Protein AF-A0A1W0WWN6-F1 (afdb_monomer)

Structure (mmCIF, N/CA/C/O backbone):
data_AF-A0A1W0WWN6-F1
#
_entry.id   AF-A0A1W0WWN6-F1
#
loop_
_atom_site.group_PDB
_atom_site.id
_atom_site.type_symbol
_atom_site.label_atom_id
_atom_site.label_alt_id
_atom_site.label_comp_id
_atom_site.label_asym_id
_atom_site.label_entity_id
_atom_site.label_seq_id
_atom_site.pdbx_PDB_ins_code
_atom_site.Cartn_x
_atom_site.Cartn_y
_atom_site.Cartn_z
_atom_site.occupancy
_atom_site.B_iso_or_equiv
_atom_site.auth_seq_id
_atom_site.auth_comp_id
_atom_site.auth_asym_id
_atom_site.auth_atom_id
_atom_site.pdbx_PDB_model_num
ATOM 1 N N . MET A 1 1 ? -5.395 74.209 -4.477 1.00 33.03 1 MET A N 1
ATOM 2 C CA . MET A 1 1 ? -5.252 75.683 -4.528 1.00 33.03 1 MET A CA 1
ATOM 3 C C . MET A 1 1 ? -3.796 76.036 -4.822 1.00 33.03 1 MET A C 1
ATOM 5 O O . MET A 1 1 ? -2.943 75.290 -4.375 1.00 33.03 1 MET A O 1
ATOM 9 N N . TRP A 1 2 ? -3.562 77.126 -5.566 1.00 27.95 2 TRP A N 1
ATOM 10 C CA . TRP A 1 2 ? -2.458 78.105 -5.448 1.00 27.95 2 TRP A CA 1
ATOM 11 C C . TRP A 1 2 ? -0.987 77.640 -5.245 1.00 27.95 2 TRP A C 1
ATOM 13 O O . TRP A 1 2 ? -0.639 77.022 -4.247 1.00 27.95 2 TRP A O 1
ATOM 23 N N . ARG A 1 3 ? -0.097 78.093 -6.151 1.00 32.62 3 ARG A N 1
ATOM 24 C CA . ARG A 1 3 ? 1.349 78.356 -5.904 1.00 32.62 3 ARG A CA 1
ATOM 25 C C . ARG A 1 3 ? 1.511 79.793 -5.349 1.00 32.62 3 ARG A C 1
ATOM 27 O O . ARG A 1 3 ? 0.614 80.593 -5.621 1.00 32.62 3 ARG A O 1
ATOM 34 N N . PRO A 1 4 ? 2.574 80.142 -4.588 1.00 40.75 4 PRO A N 1
ATOM 35 C CA . PRO A 1 4 ? 3.928 80.517 -5.094 1.00 40.75 4 PRO A CA 1
ATOM 36 C C . PRO A 1 4 ? 5.065 79.735 -4.357 1.00 40.75 4 PRO A C 1
ATOM 38 O O . PRO A 1 4 ? 4.745 78.977 -3.452 1.00 40.75 4 PRO A O 1
ATOM 41 N N . ALA A 1 5 ? 6.371 79.683 -4.697 1.00 28.41 5 ALA A N 1
ATOM 42 C CA . ALA A 1 5 ? 7.368 80.562 -5.362 1.00 28.41 5 ALA A CA 1
ATOM 43 C C . ALA A 1 5 ? 7.997 81.650 -4.440 1.00 28.41 5 ALA A C 1
ATOM 45 O O . ALA A 1 5 ? 7.288 82.208 -3.614 1.00 28.41 5 ALA A O 1
ATOM 46 N N . LEU A 1 6 ? 9.288 82.039 -4.518 1.00 29.14 6 LEU A N 1
ATOM 47 C CA . LEU A 1 6 ? 10.398 81.671 -5.435 1.00 29.14 6 LEU A CA 1
ATOM 48 C C . LEU A 1 6 ? 11.487 80.800 -4.706 1.00 29.14 6 LEU A C 1
ATOM 50 O O . LEU A 1 6 ? 11.064 79.769 -4.200 1.00 29.14 6 LEU A O 1
ATOM 54 N N . LEU A 1 7 ? 12.827 81.009 -4.593 1.00 27.02 7 LEU A N 1
ATOM 55 C CA . LEU A 1 7 ? 13.813 82.049 -5.005 1.00 27.02 7 LEU A CA 1
ATOM 56 C C . LEU A 1 7 ? 15.265 81.477 -5.178 1.00 27.02 7 LEU A C 1
ATOM 58 O O . LEU A 1 7 ? 15.853 80.969 -4.234 1.00 27.02 7 LEU A O 1
ATOM 62 N N . VAL A 1 8 ? 15.824 81.606 -6.393 1.00 27.20 8 VAL A N 1
ATOM 63 C CA . VAL A 1 8 ? 17.241 81.844 -6.820 1.00 27.20 8 VAL A CA 1
ATOM 64 C C . VAL A 1 8 ? 18.466 81.202 -6.107 1.00 27.20 8 VAL A C 1
ATOM 66 O O . VAL A 1 8 ? 18.888 81.653 -5.046 1.00 27.20 8 VAL A O 1
ATOM 69 N N . SER A 1 9 ? 19.191 80.339 -6.847 1.00 26.69 9 SER A N 1
ATOM 70 C CA . SER A 1 9 ? 20.654 80.398 -7.172 1.00 26.69 9 SER A CA 1
ATOM 71 C C . SER A 1 9 ? 20.975 79.314 -8.241 1.00 26.69 9 SER A C 1
ATOM 73 O O . SER A 1 9 ? 20.485 78.201 -8.101 1.00 26.69 9 SER A O 1
ATOM 75 N N . VAL A 1 10 ? 21.538 79.577 -9.439 1.00 28.62 10 VAL A N 1
ATOM 76 C CA . VAL A 1 10 ? 22.922 80.009 -9.801 1.00 28.62 10 VAL A CA 1
ATOM 77 C C . VAL A 1 10 ? 23.944 78.867 -9.571 1.00 28.62 10 VAL A C 1
ATOM 79 O O . VAL A 1 10 ? 24.122 78.480 -8.426 1.00 28.62 10 VAL A O 1
ATOM 82 N N . THR A 1 11 ? 24.640 78.261 -10.561 1.00 27.31 11 THR A N 1
ATOM 83 C CA . THR A 1 11 ? 24.726 78.450 -12.043 1.00 27.31 11 THR A CA 1
ATOM 84 C C . THR A 1 11 ? 25.415 77.250 -12.752 1.00 27.31 11 THR A C 1
ATOM 86 O O . THR A 1 11 ? 26.150 76.529 -12.091 1.00 27.31 11 THR A O 1
ATOM 89 N N . LEU A 1 12 ? 25.326 77.188 -14.102 1.00 26.98 12 LEU A N 1
ATOM 90 C CA . LEU A 1 12 ? 26.252 76.509 -15.059 1.00 26.98 12 LEU A CA 1
ATOM 91 C C . LEU A 1 12 ? 26.293 74.948 -15.063 1.00 26.98 12 LEU A C 1
ATOM 93 O O . LEU A 1 12 ? 26.110 74.322 -14.031 1.00 26.98 12 LEU A O 1
ATOM 97 N N . LEU A 1 13 ? 26.537 74.233 -16.182 1.00 27.55 13 LEU A N 1
ATOM 98 C CA . LEU A 1 13 ? 26.700 74.605 -17.607 1.00 27.55 13 LEU A CA 1
ATOM 99 C C . LEU A 1 13 ? 26.378 73.400 -18.545 1.00 27.55 13 LEU A C 1
ATOM 101 O O . LEU A 1 13 ? 27.086 72.409 -18.460 1.00 27.55 13 LEU A O 1
ATOM 105 N N . GLN A 1 14 ? 25.414 73.556 -19.477 1.00 25.55 14 GLN A N 1
ATOM 106 C CA . GLN A 1 14 ? 25.273 72.912 -20.823 1.00 25.55 14 GLN A CA 1
ATOM 107 C C . GLN A 1 14 ? 25.341 71.353 -20.955 1.00 25.55 14 GLN A C 1
ATOM 109 O O . GLN A 1 14 ? 25.772 70.646 -20.060 1.00 25.55 14 GLN A O 1
ATOM 114 N N . LEU A 1 15 ? 24.874 70.699 -22.033 1.00 27.75 15 LEU A N 1
ATOM 115 C CA . LEU A 1 15 ? 24.448 71.136 -23.378 1.00 27.75 15 LEU A CA 1
ATOM 116 C C . LEU A 1 15 ? 23.298 70.233 -23.899 1.00 27.75 15 LEU A C 1
ATOM 118 O O . LEU A 1 15 ? 23.170 69.090 -23.466 1.00 27.75 15 LEU A O 1
ATOM 122 N N . THR A 1 16 ? 22.467 70.716 -24.829 1.00 23.70 16 THR A N 1
ATOM 123 C CA . THR A 1 16 ? 21.264 70.013 -25.334 1.00 23.70 16 THR A CA 1
ATOM 124 C C . THR A 1 16 ? 21.184 69.939 -26.862 1.00 23.70 16 THR A C 1
ATOM 126 O O . THR A 1 16 ? 21.362 70.965 -27.516 1.00 23.70 16 THR A O 1
ATOM 129 N N . THR A 1 17 ? 20.710 68.796 -27.394 1.00 28.78 17 THR A N 1
ATOM 130 C CA . THR A 1 17 ? 20.178 68.594 -28.777 1.00 28.78 17 THR A CA 1
ATOM 131 C C . THR A 1 17 ? 21.211 68.781 -29.920 1.00 28.78 17 THR A C 1
ATOM 133 O O . THR A 1 17 ? 22.298 69.285 -29.676 1.00 28.78 17 THR A O 1
ATOM 136 N N . VAL A 1 18 ? 21.038 68.309 -31.168 1.00 25.72 18 VAL A N 1
ATOM 137 C CA . VAL A 1 18 ? 19.842 68.140 -32.035 1.00 25.72 18 VAL A CA 1
ATOM 138 C C . VAL A 1 18 ? 19.879 66.825 -32.854 1.00 25.72 18 VAL A C 1
ATOM 140 O O . VAL A 1 18 ? 20.916 66.184 -32.981 1.00 25.72 18 VAL A O 1
ATOM 143 N N . PHE A 1 19 ? 18.714 66.427 -33.382 1.00 29.66 19 PHE A N 1
ATOM 144 C CA . PHE A 1 19 ? 18.472 65.324 -34.327 1.00 29.66 19 PHE A CA 1
ATOM 145 C C . PHE A 1 19 ? 19.328 65.370 -35.610 1.00 29.66 19 PHE A C 1
ATOM 147 O O . PHE A 1 19 ? 19.577 66.448 -36.143 1.00 29.66 19 PHE A O 1
ATOM 154 N N . SER A 1 20 ? 19.573 64.197 -36.213 1.00 24.22 20 SER A N 1
ATOM 155 C CA . SER A 1 20 ? 19.245 63.960 -37.633 1.00 24.22 20 SER A CA 1
ATOM 156 C C . SER A 1 20 ? 19.070 62.456 -37.928 1.00 24.22 20 SER A C 1
ATOM 158 O O . SER A 1 20 ? 19.279 61.625 -37.042 1.00 24.22 20 SER A O 1
ATOM 160 N N . SER A 1 21 ? 18.624 62.116 -39.138 1.00 26.88 21 SER A N 1
ATOM 161 C CA . SER A 1 21 ? 18.136 60.794 -39.559 1.00 26.88 21 SER A CA 1
ATOM 162 C C . SER A 1 21 ? 19.134 59.947 -40.366 1.00 26.8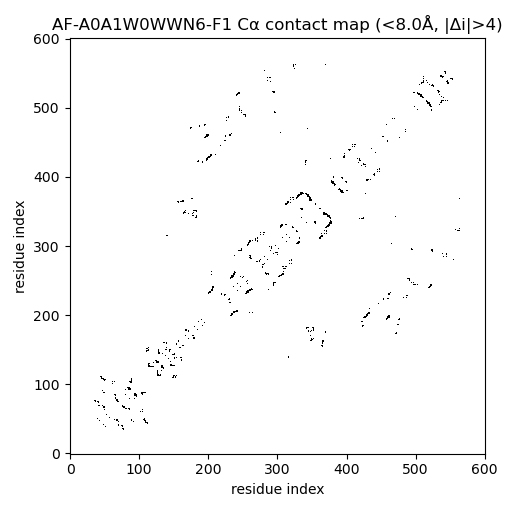8 21 SER A C 1
ATOM 164 O O . SER A 1 21 ? 19.989 60.484 -41.056 1.00 26.88 21 SER A O 1
ATOM 166 N N . GLU A 1 22 ? 18.924 58.626 -40.304 1.00 37.50 22 GLU A N 1
ATOM 167 C CA . GLU A 1 22 ? 19.244 57.580 -41.300 1.00 37.50 22 GLU A CA 1
ATOM 168 C C . GLU A 1 22 ? 20.592 57.588 -42.053 1.00 37.50 22 GLU A C 1
ATOM 170 O O . GLU A 1 22 ? 20.792 58.329 -43.007 1.00 37.50 22 GLU A O 1
ATOM 175 N N . GLU A 1 23 ? 21.410 56.557 -41.793 1.00 26.72 23 GLU A N 1
ATOM 176 C CA . GLU A 1 23 ? 22.130 55.855 -42.868 1.00 26.72 23 GLU A CA 1
ATOM 177 C C . GLU A 1 23 ? 22.310 54.358 -42.527 1.00 26.72 23 GLU A C 1
ATOM 179 O O . GLU A 1 23 ? 22.319 53.964 -41.356 1.00 26.72 23 GLU A O 1
ATOM 184 N N . ALA A 1 24 ? 22.387 53.487 -43.540 1.00 34.59 24 ALA A N 1
ATOM 185 C CA . ALA A 1 24 ? 22.234 52.037 -43.365 1.00 34.59 24 ALA A CA 1
ATOM 186 C C . ALA A 1 24 ? 23.564 51.283 -43.155 1.00 34.59 24 ALA A C 1
ATOM 188 O O . ALA A 1 24 ? 24.445 51.289 -44.015 1.00 34.59 24 ALA A O 1
ATOM 189 N N . VAL A 1 25 ? 23.675 50.518 -42.059 1.00 29.75 25 VAL A N 1
ATOM 190 C CA . VAL A 1 25 ? 24.862 49.697 -41.743 1.00 29.75 25 VAL A CA 1
ATOM 191 C C . VAL A 1 25 ? 24.538 48.199 -41.785 1.00 29.75 25 VAL A C 1
ATOM 193 O O . VAL A 1 25 ? 23.635 47.714 -41.105 1.00 29.75 25 VAL A O 1
ATOM 196 N N . LYS A 1 26 ? 25.308 47.439 -42.577 1.00 27.67 26 LYS A N 1
ATOM 197 C CA . LYS A 1 26 ? 25.130 45.986 -42.773 1.00 27.67 26 LYS A CA 1
ATOM 198 C C . LYS A 1 26 ? 25.335 45.191 -41.466 1.00 27.67 26 LYS A C 1
ATOM 200 O O . LYS A 1 26 ? 26.301 45.455 -40.746 1.00 27.67 26 LYS A O 1
ATOM 205 N N . PRO A 1 27 ? 24.528 44.147 -41.189 1.00 29.08 27 PRO A N 1
ATOM 206 C CA . PRO A 1 27 ? 24.729 43.296 -40.020 1.00 29.08 27 PRO A CA 1
ATOM 207 C C . PRO A 1 27 ? 26.018 42.468 -40.149 1.00 29.08 27 PRO A C 1
ATOM 209 O O . PRO A 1 27 ? 26.170 41.654 -41.061 1.00 29.08 27 PRO A O 1
ATOM 212 N N . ARG A 1 28 ? 26.947 42.628 -39.197 1.00 28.06 28 ARG A N 1
ATOM 213 C CA . ARG A 1 28 ? 28.117 41.744 -39.061 1.00 28.06 28 ARG A CA 1
ATOM 214 C C . ARG A 1 28 ? 27.658 40.325 -38.713 1.00 28.06 28 ARG A C 1
ATOM 216 O O . ARG A 1 28 ? 27.180 40.089 -37.604 1.00 28.06 28 ARG A O 1
ATOM 223 N N . GLN A 1 29 ? 27.880 39.364 -39.611 1.00 32.88 29 GLN A N 1
ATOM 224 C CA . GLN A 1 29 ? 27.745 37.944 -39.282 1.00 32.88 29 GLN A CA 1
ATOM 225 C C . GLN A 1 29 ? 28.733 37.565 -38.168 1.00 32.88 29 GLN A C 1
ATOM 227 O O . GLN A 1 29 ? 29.943 37.489 -38.380 1.00 32.88 29 GLN A O 1
ATOM 232 N N . ARG A 1 30 ? 28.217 37.288 -36.967 1.00 33.75 30 ARG A N 1
ATOM 233 C CA . ARG A 1 30 ? 28.967 36.563 -35.936 1.00 33.75 30 ARG A CA 1
ATOM 234 C C . ARG A 1 30 ? 28.968 35.084 -36.313 1.00 33.75 30 ARG A C 1
ATOM 236 O O . ARG A 1 30 ? 27.927 34.435 -36.237 1.00 33.75 30 ARG A O 1
ATOM 243 N N . SER A 1 31 ? 30.129 34.563 -36.706 1.00 34.22 31 SER A N 1
ATOM 244 C CA . SER A 1 31 ? 30.305 33.128 -36.943 1.00 34.22 31 SER A CA 1
ATOM 245 C C . SER A 1 31 ? 29.908 32.333 -35.692 1.00 34.22 31 SER A C 1
ATOM 247 O O . SER A 1 31 ? 30.420 32.592 -34.598 1.00 34.22 31 SER A O 1
ATOM 249 N N . LYS A 1 32 ? 28.979 31.379 -35.839 1.00 44.41 32 LYS A N 1
ATOM 250 C CA . LYS A 1 32 ? 28.711 30.381 -34.797 1.00 44.41 32 LYS A CA 1
ATOM 251 C C . LYS A 1 32 ? 29.903 29.428 -34.750 1.00 44.41 32 LYS A C 1
ATOM 253 O O . LYS A 1 32 ? 30.309 28.905 -35.783 1.00 44.41 32 LYS A O 1
ATOM 258 N N . ARG A 1 33 ? 30.440 29.177 -33.554 1.00 49.69 33 ARG A N 1
ATOM 259 C CA . ARG A 1 33 ? 31.502 28.184 -33.339 1.00 49.69 33 ARG A CA 1
ATOM 260 C C . ARG A 1 33 ? 30.958 26.808 -33.744 1.00 49.69 33 ARG A C 1
ATOM 262 O O . ARG A 1 33 ? 30.088 26.276 -33.064 1.00 49.69 33 ARG A O 1
ATOM 269 N N . GLN A 1 34 ? 31.406 26.283 -34.881 1.00 58.03 34 GLN A N 1
ATOM 270 C CA . GLN A 1 34 ? 30.874 25.044 -35.442 1.00 58.03 34 GLN A CA 1
ATOM 271 C C . GLN A 1 34 ? 31.448 23.842 -34.682 1.00 58.03 34 GLN A C 1
ATOM 273 O O . GLN A 1 34 ? 32.662 23.640 -34.669 1.00 58.03 34 GLN A O 1
ATOM 278 N N . ILE A 1 35 ? 30.577 23.065 -34.033 1.00 69.56 35 ILE A N 1
ATOM 279 C CA . ILE A 1 35 ? 30.971 21.850 -33.311 1.00 69.56 35 ILE A CA 1
ATOM 280 C C . ILE A 1 35 ? 31.462 20.802 -34.313 1.00 69.56 35 ILE A C 1
ATOM 282 O O . ILE A 1 35 ? 30.841 20.569 -35.351 1.00 69.56 35 ILE A O 1
ATOM 286 N N . SER A 1 36 ? 32.588 20.164 -33.993 1.00 73.44 36 SER A N 1
ATOM 287 C CA . SER A 1 36 ? 33.186 19.136 -34.840 1.00 73.44 36 SER A CA 1
ATOM 288 C C . SER A 1 36 ? 32.451 17.803 -34.689 1.00 73.44 36 SER A C 1
ATOM 290 O O . SER A 1 36 ? 32.549 17.139 -33.654 1.00 73.44 36 SER A O 1
ATOM 292 N N . THR A 1 37 ? 31.771 17.378 -35.754 1.00 77.19 37 THR A N 1
ATOM 293 C CA . THR A 1 37 ? 31.206 16.024 -35.903 1.00 77.19 37 THR A CA 1
ATOM 294 C C . THR A 1 37 ? 32.267 14.975 -36.259 1.00 77.19 37 THR A C 1
ATOM 296 O O . THR A 1 37 ? 31.991 13.777 -36.220 1.00 77.19 37 THR A O 1
ATOM 299 N N . ARG A 1 38 ? 33.505 15.388 -36.577 1.00 76.06 38 ARG A N 1
ATOM 300 C CA . ARG A 1 38 ? 34.608 14.473 -36.906 1.00 76.06 38 ARG A CA 1
ATOM 301 C C . ARG A 1 38 ? 34.888 13.550 -35.715 1.00 76.06 38 ARG A C 1
ATOM 303 O O . ARG A 1 38 ? 35.126 14.021 -34.607 1.00 76.06 38 ARG A O 1
ATOM 310 N N . GLY A 1 39 ? 34.862 12.240 -35.961 1.00 70.06 39 GLY A N 1
ATOM 311 C CA . GLY A 1 39 ? 35.092 11.210 -34.941 1.00 70.06 39 GLY A CA 1
ATOM 312 C C . GLY A 1 39 ? 33.871 10.840 -34.087 1.00 70.06 39 GLY A C 1
ATOM 313 O O . GLY A 1 39 ? 33.967 9.893 -33.305 1.00 70.06 39 GLY A O 1
ATOM 314 N N . VAL A 1 40 ? 32.724 11.510 -34.244 1.00 76.94 40 VAL A N 1
ATOM 315 C CA . VAL A 1 40 ? 31.478 11.134 -33.556 1.00 76.94 40 VAL A CA 1
ATOM 316 C C . VAL A 1 40 ? 30.801 9.992 -34.335 1.00 76.94 40 VAL A C 1
ATOM 318 O O . VAL A 1 40 ? 30.544 10.163 -35.528 1.00 76.94 40 VAL A O 1
ATOM 321 N N . PRO A 1 41 ? 30.520 8.824 -33.726 1.00 77.62 41 PRO A N 1
ATOM 322 C CA . PRO A 1 41 ? 29.782 7.752 -34.392 1.00 77.62 41 PRO A CA 1
ATOM 323 C C . PRO A 1 41 ? 28.295 8.111 -34.529 1.00 77.62 41 PRO A C 1
ATOM 325 O O . PRO A 1 41 ? 27.761 8.908 -33.757 1.00 77.62 41 PRO A O 1
ATOM 328 N N . CYS A 1 42 ? 27.615 7.512 -35.508 1.00 79.25 42 CYS A N 1
ATOM 329 C CA . CYS A 1 42 ? 26.198 7.760 -35.787 1.00 79.25 42 CYS A CA 1
ATOM 330 C C . CYS A 1 42 ? 25.317 6.773 -35.003 1.00 79.25 42 CYS A C 1
ATOM 332 O O . CYS A 1 42 ? 25.003 5.693 -35.505 1.00 79.25 42 CYS A O 1
ATOM 334 N N . LEU A 1 43 ? 24.957 7.124 -33.763 1.00 74.25 43 LEU A N 1
ATOM 335 C CA . LEU A 1 43 ? 24.094 6.293 -32.917 1.00 74.25 43 LEU A CA 1
ATOM 336 C C . LEU A 1 43 ? 22.638 6.430 -33.381 1.00 74.25 43 LEU A C 1
ATOM 338 O O . LEU A 1 43 ? 22.069 7.520 -33.342 1.00 74.25 43 LEU A O 1
ATOM 342 N N . ARG A 1 44 ? 22.053 5.331 -33.864 1.00 70.56 44 ARG A N 1
ATOM 343 C CA . ARG A 1 44 ? 20.668 5.278 -34.360 1.00 70.56 44 ARG A CA 1
ATOM 344 C C . ARG A 1 44 ? 19.698 4.970 -33.225 1.00 70.56 44 ARG A C 1
ATOM 346 O O . ARG A 1 44 ? 20.094 4.379 -32.229 1.00 70.56 44 ARG A O 1
ATOM 353 N N . ASP A 1 45 ? 18.447 5.392 -33.387 1.00 65.56 45 ASP A N 1
ATOM 354 C CA . ASP A 1 45 ? 17.285 5.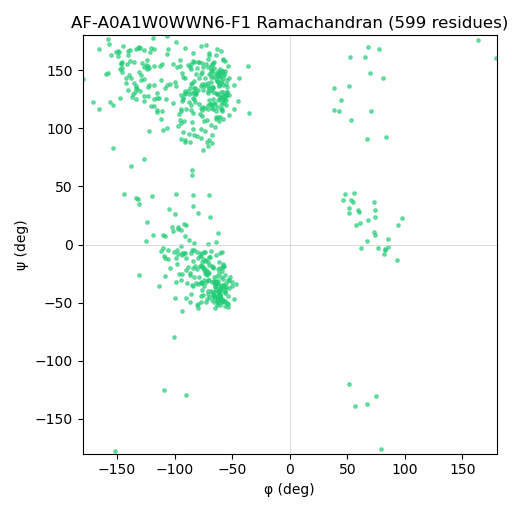030 -32.553 1.00 65.56 45 ASP A CA 1
ATOM 355 C C . ASP A 1 45 ? 17.342 5.426 -31.055 1.00 65.56 45 ASP A C 1
ATOM 357 O O . ASP A 1 45 ? 16.340 5.329 -30.350 1.00 65.56 45 ASP A O 1
ATOM 361 N N . VAL A 1 46 ? 18.459 6.007 -30.600 1.00 70.12 46 VAL A N 1
ATOM 362 C CA . VAL A 1 46 ? 18.662 6.607 -29.264 1.00 70.12 46 VAL A CA 1
ATOM 363 C C . VAL A 1 46 ? 18.187 8.066 -29.146 1.00 70.12 46 VAL A C 1
ATOM 365 O O . VAL A 1 46 ? 18.249 8.659 -28.069 1.00 70.12 46 VAL A O 1
ATOM 368 N N . GLY A 1 47 ? 17.736 8.675 -30.248 1.00 82.19 47 GLY A N 1
ATOM 369 C CA . GLY A 1 47 ? 17.398 10.101 -30.316 1.00 82.19 47 GLY A CA 1
ATOM 370 C C . GLY A 1 47 ? 18.640 10.999 -30.352 1.00 82.19 47 GLY A C 1
ATOM 371 O O . GLY A 1 47 ? 19.539 10.797 -31.170 1.00 82.19 47 GLY A O 1
ATOM 372 N N . PHE A 1 48 ? 18.674 12.010 -29.486 1.00 88.06 48 PHE A N 1
ATOM 373 C CA . PHE A 1 48 ? 19.834 12.865 -29.241 1.00 88.06 48 PHE A CA 1
ATOM 374 C C . PHE A 1 48 ? 20.786 12.237 -28.207 1.00 88.06 48 PHE A C 1
ATOM 376 O O . PHE A 1 48 ? 20.346 11.701 -27.188 1.00 88.06 48 PHE A O 1
ATOM 383 N N . TYR A 1 49 ? 22.093 12.343 -28.446 1.00 85.44 49 TYR A N 1
ATOM 384 C CA . TYR A 1 49 ? 23.157 11.737 -27.635 1.00 85.44 49 TYR A CA 1
ATOM 385 C C . TYR A 1 49 ? 24.374 12.664 -27.490 1.00 85.44 49 TYR A C 1
ATOM 387 O O . TYR A 1 49 ? 24.605 13.527 -28.328 1.00 85.44 49 TYR A O 1
ATOM 395 N N . ARG A 1 50 ? 25.178 12.504 -26.437 1.00 85.44 50 ARG A N 1
ATOM 396 C CA . ARG A 1 50 ? 26.476 13.179 -26.264 1.00 85.44 50 ARG A CA 1
ATOM 397 C C . ARG A 1 50 ? 27.591 12.424 -26.993 1.00 85.44 50 ARG A C 1
ATOM 399 O O . ARG A 1 50 ? 27.433 11.268 -27.374 1.00 85.44 50 ARG A O 1
ATOM 406 N N . ARG A 1 51 ? 28.742 13.074 -27.186 1.00 80.81 51 ARG A N 1
ATOM 407 C CA . ARG A 1 51 ? 29.942 12.450 -27.771 1.00 80.81 51 ARG A CA 1
ATOM 408 C C . ARG A 1 51 ? 30.370 11.242 -26.912 1.00 80.81 51 ARG A C 1
ATOM 410 O O . ARG A 1 51 ? 30.663 11.448 -25.737 1.00 80.81 51 ARG A O 1
ATOM 417 N N . PRO A 1 52 ? 30.474 10.020 -27.469 1.00 70.00 52 PRO A N 1
ATOM 418 C CA . PRO A 1 52 ? 31.127 8.912 -26.778 1.00 70.00 52 PRO A CA 1
ATOM 419 C C . PRO A 1 52 ? 32.596 9.259 -26.529 1.00 70.00 52 PRO A C 1
ATOM 421 O O . PRO A 1 52 ? 33.312 9.613 -27.470 1.00 70.00 52 PRO A O 1
ATOM 424 N N . ILE A 1 53 ? 33.025 9.195 -25.270 1.00 60.53 53 ILE A N 1
ATOM 425 C CA . ILE A 1 53 ? 34.395 9.527 -24.869 1.00 60.53 53 ILE A CA 1
ATOM 426 C C . ILE A 1 53 ? 35.353 8.461 -25.423 1.00 60.53 53 ILE A C 1
ATOM 428 O O . ILE A 1 53 ? 35.042 7.271 -25.429 1.00 60.53 53 ILE A O 1
ATOM 432 N N . ARG A 1 54 ? 36.521 8.903 -25.895 1.00 55.69 54 ARG A N 1
ATOM 433 C CA . ARG A 1 54 ? 37.663 8.063 -26.283 1.00 55.69 54 ARG A CA 1
ATOM 434 C C . ARG A 1 54 ? 38.843 8.416 -25.380 1.00 55.69 54 ARG A C 1
ATOM 436 O O . ARG A 1 54 ? 38.950 9.571 -24.971 1.00 55.69 54 ARG A O 1
ATOM 443 N N . ASP A 1 55 ? 39.768 7.485 -25.160 1.00 45.94 55 ASP A N 1
ATOM 444 C CA . ASP A 1 55 ? 40.899 7.645 -24.221 1.00 45.94 55 ASP A CA 1
ATOM 445 C C . ASP A 1 55 ? 41.812 8.860 -24.496 1.00 45.94 55 ASP A C 1
ATOM 447 O O . ASP A 1 55 ? 42.544 9.308 -23.618 1.00 45.94 55 ASP A O 1
ATOM 451 N N . PHE A 1 56 ? 41.752 9.422 -25.708 1.00 51.12 56 PHE A N 1
ATOM 452 C CA . PHE A 1 56 ? 42.546 10.575 -26.143 1.00 51.12 56 PHE A CA 1
ATOM 453 C C . PHE A 1 56 ? 41.788 11.921 -26.123 1.00 51.12 56 PHE A C 1
ATOM 455 O O . PHE A 1 56 ? 42.408 12.959 -26.337 1.00 51.12 56 PHE A O 1
ATOM 462 N N . ASP A 1 57 ? 40.476 11.934 -25.852 1.00 55.78 57 ASP A N 1
ATOM 463 C CA . ASP A 1 57 ? 39.607 13.131 -25.900 1.00 55.78 57 ASP A CA 1
ATOM 464 C C . ASP A 1 57 ? 39.3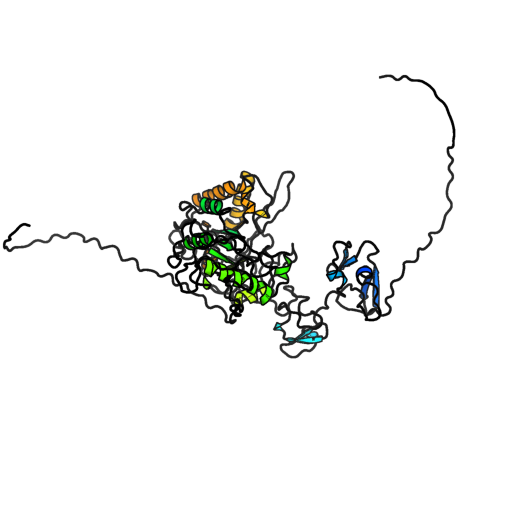40 13.746 -24.499 1.00 55.78 57 ASP A C 1
ATOM 466 O O . ASP A 1 57 ? 38.311 14.391 -24.273 1.00 55.78 57 ASP A O 1
ATOM 470 N N . ILE A 1 58 ? 40.249 13.555 -23.529 1.00 50.53 58 ILE A N 1
ATOM 471 C CA . ILE A 1 58 ? 40.055 13.962 -22.120 1.00 50.53 58 ILE A CA 1
ATOM 472 C C . ILE A 1 58 ? 40.207 15.485 -21.928 1.00 50.53 58 ILE A C 1
ATOM 474 O O . ILE A 1 58 ? 41.217 16.002 -21.450 1.00 50.53 58 ILE A O 1
ATOM 478 N N . VAL A 1 59 ? 39.133 16.206 -22.242 1.00 53.66 59 VAL A N 1
ATOM 479 C CA . VAL A 1 59 ? 38.770 17.489 -21.621 1.00 53.66 59 VAL A CA 1
ATOM 480 C C . VAL A 1 59 ? 37.624 17.205 -20.648 1.00 53.66 59 VAL A C 1
ATOM 482 O O . VAL A 1 59 ? 36.730 16.443 -21.006 1.00 53.66 59 VAL A O 1
ATOM 485 N N . ASP A 1 60 ? 37.638 17.806 -19.450 1.00 56.62 60 ASP A N 1
ATOM 486 C CA . ASP A 1 60 ? 36.660 17.575 -18.364 1.00 56.62 60 ASP A CA 1
ATOM 487 C C . ASP A 1 60 ? 35.221 17.326 -18.883 1.00 56.62 60 ASP A C 1
ATOM 489 O O . ASP A 1 60 ? 34.603 18.261 -19.412 1.00 56.62 60 ASP A O 1
ATOM 493 N N . PRO A 1 61 ? 34.654 16.110 -18.716 1.00 56.09 61 PRO A N 1
ATOM 494 C CA . PRO A 1 61 ? 33.310 15.769 -19.195 1.00 56.09 61 PRO A CA 1
ATOM 495 C C . PRO A 1 61 ? 32.211 16.731 -18.715 1.00 56.09 61 PRO A C 1
ATOM 497 O O . PRO A 1 61 ? 31.265 17.028 -19.452 1.00 56.09 61 PRO A O 1
ATOM 500 N N . VAL A 1 62 ? 32.366 17.322 -17.523 1.00 55.66 62 VAL A N 1
ATOM 501 C CA . VAL A 1 62 ? 31.414 18.290 -16.945 1.00 55.66 62 VAL A CA 1
ATOM 502 C C . VAL A 1 62 ? 31.366 19.604 -17.755 1.00 55.66 62 VAL A C 1
ATOM 504 O O . VAL A 1 62 ? 30.368 20.348 -17.718 1.00 55.66 62 VAL A O 1
ATOM 507 N N . THR A 1 63 ? 32.407 19.884 -18.548 1.00 59.59 63 THR A N 1
ATOM 508 C CA . THR A 1 63 ? 32.454 21.009 -19.497 1.00 59.59 63 THR A CA 1
ATOM 509 C C . THR A 1 63 ? 31.805 20.687 -20.846 1.00 59.59 63 THR A C 1
ATOM 511 O O . THR A 1 63 ? 31.130 21.566 -21.379 1.00 59.59 63 THR A O 1
ATOM 514 N N . GLN A 1 64 ? 31.912 19.451 -21.360 1.00 68.25 64 GLN A N 1
ATOM 515 C CA . GLN A 1 64 ? 31.304 19.047 -22.645 1.00 68.25 64 GLN A CA 1
ATOM 516 C C . GLN A 1 64 ? 29.801 18.737 -22.567 1.00 68.25 64 GLN A C 1
ATOM 518 O O . GLN A 1 64 ? 29.142 18.691 -23.601 1.00 68.25 64 GLN A O 1
ATOM 523 N N . CYS A 1 65 ? 29.215 18.612 -21.373 1.00 80.31 65 CYS A N 1
ATOM 524 C CA . CYS A 1 65 ? 27.784 18.328 -21.165 1.00 80.31 65 CYS A CA 1
ATOM 525 C C . CYS A 1 65 ? 26.795 19.413 -21.706 1.00 80.31 65 CYS A C 1
ATOM 527 O O . CYS A 1 65 ? 25.595 19.374 -21.421 1.00 80.31 65 CYS A O 1
ATOM 529 N N . THR A 1 66 ? 27.252 20.402 -22.489 1.00 86.06 66 THR A N 1
ATOM 530 C CA . THR A 1 66 ? 26.382 21.269 -23.314 1.00 86.06 66 THR A CA 1
ATOM 531 C C . THR A 1 66 ? 26.208 20.767 -24.751 1.00 86.06 66 THR A C 1
ATOM 533 O O . THR A 1 66 ? 25.183 21.084 -25.355 1.00 86.06 66 THR A O 1
ATOM 536 N N . GLU A 1 67 ? 27.162 19.996 -25.291 1.00 88.00 67 GLU A N 1
ATOM 537 C CA . GLU A 1 67 ? 27.133 19.479 -26.664 1.00 88.00 67 GLU A CA 1
ATOM 538 C C . GLU A 1 67 ? 26.292 18.200 -26.771 1.00 88.00 67 GLU A C 1
ATOM 540 O O . GLU A 1 67 ? 26.354 17.312 -25.916 1.00 88.00 67 GLU A O 1
ATOM 545 N N . PHE A 1 68 ? 25.535 18.087 -27.861 1.00 90.19 68 PHE A N 1
ATOM 546 C CA . PHE A 1 68 ? 24.757 16.900 -28.203 1.00 90.19 68 PHE A CA 1
ATOM 547 C C . PHE A 1 68 ? 24.632 16.727 -29.722 1.00 90.19 68 PHE A C 1
ATOM 549 O O . PHE A 1 68 ? 24.882 17.644 -30.504 1.00 90.19 68 PHE A O 1
ATOM 556 N N . PHE A 1 69 ? 24.280 15.519 -30.141 1.00 90.75 69 PHE A N 1
ATOM 557 C CA . PHE A 1 69 ? 24.377 15.018 -31.506 1.00 90.75 69 PHE A CA 1
ATOM 558 C C . PHE A 1 69 ? 23.131 14.208 -31.866 1.00 90.75 69 PHE A C 1
ATOM 560 O O . PHE A 1 69 ? 22.435 13.712 -30.983 1.00 90.75 69 PHE A O 1
ATOM 567 N N . GLN A 1 70 ? 22.849 14.062 -33.160 1.00 90.56 70 GLN A N 1
ATOM 568 C CA . GLN A 1 70 ? 21.754 13.228 -33.666 1.00 90.56 70 GLN A CA 1
ATOM 569 C C . GLN A 1 70 ? 22.183 12.514 -34.947 1.00 90.56 70 GLN A C 1
ATOM 571 O O . GLN A 1 70 ? 22.816 13.125 -35.807 1.00 90.56 70 GLN A O 1
ATOM 576 N N . CYS A 1 71 ? 21.808 11.245 -35.100 1.00 84.94 71 CYS A N 1
ATOM 577 C CA . CYS A 1 71 ? 22.024 10.486 -36.327 1.00 84.94 71 CYS A CA 1
ATOM 578 C C . CYS A 1 71 ? 20.750 10.530 -37.183 1.00 84.94 71 CYS A C 1
ATOM 580 O O . CYS A 1 71 ? 19.737 9.947 -36.805 1.00 84.94 71 CYS A O 1
ATOM 582 N N . ILE A 1 72 ? 20.792 11.197 -38.339 1.00 81.44 72 ILE A N 1
ATOM 583 C CA . ILE A 1 72 ? 19.687 11.218 -39.312 1.00 81.44 72 ILE A CA 1
ATOM 584 C C . ILE A 1 72 ? 20.204 10.660 -40.636 1.00 81.44 72 ILE A C 1
ATOM 586 O O . ILE A 1 72 ? 21.142 11.200 -41.215 1.00 81.44 72 ILE A O 1
ATOM 590 N N . ASN A 1 73 ? 19.611 9.565 -41.120 1.00 81.94 73 ASN A N 1
ATOM 591 C CA . ASN A 1 73 ? 19.981 8.902 -42.382 1.00 81.94 73 ASN A CA 1
ATOM 592 C C . ASN A 1 73 ? 21.489 8.583 -42.521 1.00 81.94 73 ASN A C 1
ATOM 594 O O . ASN A 1 73 ? 22.035 8.579 -43.620 1.00 81.94 73 ASN A O 1
ATOM 598 N N . GLY A 1 74 ? 22.176 8.314 -41.403 1.00 76.69 74 GLY A N 1
ATOM 599 C CA . GLY A 1 74 ? 23.624 8.062 -41.366 1.00 76.69 74 GLY A CA 1
ATOM 600 C C . GLY A 1 74 ? 24.507 9.316 -41.285 1.00 76.69 74 GLY A C 1
ATOM 601 O O . GLY A 1 74 ? 25.723 9.186 -41.170 1.00 76.69 74 GLY A O 1
ATOM 602 N N . ILE A 1 75 ? 23.919 10.515 -41.293 1.00 84.75 75 ILE A N 1
ATOM 603 C CA . ILE A 1 75 ? 24.610 11.793 -41.096 1.00 84.75 75 ILE A CA 1
ATOM 604 C C . ILE A 1 75 ? 24.521 12.181 -39.616 1.00 84.75 75 ILE A C 1
ATOM 606 O O . ILE A 1 75 ? 23.431 12.222 -39.044 1.00 84.75 75 ILE A O 1
ATOM 610 N N . VAL A 1 76 ? 25.664 12.498 -39.002 1.00 86.94 76 VAL A N 1
ATOM 611 C CA . VAL A 1 76 ? 25.715 13.053 -37.641 1.00 86.94 76 VAL A CA 1
ATOM 612 C C . VAL A 1 76 ? 25.539 14.568 -37.698 1.00 86.94 76 VAL A C 1
ATOM 614 O O . VAL A 1 76 ? 26.358 15.275 -38.286 1.00 86.94 76 VAL A O 1
ATOM 617 N N . LEU A 1 77 ? 24.492 15.063 -37.047 1.00 88.88 77 LEU A N 1
ATOM 618 C CA . LEU A 1 77 ? 24.276 16.478 -36.751 1.00 88.88 77 LEU A CA 1
ATOM 619 C C . LEU A 1 77 ? 24.785 16.792 -35.337 1.00 88.88 77 LEU A C 1
ATOM 621 O O . LEU A 1 77 ? 24.813 15.906 -34.487 1.00 88.88 77 LEU A O 1
ATOM 625 N N . ALA A 1 78 ? 25.171 18.044 -35.081 1.00 89.19 78 ALA A N 1
ATOM 626 C CA . ALA A 1 78 ? 25.647 18.523 -33.778 1.00 89.19 78 ALA A CA 1
ATOM 627 C C . ALA A 1 78 ? 24.866 19.764 -33.317 1.00 89.19 78 ALA A C 1
ATOM 629 O O . ALA A 1 78 ? 24.354 20.528 -34.138 1.00 89.19 78 ALA A O 1
ATOM 630 N N . SER A 1 79 ? 24.773 19.974 -32.007 1.00 90.56 79 SER A N 1
ATOM 631 C CA . SER A 1 79 ? 24.057 21.079 -31.363 1.00 90.56 79 SER A CA 1
ATOM 632 C C . SER A 1 79 ? 24.622 21.385 -29.970 1.00 90.56 79 SER A C 1
ATOM 634 O O . SER A 1 79 ? 25.370 20.593 -29.401 1.00 90.56 79 SER A O 1
ATOM 636 N N . ASP A 1 80 ? 24.293 22.566 -29.443 1.00 87.62 80 ASP A N 1
ATOM 637 C CA . ASP A 1 80 ? 24.799 23.092 -28.169 1.00 87.62 80 ASP A CA 1
ATOM 638 C C . ASP A 1 80 ? 23.650 23.716 -27.370 1.00 87.62 80 ASP A C 1
ATOM 640 O O . ASP A 1 80 ? 22.927 24.574 -27.883 1.00 87.62 80 ASP A O 1
ATOM 644 N N . CYS A 1 81 ? 23.506 23.336 -26.102 1.00 86.94 81 CYS A N 1
ATOM 645 C CA . CYS A 1 81 ? 22.595 23.999 -25.166 1.00 86.94 81 CYS A CA 1
ATOM 646 C C . CYS A 1 81 ? 23.093 25.383 -24.709 1.00 86.94 81 CYS A C 1
ATOM 648 O O . CYS A 1 81 ? 22.335 26.160 -24.121 1.00 86.94 81 CYS A O 1
ATOM 650 N N . GLY A 1 82 ? 24.360 25.707 -24.973 1.00 83.56 82 GLY A N 1
ATOM 651 C CA . GLY A 1 82 ? 24.994 26.965 -24.612 1.00 83.56 82 GLY A CA 1
ATOM 652 C C . GLY A 1 82 ? 25.398 27.048 -23.136 1.00 83.56 82 GLY A C 1
ATOM 653 O O . GLY A 1 82 ? 25.004 26.251 -22.286 1.00 83.56 82 GLY A O 1
ATOM 654 N N . LYS A 1 83 ? 26.198 28.074 -22.815 1.00 76.69 83 LYS A N 1
ATOM 655 C CA . LYS A 1 83 ? 26.984 28.167 -21.566 1.00 76.69 83 LYS A CA 1
ATOM 656 C C . LYS A 1 83 ? 26.208 27.976 -20.251 1.00 76.69 83 LYS A C 1
ATOM 658 O O . LYS A 1 83 ? 26.804 27.516 -19.282 1.00 76.69 83 LYS A O 1
ATOM 663 N N . GLN A 1 84 ? 24.928 28.357 -20.205 1.00 79.75 84 GLN A N 1
ATOM 664 C CA . GLN A 1 84 ? 24.100 28.381 -18.984 1.00 79.75 84 GLN A CA 1
ATOM 665 C C . GLN A 1 84 ? 23.206 27.143 -18.791 1.00 79.75 84 GLN A C 1
ATOM 667 O O . GLN A 1 84 ? 22.575 26.991 -17.744 1.00 79.75 84 GLN A O 1
ATOM 672 N N . ARG A 1 85 ? 23.128 26.264 -19.792 1.00 87.38 85 ARG A N 1
ATOM 673 C CA . ARG A 1 85 ? 22.303 25.051 -19.762 1.00 87.38 85 ARG A CA 1
ATOM 674 C C . ARG A 1 85 ? 23.185 23.811 -19.905 1.00 87.38 85 ARG A C 1
ATOM 676 O O . ARG A 1 85 ? 24.412 23.907 -20.001 1.00 87.38 85 ARG A O 1
ATOM 683 N N . ARG A 1 86 ? 22.567 22.642 -19.840 1.00 87.69 86 ARG A N 1
ATOM 684 C CA . ARG A 1 86 ? 23.166 21.330 -20.086 1.00 87.69 86 ARG A CA 1
ATOM 685 C C . ARG A 1 86 ? 22.181 20.510 -20.903 1.00 87.69 86 ARG A C 1
ATOM 687 O O . ARG A 1 86 ? 20.975 20.654 -20.714 1.00 87.69 86 ARG A O 1
ATOM 694 N N . PHE A 1 87 ? 22.691 19.700 -21.825 1.00 89.19 87 PHE A N 1
ATOM 695 C CA . PHE A 1 87 ? 21.844 18.715 -22.484 1.00 89.19 87 PHE A CA 1
ATOM 696 C C . PHE A 1 87 ? 21.501 17.630 -21.469 1.00 89.19 87 PHE A C 1
ATOM 698 O O . PHE A 1 87 ? 22.370 17.225 -20.697 1.00 89.19 87 PHE A O 1
ATOM 705 N N . ASP A 1 88 ? 20.259 17.174 -21.471 1.00 84.19 88 ASP A N 1
ATOM 706 C CA . ASP A 1 88 ? 19.753 16.086 -20.648 1.00 84.19 88 ASP A CA 1
ATOM 707 C C . ASP A 1 88 ? 19.347 14.934 -21.570 1.00 84.19 88 ASP A C 1
ATOM 709 O O . ASP A 1 88 ? 18.432 15.059 -22.386 1.00 84.19 88 ASP A O 1
ATOM 713 N N . VAL A 1 89 ? 20.046 13.806 -21.444 1.00 82.69 89 VAL A N 1
ATOM 714 C CA . VAL A 1 89 ? 19.832 12.626 -22.290 1.00 82.69 89 VAL A CA 1
ATOM 715 C C . VAL A 1 89 ? 18.455 11.996 -22.056 1.00 82.69 89 VAL A C 1
ATOM 717 O O . VAL A 1 89 ? 17.852 11.476 -23.001 1.00 82.69 89 VAL A O 1
ATOM 720 N N . TRP A 1 90 ? 17.913 12.073 -20.840 1.00 74.75 90 TRP A N 1
ATOM 721 C CA . TRP A 1 90 ? 16.634 11.450 -20.515 1.00 74.75 90 TRP A CA 1
ATOM 722 C C . TRP A 1 90 ? 15.460 12.309 -20.973 1.00 74.75 90 TRP A C 1
ATOM 724 O O . TRP A 1 90 ? 14.645 11.820 -21.755 1.00 74.75 90 TRP A O 1
ATOM 734 N N . SER A 1 91 ? 15.406 13.597 -20.614 1.00 77.00 91 SER A N 1
ATOM 735 C CA . SER A 1 91 ? 14.336 14.491 -21.106 1.00 77.00 91 SER A CA 1
ATOM 736 C C . SER A 1 91 ? 14.503 14.935 -22.568 1.00 77.00 91 SER A C 1
ATOM 738 O O . SER A 1 91 ? 13.551 15.448 -23.155 1.00 77.00 91 SER A O 1
ATOM 740 N N . GLN A 1 92 ? 15.679 14.700 -23.171 1.00 86.62 92 GLN A N 1
ATOM 741 C CA . GLN A 1 92 ? 16.058 15.102 -24.536 1.00 86.62 92 GLN A CA 1
ATOM 742 C C . GLN A 1 92 ? 16.026 16.629 -24.753 1.00 86.62 92 GLN A C 1
ATOM 744 O O . GLN A 1 92 ? 15.799 17.107 -25.866 1.00 86.62 92 GLN A O 1
ATOM 749 N N . GLN A 1 93 ? 16.247 17.411 -23.691 1.00 86.38 93 GLN A N 1
ATOM 750 C CA . GLN A 1 93 ? 16.116 18.872 -23.691 1.00 86.38 93 GLN A CA 1
ATOM 751 C C . GLN A 1 93 ? 17.324 19.581 -23.058 1.00 86.38 93 GLN A C 1
ATOM 753 O O . GLN A 1 93 ? 18.200 18.974 -22.446 1.00 86.38 93 GLN A O 1
ATOM 758 N N . CYS A 1 94 ? 17.379 20.904 -23.230 1.00 89.38 94 CYS A N 1
ATOM 759 C CA . CYS A 1 94 ? 18.414 21.764 -22.658 1.00 89.38 94 CYS A CA 1
ATOM 760 C C . CYS A 1 94 ? 17.955 22.365 -21.320 1.00 89.38 94 CYS A C 1
ATOM 762 O O . CYS A 1 94 ? 17.378 23.459 -21.292 1.00 89.38 94 CYS A O 1
ATOM 764 N N . ASN A 1 95 ? 18.248 21.669 -20.223 1.00 85.62 95 ASN A N 1
ATOM 765 C CA . ASN A 1 95 ? 17.860 22.028 -18.854 1.00 85.62 95 ASN A CA 1
ATOM 766 C C . ASN A 1 95 ? 18.931 22.890 -18.151 1.00 85.62 95 ASN A C 1
ATOM 768 O O . ASN A 1 95 ? 20.034 23.086 -18.668 1.00 85.62 95 ASN A O 1
ATOM 772 N N . TYR A 1 96 ? 18.619 23.476 -16.991 1.00 83.38 96 TYR A N 1
ATOM 773 C CA . TYR A 1 96 ? 19.592 24.286 -16.241 1.00 83.38 96 TYR A CA 1
ATOM 774 C C . TYR A 1 96 ? 20.626 23.397 -15.535 1.00 83.38 96 TYR A C 1
ATOM 776 O O . TYR A 1 96 ? 20.333 22.269 -15.153 1.00 83.38 96 TYR A O 1
ATOM 784 N N . LYS A 1 97 ? 21.840 23.920 -15.298 1.00 80.88 97 LYS A N 1
ATOM 785 C CA . LYS A 1 97 ? 22.951 23.153 -14.691 1.00 80.88 97 LYS A CA 1
ATOM 786 C C . LYS A 1 97 ? 22.612 22.521 -13.324 1.00 80.88 97 LYS A C 1
ATOM 788 O O . LYS A 1 97 ? 23.218 21.519 -12.970 1.00 80.88 97 LYS A O 1
ATOM 793 N N . LYS A 1 98 ? 21.667 23.087 -12.563 1.00 77.69 98 LYS A N 1
ATOM 794 C CA . LYS A 1 98 ? 21.200 22.522 -11.281 1.00 77.69 98 LYS A CA 1
ATOM 795 C C . LYS A 1 98 ? 20.315 21.274 -11.435 1.00 77.69 98 LYS A C 1
ATOM 797 O O . LYS A 1 98 ? 20.261 20.469 -10.517 1.00 77.69 98 LYS A O 1
ATOM 802 N N . ASP A 1 99 ? 19.655 21.125 -12.583 1.00 75.94 99 ASP A N 1
ATOM 803 C CA . ASP A 1 99 ? 18.658 20.079 -12.852 1.00 75.94 99 ASP A CA 1
ATOM 804 C C . ASP A 1 99 ? 19.259 18.896 -13.635 1.00 75.94 99 ASP A C 1
ATOM 806 O O . ASP A 1 99 ? 18.657 17.832 -13.726 1.00 75.94 99 ASP A O 1
ATOM 810 N N . VAL A 1 100 ? 20.475 19.059 -14.172 1.00 78.25 100 VAL A N 1
ATOM 811 C CA . VAL A 1 100 ? 21.249 18.003 -14.843 1.00 78.25 100 VAL A CA 1
ATOM 812 C C . VAL A 1 100 ? 22.440 17.636 -13.960 1.00 78.25 100 VAL A C 1
ATOM 814 O O . VAL A 1 100 ? 23.454 18.335 -13.939 1.00 78.25 100 VAL A O 1
ATOM 817 N N . ASN A 1 101 ? 22.300 16.552 -13.195 1.00 76.62 101 ASN A N 1
ATOM 818 C CA . ASN A 1 101 ? 23.340 16.080 -12.278 1.00 76.62 101 ASN A CA 1
ATOM 819 C C . ASN A 1 101 ? 24.537 15.440 -13.019 1.00 76.62 101 ASN A C 1
ATOM 821 O O . ASN A 1 101 ? 24.498 15.217 -14.233 1.00 76.62 101 ASN A O 1
ATOM 825 N N . LYS A 1 102 ? 25.621 15.138 -12.285 1.00 71.69 102 LYS A N 1
ATOM 826 C CA . LYS A 1 102 ? 26.840 14.560 -12.876 1.00 71.69 102 LYS A CA 1
ATOM 827 C C . LYS A 1 102 ? 26.559 13.221 -13.573 1.00 71.69 102 LYS A C 1
ATOM 829 O O . LYS A 1 102 ? 26.944 13.059 -14.722 1.00 71.69 102 LYS A O 1
ATOM 834 N N . THR A 1 103 ? 25.820 12.319 -12.925 1.00 70.06 103 THR A N 1
ATOM 835 C CA . THR A 1 103 ? 25.449 11.012 -13.486 1.00 70.06 103 THR A CA 1
ATOM 836 C C . THR A 1 103 ? 24.716 11.152 -14.819 1.00 70.06 103 THR A C 1
ATOM 838 O O . THR A 1 103 ? 25.017 10.427 -15.758 1.00 70.06 103 THR A O 1
ATOM 841 N N . ASN A 1 104 ? 23.807 12.126 -14.947 1.00 80.31 104 ASN A N 1
ATOM 842 C CA . ASN A 1 104 ? 23.168 12.436 -16.221 1.00 80.31 104 ASN A CA 1
ATOM 843 C C . ASN A 1 104 ? 24.202 12.905 -17.248 1.00 80.31 104 ASN A C 1
ATOM 845 O O . ASN A 1 104 ? 24.185 12.389 -18.357 1.00 80.31 104 ASN A O 1
ATOM 849 N N . CYS A 1 105 ? 25.109 13.826 -16.895 1.00 76.56 105 CYS A N 1
ATOM 850 C CA . CYS A 1 105 ? 26.180 14.298 -17.785 1.00 76.56 105 CYS A CA 1
ATOM 851 C C . CYS A 1 105 ? 27.126 13.196 -18.287 1.00 76.56 105 CYS A C 1
ATOM 853 O O . CYS A 1 105 ? 27.560 13.273 -19.436 1.00 76.56 105 CYS A O 1
ATOM 855 N N . ASP A 1 106 ? 27.413 12.192 -17.459 1.00 73.19 106 ASP A N 1
ATOM 856 C CA . ASP A 1 106 ? 28.329 11.092 -17.779 1.00 73.19 106 ASP A CA 1
ATOM 857 C C . ASP A 1 106 ? 27.694 10.044 -18.735 1.00 73.19 106 ASP A C 1
ATOM 859 O O . ASP A 1 106 ? 28.407 9.254 -19.351 1.00 73.19 106 ASP A O 1
ATOM 863 N N . ILE A 1 107 ? 26.363 10.050 -18.921 1.00 75.00 107 ILE A N 1
ATOM 864 C CA . ILE A 1 107 ? 25.657 9.157 -19.862 1.00 75.00 107 ILE A CA 1
ATOM 865 C C . ILE A 1 107 ? 25.872 9.601 -21.321 1.00 75.00 107 ILE A C 1
ATOM 867 O O . ILE A 1 107 ? 25.750 10.776 -21.669 1.00 75.00 107 ILE A O 1
ATOM 871 N N . ILE A 1 108 ? 26.140 8.646 -22.213 1.00 75.56 108 ILE A N 1
ATOM 872 C CA . ILE A 1 108 ? 26.389 8.918 -23.637 1.00 75.56 108 ILE A CA 1
ATOM 873 C C . ILE A 1 108 ? 25.079 9.133 -24.404 1.00 75.56 108 ILE A C 1
ATOM 875 O O . ILE A 1 108 ? 24.900 10.162 -25.047 1.00 75.56 108 ILE A O 1
ATOM 879 N N . SER A 1 109 ? 24.139 8.197 -24.336 1.00 73.44 109 SER A N 1
ATOM 880 C CA . SER A 1 109 ? 22.865 8.254 -25.060 1.00 73.44 109 SER A CA 1
ATOM 881 C C . SER A 1 109 ? 21.750 7.647 -24.219 1.00 73.44 109 SER A C 1
ATOM 883 O O . SER A 1 109 ? 22.020 7.010 -23.202 1.00 73.44 109 SER A O 1
ATOM 885 N N . ARG A 1 110 ? 20.491 7.784 -24.659 1.00 70.88 110 ARG A N 1
ATOM 886 C CA . ARG A 1 110 ? 19.489 6.791 -24.255 1.00 70.88 110 ARG A CA 1
ATOM 887 C C . ARG A 1 110 ? 20.012 5.427 -24.701 1.00 70.88 110 ARG A C 1
ATOM 889 O O . ARG A 1 110 ? 20.692 5.348 -25.728 1.00 70.88 110 ARG A O 1
ATOM 896 N N . VAL A 1 111 ? 19.746 4.376 -23.943 1.00 67.50 111 VAL A N 1
ATOM 897 C CA . VAL A 1 111 ? 20.113 3.032 -24.393 1.00 67.50 111 VAL A CA 1
ATOM 898 C C . VAL A 1 111 ? 19.328 2.716 -25.672 1.00 67.50 111 VAL A C 1
ATOM 900 O O . VAL A 1 111 ? 18.210 3.202 -25.849 1.00 67.50 111 VAL A O 1
ATOM 903 N N . GLY A 1 112 ? 19.927 1.982 -26.610 1.00 67.44 112 GLY A N 1
ATOM 904 C CA . GLY A 1 112 ? 19.252 1.625 -27.856 1.00 67.44 112 GLY A CA 1
ATOM 905 C C . GLY A 1 112 ? 18.105 0.643 -27.620 1.00 67.44 112 GLY A C 1
ATOM 906 O O . GLY A 1 112 ? 18.147 -0.161 -26.690 1.00 67.44 112 GLY A O 1
ATOM 907 N N . ARG A 1 113 ? 17.067 0.701 -28.463 1.00 73.62 113 ARG A N 1
ATOM 908 C CA . ARG A 1 113 ? 15.962 -0.267 -28.405 1.00 73.62 113 ARG A CA 1
ATOM 909 C C . ARG A 1 113 ? 16.492 -1.678 -28.682 1.00 73.62 113 ARG A C 1
ATOM 911 O O . ARG A 1 113 ? 17.170 -1.842 -29.699 1.00 73.62 113 ARG A O 1
ATOM 918 N N . PRO A 1 114 ? 16.180 -2.682 -27.845 1.00 82.31 114 PRO A N 1
ATOM 919 C CA . PRO A 1 114 ? 16.677 -4.035 -28.047 1.00 82.31 114 PRO A CA 1
ATOM 920 C C . PRO A 1 114 ? 16.203 -4.602 -29.389 1.00 82.31 114 PRO A C 1
ATOM 922 O O . PRO A 1 114 ? 15.119 -4.273 -29.883 1.00 82.31 114 PRO A O 1
ATOM 925 N N . ALA A 1 115 ? 17.034 -5.447 -29.997 1.00 82.94 115 ALA A N 1
ATOM 926 C CA . ALA A 1 115 ? 16.739 -6.060 -31.286 1.00 82.94 115 ALA A CA 1
ATOM 927 C C . ALA A 1 115 ? 15.647 -7.141 -31.190 1.00 82.94 115 ALA A C 1
ATOM 929 O O . ALA A 1 115 ? 14.952 -7.378 -32.179 1.00 82.94 115 ALA A O 1
ATOM 930 N N . LEU A 1 116 ? 15.480 -7.753 -30.010 1.00 87.12 116 LEU A N 1
ATOM 931 C CA . LEU A 1 116 ? 14.497 -8.795 -29.707 1.00 87.12 116 LEU A CA 1
ATOM 932 C C . LEU A 1 116 ? 14.568 -9.946 -30.731 1.00 87.12 116 LEU A C 1
ATOM 934 O O . LEU A 1 116 ? 15.618 -10.570 -30.887 1.00 87.12 116 LEU A O 1
ATOM 938 N N . ASP A 1 117 ? 13.475 -10.206 -31.444 1.00 84.06 117 ASP A N 1
ATOM 939 C CA . ASP A 1 117 ? 13.339 -11.210 -32.501 1.00 84.06 117 ASP A CA 1
ATOM 940 C C . ASP A 1 117 ? 14.255 -10.943 -33.714 1.00 84.06 117 ASP A C 1
ATOM 942 O O . ASP A 1 117 ? 14.787 -11.868 -34.331 1.00 84.06 117 ASP A O 1
ATOM 946 N N . LYS A 1 118 ? 14.510 -9.668 -34.033 1.00 81.00 118 LYS A N 1
ATOM 947 C CA . LYS A 1 118 ? 15.229 -9.237 -35.250 1.00 81.00 118 LYS A CA 1
ATOM 948 C C . LYS A 1 118 ? 16.736 -9.486 -35.208 1.00 81.00 118 LYS A C 1
ATOM 950 O O . LYS A 1 118 ? 17.409 -9.267 -36.215 1.00 81.00 118 LYS A O 1
ATOM 955 N N . ALA A 1 119 ? 17.277 -9.928 -34.073 1.00 81.94 119 ALA A N 1
ATOM 956 C CA . ALA A 1 119 ? 18.666 -10.370 -33.979 1.00 81.94 119 ALA A CA 1
ATOM 957 C C . ALA A 1 119 ? 18.901 -11.756 -34.609 1.00 81.94 119 ALA A C 1
ATOM 959 O O . ALA A 1 119 ? 20.038 -12.067 -34.955 1.00 81.94 119 ALA A O 1
ATOM 960 N N . GLY A 1 120 ? 17.853 -12.574 -34.784 1.00 87.06 120 GLY A N 1
ATOM 961 C CA . GLY A 1 120 ? 17.996 -13.960 -35.246 1.00 87.06 120 GLY A CA 1
ATOM 962 C C . GLY A 1 120 ? 18.546 -14.907 -34.172 1.00 87.06 120 GLY A C 1
ATOM 963 O O . GLY A 1 120 ? 19.237 -15.870 -34.501 1.00 87.06 120 GLY A O 1
ATOM 964 N N . CYS A 1 121 ? 18.271 -14.617 -32.897 1.00 91.44 121 CYS A N 1
ATOM 965 C CA . CYS A 1 121 ? 18.699 -15.440 -31.768 1.00 91.44 121 CYS A CA 1
ATOM 966 C C . CYS A 1 121 ? 18.030 -16.835 -31.758 1.00 91.44 121 CYS A C 1
ATOM 968 O O . CYS A 1 121 ? 16.948 -17.008 -32.328 1.00 91.44 121 CYS A O 1
ATOM 970 N N . PRO A 1 122 ? 18.641 -17.837 -31.094 1.00 91.38 122 PRO A N 1
ATOM 971 C CA . PRO A 1 122 ? 18.027 -19.143 -30.851 1.00 91.38 122 PRO A CA 1
ATOM 972 C C . PRO A 1 122 ? 16.676 -19.067 -30.121 1.00 91.38 122 PRO A C 1
ATOM 974 O O . PRO A 1 122 ? 16.398 -18.124 -29.384 1.00 91.38 122 PRO A O 1
ATOM 977 N N . THR A 1 123 ? 15.852 -20.109 -30.259 1.00 89.62 123 THR A N 1
ATOM 978 C CA . THR A 1 123 ? 14.580 -20.241 -29.528 1.00 89.62 123 THR A CA 1
ATOM 979 C C . THR A 1 123 ? 14.789 -20.115 -28.014 1.00 89.62 123 THR A C 1
ATOM 981 O O . THR A 1 123 ? 15.625 -20.816 -27.447 1.00 89.62 123 THR A O 1
ATOM 984 N N . GLY A 1 124 ? 14.015 -19.243 -27.358 1.00 88.62 124 GLY A N 1
ATOM 985 C CA . GLY A 1 124 ? 14.175 -18.916 -25.933 1.00 88.62 124 GLY A CA 1
ATOM 986 C C . GLY A 1 124 ? 15.206 -17.816 -25.644 1.00 88.62 124 GLY A C 1
ATOM 987 O O . GLY A 1 124 ? 15.474 -17.522 -24.482 1.00 88.62 124 GLY A O 1
ATOM 988 N N . GLN A 1 125 ? 15.785 -17.195 -26.675 1.00 93.38 125 GLN A N 1
ATOM 989 C CA . GLN A 1 125 ? 16.674 -16.042 -26.549 1.00 93.38 125 GLN A CA 1
ATOM 990 C C . GLN A 1 125 ? 16.156 -14.841 -27.347 1.00 93.38 125 GLN A C 1
ATOM 992 O O . GLN A 1 125 ? 15.474 -14.985 -28.360 1.00 93.38 125 GLN A O 1
ATOM 997 N N . LEU A 1 126 ? 16.505 -13.645 -26.881 1.00 91.81 126 LEU A N 1
ATOM 998 C CA . LEU A 1 126 ? 16.166 -12.360 -27.487 1.00 91.81 126 LEU A CA 1
ATOM 999 C C . LEU A 1 126 ? 17.432 -11.497 -27.587 1.00 91.81 126 LEU A C 1
ATOM 1001 O O . LEU A 1 126 ? 18.354 -11.622 -26.779 1.00 91.81 126 LEU A O 1
ATOM 1005 N N . GLY A 1 127 ? 17.494 -10.646 -28.612 1.00 89.44 127 GLY A N 1
ATOM 1006 C CA . GLY A 1 127 ? 18.677 -9.840 -28.903 1.00 89.44 127 GLY A CA 1
ATOM 1007 C C . GLY A 1 127 ? 18.718 -8.498 -28.176 1.00 89.44 127 GLY A C 1
ATOM 1008 O O . GLY A 1 127 ? 17.791 -7.692 -28.292 1.00 89.44 127 GLY A O 1
ATOM 1009 N N . CYS A 1 128 ? 19.843 -8.214 -27.527 1.00 87.19 128 CYS A N 1
ATOM 1010 C CA . CYS A 1 128 ? 20.245 -6.876 -27.098 1.00 87.19 128 CYS A CA 1
ATOM 1011 C C . CYS A 1 128 ? 20.376 -5.922 -28.307 1.00 87.19 128 CYS A C 1
ATOM 1013 O O . CYS A 1 128 ? 20.432 -6.353 -29.463 1.00 87.19 128 CYS A O 1
ATOM 1015 N N . PHE A 1 129 ? 20.465 -4.612 -28.079 1.00 83.00 129 PHE A N 1
ATOM 1016 C CA . PHE A 1 129 ? 20.758 -3.626 -29.130 1.00 83.00 129 PHE A CA 1
ATOM 1017 C C . PHE A 1 129 ? 22.177 -3.806 -29.711 1.00 83.00 129 PHE A C 1
ATOM 1019 O O . PHE A 1 129 ? 22.371 -3.665 -30.922 1.00 83.00 129 PHE A O 1
ATOM 1026 N N . SER A 1 130 ? 23.135 -4.248 -28.889 1.00 79.38 130 SER A N 1
ATOM 1027 C CA . SER A 1 130 ? 24.455 -4.766 -29.287 1.00 79.38 130 SER A CA 1
ATOM 1028 C C . SER A 1 130 ? 24.403 -5.977 -30.233 1.00 79.38 130 SER A C 1
ATOM 1030 O O . SER A 1 130 ? 25.380 -6.239 -30.937 1.00 79.38 130 SER A O 1
ATOM 1032 N N . LYS A 1 131 ? 23.250 -6.662 -30.300 1.00 80.69 131 LYS A N 1
ATOM 1033 C CA . LYS A 1 131 ? 22.982 -7.964 -30.945 1.00 80.69 131 LYS A CA 1
ATOM 1034 C C . LYS A 1 131 ? 23.537 -9.193 -30.223 1.00 80.69 131 LYS A C 1
ATOM 1036 O O . LYS A 1 131 ? 23.476 -10.285 -30.785 1.00 80.69 131 LYS A O 1
ATOM 1041 N N . ASP A 1 132 ? 24.015 -9.046 -28.992 1.00 87.50 132 ASP A N 1
ATOM 1042 C CA . ASP A 1 132 ? 24.235 -10.202 -28.120 1.00 87.50 132 ASP A CA 1
ATOM 1043 C C . ASP A 1 132 ? 22.887 -10.883 -27.818 1.00 87.50 132 ASP A C 1
ATOM 1045 O O . ASP A 1 132 ? 21.865 -10.207 -27.676 1.00 87.50 132 ASP A O 1
ATOM 1049 N N . CYS A 1 133 ? 22.864 -12.214 -27.742 1.00 92.56 133 CYS A N 1
ATOM 1050 C CA . CYS A 1 133 ? 21.656 -12.987 -27.439 1.00 92.56 133 CYS A CA 1
ATOM 1051 C C . CYS A 1 133 ? 21.668 -13.434 -25.974 1.00 92.56 133 CYS A C 1
ATOM 1053 O O . CYS A 1 133 ? 22.573 -14.157 -25.557 1.00 92.56 133 CYS A O 1
ATOM 1055 N N . ILE A 1 134 ? 20.641 -13.050 -25.213 1.00 93.50 134 ILE A N 1
ATOM 1056 C CA . ILE A 1 134 ? 20.422 -13.491 -23.825 1.00 93.50 134 ILE A CA 1
ATOM 1057 C C . ILE A 1 134 ? 19.061 -14.191 -23.701 1.00 93.50 134 ILE A C 1
ATOM 1059 O O . ILE A 1 134 ? 18.236 -14.110 -24.612 1.00 93.50 134 ILE A O 1
ATOM 1063 N N . SER A 1 135 ? 18.816 -14.912 -22.601 1.00 93.25 135 SER A N 1
ATOM 1064 C CA . SER A 1 135 ? 17.522 -15.582 -22.373 1.00 93.25 135 SER A CA 1
ATOM 1065 C C . SER A 1 135 ? 16.366 -14.574 -22.361 1.00 93.25 135 SER A C 1
ATOM 1067 O O . SER A 1 135 ? 16.500 -13.490 -21.788 1.00 93.25 135 SER A O 1
ATOM 1069 N N . SER A 1 136 ? 15.221 -14.940 -22.950 1.00 89.88 136 SER A N 1
ATOM 1070 C CA . SER A 1 136 ? 14.021 -14.091 -22.985 1.00 89.88 136 SER A CA 1
ATOM 1071 C C . SER A 1 136 ? 13.606 -13.601 -21.599 1.00 89.88 136 SER A C 1
ATOM 1073 O O . SER A 1 136 ? 13.227 -12.442 -21.442 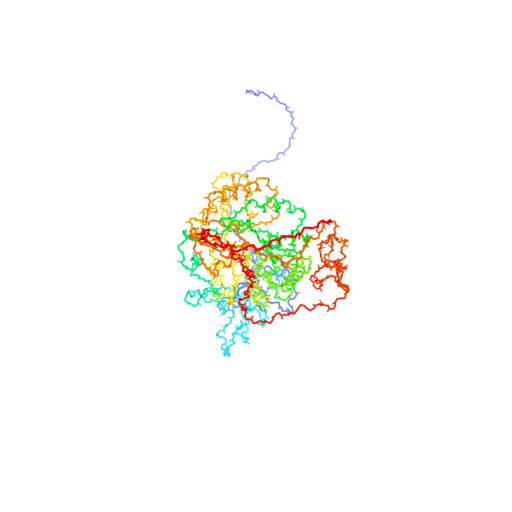1.00 89.88 136 SER A O 1
ATOM 1075 N N . ASP A 1 137 ? 13.761 -14.453 -20.585 1.00 89.62 137 ASP A N 1
ATOM 1076 C CA . ASP A 1 137 ? 13.312 -14.206 -19.212 1.00 89.62 137 ASP A CA 1
ATOM 1077 C C . ASP A 1 137 ? 14.106 -13.108 -18.485 1.00 89.62 137 ASP A C 1
ATOM 1079 O O . ASP A 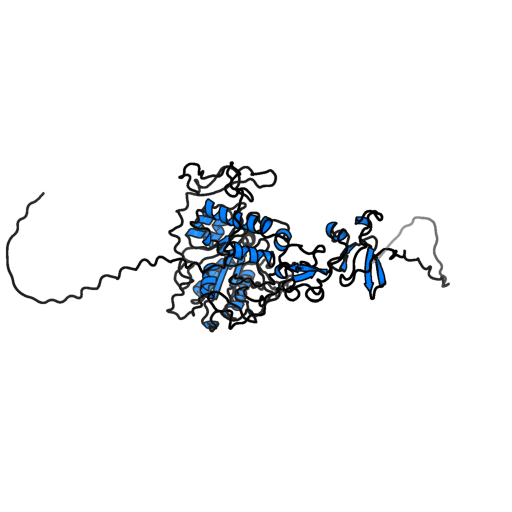1 137 ? 13.681 -12.668 -17.413 1.00 89.62 137 ASP A O 1
ATOM 1083 N N . LYS A 1 138 ? 15.237 -12.648 -19.043 1.00 89.94 138 LYS A N 1
ATOM 1084 C CA . LYS A 1 138 ? 16.064 -11.571 -18.467 1.00 89.94 138 LYS A CA 1
ATOM 1085 C C . LYS A 1 138 ? 15.607 -10.173 -18.897 1.00 89.94 138 LYS A C 1
ATOM 1087 O O . LYS A 1 138 ? 15.759 -9.240 -18.127 1.00 89.94 138 LYS A O 1
ATOM 1092 N N . PHE A 1 139 ? 14.958 -10.028 -20.057 1.00 89.44 139 PHE A N 1
ATOM 1093 C CA . PHE A 1 139 ? 14.446 -8.736 -20.540 1.00 89.44 139 PHE A CA 1
ATOM 1094 C C . PHE A 1 139 ? 13.363 -8.177 -19.613 1.00 89.44 139 PHE A C 1
ATOM 1096 O O . PHE A 1 139 ? 12.247 -8.707 -19.608 1.00 89.44 139 PHE A O 1
ATOM 1103 N N . CYS A 1 140 ? 13.664 -7.118 -18.858 1.00 85.06 140 CYS A N 1
ATOM 1104 C CA . CYS A 1 140 ? 12.798 -6.523 -17.835 1.00 85.06 140 CYS A CA 1
ATOM 1105 C C . CYS A 1 140 ? 12.671 -7.346 -16.541 1.00 85.06 140 CYS A C 1
ATOM 1107 O O . CYS A 1 140 ? 11.586 -7.413 -15.949 1.00 85.06 140 CYS A O 1
ATOM 1109 N N . ASP A 1 141 ? 13.755 -7.999 -16.107 1.00 84.12 141 ASP A N 1
ATOM 1110 C CA . ASP A 1 141 ? 13.854 -8.654 -14.792 1.00 84.12 141 ASP A CA 1
ATOM 1111 C C . ASP A 1 141 ? 14.475 -7.758 -13.700 1.00 84.12 141 ASP A C 1
ATOM 1113 O O . ASP A 1 141 ? 14.370 -8.056 -12.506 1.00 84.12 141 ASP A O 1
ATOM 1117 N N . GLY A 1 142 ? 15.019 -6.602 -14.090 1.00 77.31 142 GLY A N 1
ATOM 1118 C CA . GLY A 1 142 ? 15.592 -5.605 -13.193 1.00 77.31 142 GLY A CA 1
ATOM 1119 C C . GLY A 1 142 ? 17.102 -5.727 -12.985 1.00 77.31 142 GLY A C 1
ATOM 1120 O O . GLY A 1 142 ? 17.605 -5.153 -12.012 1.00 77.31 142 GLY A O 1
ATOM 1121 N N . ASN A 1 143 ? 17.814 -6.452 -13.851 1.00 82.69 143 ASN A N 1
ATOM 1122 C CA . ASN A 1 143 ? 19.274 -6.548 -13.893 1.00 82.69 143 ASN A CA 1
ATOM 1123 C C . ASN A 1 143 ? 19.769 -6.283 -15.325 1.00 82.69 143 ASN A C 1
ATOM 1125 O O . ASN A 1 143 ? 19.118 -6.679 -16.281 1.00 82.69 143 ASN A O 1
ATOM 1129 N N . ASN A 1 144 ? 20.935 -5.651 -15.480 1.00 84.38 144 ASN A N 1
ATOM 1130 C CA . ASN A 1 144 ? 21.556 -5.484 -16.796 1.00 84.38 144 ASN A CA 1
ATOM 1131 C C . ASN A 1 144 ? 22.354 -6.755 -17.149 1.00 84.38 144 ASN A C 1
ATOM 1133 O O . ASN A 1 144 ? 23.489 -6.908 -16.686 1.00 84.38 144 ASN A O 1
ATOM 1137 N N . ASP A 1 145 ? 21.791 -7.642 -17.966 1.00 88.12 145 ASP A N 1
ATOM 1138 C CA . ASP A 1 145 ? 22.475 -8.808 -18.541 1.00 88.12 145 ASP A CA 1
ATOM 1139 C C . ASP A 1 145 ? 23.039 -8.502 -19.941 1.00 88.12 145 ASP A C 1
ATOM 1141 O O . ASP A 1 145 ? 24.084 -9.030 -20.326 1.00 88.12 145 ASP A O 1
ATOM 1145 N N . CYS A 1 146 ? 22.391 -7.612 -20.698 1.00 85.00 146 CYS A N 1
ATOM 1146 C CA . CYS A 1 146 ? 22.934 -7.038 -21.923 1.00 85.00 146 CYS A CA 1
ATOM 1147 C C . CYS A 1 146 ? 24.147 -6.147 -21.614 1.00 85.00 146 CYS A C 1
ATOM 1149 O O . CYS A 1 146 ? 24.089 -5.259 -20.761 1.00 85.00 146 CYS A O 1
ATOM 1151 N N . ALA A 1 147 ? 25.220 -6.287 -22.400 1.00 82.56 147 ALA A N 1
ATOM 1152 C CA . ALA A 1 147 ? 26.440 -5.481 -22.264 1.00 82.56 147 ALA A CA 1
ATOM 1153 C C . ALA A 1 147 ? 26.227 -3.962 -22.471 1.00 82.56 147 ALA A C 1
ATOM 1155 O O . ALA A 1 147 ? 27.089 -3.161 -22.110 1.00 82.56 147 ALA A O 1
ATOM 1156 N N . ASP A 1 148 ? 25.086 -3.562 -23.039 1.00 76.44 148 ASP A N 1
ATOM 1157 C CA . ASP A 1 148 ? 24.645 -2.176 -23.218 1.00 76.44 148 ASP A CA 1
ATOM 1158 C C . ASP A 1 148 ? 23.444 -1.769 -22.333 1.00 76.44 148 ASP A C 1
ATOM 1160 O O . ASP A 1 148 ? 23.044 -0.605 -22.366 1.00 76.44 148 ASP A O 1
ATOM 1164 N N . GLY A 1 149 ? 22.877 -2.690 -21.539 1.00 79.44 149 GLY A N 1
ATOM 1165 C CA . GLY A 1 149 ? 21.680 -2.469 -20.713 1.00 79.44 149 GLY A CA 1
ATOM 1166 C C . GLY A 1 149 ? 20.369 -2.272 -21.492 1.00 79.44 149 GLY A C 1
ATOM 1167 O O . GLY A 1 149 ? 19.445 -1.634 -20.983 1.00 79.44 149 GLY A O 1
ATOM 1168 N N . SER A 1 150 ? 20.294 -2.714 -22.755 1.00 82.81 150 SER A N 1
ATOM 1169 C CA . SER A 1 150 ? 19.104 -2.536 -23.616 1.00 82.81 150 SER A CA 1
ATOM 1170 C C . SER A 1 150 ? 17.915 -3.432 -23.262 1.00 82.81 150 SER A C 1
ATOM 1172 O O . SER A 1 150 ? 16.795 -3.160 -23.694 1.00 82.81 150 SER A O 1
ATOM 1174 N N . ASP A 1 151 ? 18.151 -4.451 -22.446 1.00 85.56 151 ASP A N 1
ATOM 1175 C CA . ASP A 1 151 ? 17.165 -5.308 -21.795 1.00 85.56 151 ASP A CA 1
ATOM 1176 C C . ASP A 1 151 ? 16.267 -4.559 -20.807 1.00 85.56 151 ASP A C 1
ATOM 1178 O O . ASP A 1 151 ? 15.049 -4.710 -20.861 1.00 85.56 151 ASP A O 1
ATOM 1182 N N . GLU A 1 152 ? 16.849 -3.706 -19.963 1.00 83.19 152 GLU A N 1
ATOM 1183 C CA . GLU A 1 152 ? 16.122 -2.955 -18.926 1.00 83.19 152 GLU A CA 1
ATOM 1184 C C . GLU A 1 152 ? 15.618 -1.575 -19.390 1.00 83.19 152 GLU A C 1
ATOM 1186 O O . GLU A 1 152 ? 14.870 -0.886 -18.693 1.00 83.19 152 GLU A O 1
ATOM 1191 N N . ALA A 1 153 ? 16.005 -1.142 -20.591 1.00 74.38 153 ALA A N 1
ATOM 1192 C CA . ALA A 1 153 ? 15.771 0.221 -21.065 1.00 74.38 153 ALA A CA 1
ATOM 1193 C C . ALA A 1 153 ? 14.338 0.520 -21.551 1.00 74.38 153 ALA A C 1
ATOM 1195 O O . ALA A 1 153 ? 13.966 1.691 -21.665 1.00 74.38 153 ALA A O 1
ATOM 1196 N N . TYR A 1 154 ? 13.544 -0.507 -21.872 1.00 76.44 154 TYR A N 1
ATOM 1197 C CA . TYR A 1 154 ? 12.231 -0.366 -22.525 1.00 76.44 154 TYR A CA 1
ATOM 1198 C C . TYR A 1 154 ? 11.130 -1.183 -21.837 1.00 76.44 154 TYR A C 1
ATOM 1200 O O . TYR A 1 154 ? 10.237 -1.730 -22.475 1.00 76.44 154 TYR A O 1
ATOM 1208 N N . CYS A 1 155 ? 11.158 -1.222 -20.509 1.00 77.56 155 CYS A N 1
ATOM 1209 C CA . CYS A 1 155 ? 10.265 -2.037 -19.686 1.00 77.56 155 CYS A CA 1
ATOM 1210 C C . CYS A 1 155 ? 8.906 -1.390 -19.394 1.00 77.56 155 CYS A C 1
ATOM 1212 O O . CYS A 1 155 ? 8.400 -1.439 -18.275 1.00 77.56 155 CYS A O 1
ATOM 1214 N N . SER A 1 156 ? 8.295 -0.766 -20.405 1.00 77.44 156 SER A N 1
ATOM 1215 C CA . SER A 1 156 ? 6.908 -0.314 -20.299 1.00 77.44 156 SER A CA 1
ATOM 1216 C C . SER A 1 156 ? 5.941 -1.454 -20.625 1.00 77.44 156 SER A C 1
ATOM 1218 O O . SER A 1 156 ? 6.259 -2.393 -21.352 1.00 77.44 156 SER A O 1
ATOM 1220 N N . ILE A 1 157 ? 4.703 -1.345 -20.144 1.00 78.69 157 ILE A N 1
ATOM 1221 C CA . ILE A 1 157 ? 3.643 -2.357 -20.301 1.00 78.69 157 ILE A CA 1
ATOM 1222 C C . ILE A 1 157 ? 3.193 -2.605 -21.763 1.00 78.69 157 ILE A C 1
ATOM 1224 O O . ILE A 1 157 ? 2.249 -3.352 -22.007 1.00 78.69 157 ILE A O 1
ATOM 1228 N N . ASN A 1 158 ? 3.813 -1.946 -22.748 1.00 76.25 158 ASN A N 1
ATOM 1229 C CA . ASN A 1 158 ? 3.603 -2.173 -24.184 1.00 76.25 158 ASN A CA 1
ATOM 1230 C C . ASN A 1 158 ? 4.912 -2.494 -24.938 1.00 76.25 158 ASN A C 1
ATOM 1232 O O . ASN A 1 158 ? 4.889 -2.569 -26.164 1.00 76.25 158 ASN A O 1
ATOM 1236 N N . GLU A 1 159 ? 6.039 -2.599 -24.231 1.00 80.69 159 GLU A N 1
ATOM 1237 C CA . GLU A 1 159 ? 7.391 -2.721 -24.795 1.00 80.69 159 GLU A CA 1
ATOM 1238 C C . GLU A 1 159 ? 8.201 -3.868 -24.160 1.00 80.69 159 GLU A C 1
ATOM 1240 O O . GLU A 1 159 ? 9.043 -4.443 -24.845 1.00 80.69 159 GLU A O 1
ATOM 1245 N N . ASP A 1 160 ? 7.899 -4.253 -22.913 1.00 86.25 160 ASP A N 1
ATOM 1246 C CA . ASP A 1 160 ? 8.386 -5.491 -22.289 1.00 86.25 160 ASP A CA 1
ATOM 1247 C C . ASP A 1 160 ? 7.931 -6.720 -23.115 1.00 86.25 160 ASP A C 1
ATOM 1249 O O . ASP A 1 160 ? 6.721 -6.933 -23.268 1.00 86.25 160 ASP A O 1
ATOM 1253 N N . PRO A 1 161 ? 8.856 -7.547 -23.648 1.00 86.94 161 PRO A N 1
ATOM 1254 C CA . PRO A 1 161 ? 8.509 -8.723 -24.449 1.00 86.94 161 PRO A CA 1
ATOM 1255 C C . PRO A 1 161 ? 7.815 -9.827 -23.634 1.00 86.94 161 PRO A C 1
ATOM 1257 O O . PRO A 1 161 ? 7.151 -10.683 -24.213 1.00 86.94 161 PRO A O 1
ATOM 1260 N N . ASN A 1 162 ? 7.935 -9.790 -22.304 1.00 90.62 162 ASN A N 1
ATOM 1261 C CA . ASN A 1 162 ? 7.338 -10.725 -21.351 1.00 90.62 162 ASN A CA 1
ATOM 1262 C C . ASN A 1 162 ? 6.087 -10.138 -20.658 1.00 90.62 162 ASN A C 1
ATOM 1264 O O . ASN A 1 162 ? 5.641 -10.651 -19.623 1.00 90.62 162 ASN A O 1
ATOM 1268 N N . ALA A 1 163 ? 5.528 -9.047 -21.198 1.00 90.94 163 ALA A N 1
ATOM 1269 C CA . ALA A 1 163 ? 4.377 -8.361 -20.625 1.00 90.94 163 ALA A CA 1
ATOM 1270 C C . ALA A 1 163 ? 3.149 -9.278 -20.478 1.00 90.94 163 ALA A C 1
ATOM 1272 O O . ALA A 1 163 ? 2.830 -10.103 -21.335 1.00 90.94 163 ALA A O 1
ATOM 1273 N N . ALA A 1 164 ? 2.407 -9.078 -19.392 1.00 94.31 164 ALA A N 1
ATOM 1274 C CA . ALA A 1 164 ? 1.177 -9.794 -19.118 1.00 94.31 164 ALA A CA 1
ATOM 1275 C C . ALA A 1 164 ? 0.101 -9.526 -20.185 1.00 94.31 164 ALA A C 1
ATOM 1277 O O . ALA A 1 164 ? -0.114 -8.397 -20.644 1.00 94.31 164 ALA A O 1
ATOM 1278 N N . GLU A 1 165 ? -0.631 -10.582 -20.529 1.00 94.81 165 GLU A N 1
ATOM 1279 C CA . GLU A 1 165 ? -1.801 -10.515 -21.401 1.00 94.81 165 GLU A CA 1
ATOM 1280 C C . GLU A 1 165 ? -2.937 -9.727 -20.732 1.00 94.81 165 GLU A C 1
ATOM 1282 O O . GLU A 1 165 ? -3.027 -9.644 -19.504 1.00 94.81 165 GLU A O 1
ATOM 1287 N N . LYS A 1 166 ? -3.849 -9.160 -21.530 1.00 95.44 166 LYS A N 1
ATOM 1288 C CA . LYS A 1 166 ? -5.082 -8.559 -20.994 1.00 95.44 166 LYS A CA 1
ATOM 1289 C C . LYS A 1 166 ? -5.923 -9.627 -20.288 1.00 95.44 166 LYS A C 1
ATOM 1291 O O . LYS A 1 166 ? -5.932 -10.773 -20.722 1.00 95.44 166 LYS A O 1
ATOM 1296 N N . CYS A 1 167 ? -6.645 -9.217 -19.246 1.00 97.25 167 CYS A N 1
ATOM 1297 C CA . CYS A 1 167 ? -7.531 -10.080 -18.466 1.00 97.25 167 CYS A CA 1
ATOM 1298 C C . CYS A 1 167 ? -8.420 -10.989 -19.334 1.00 97.25 167 CYS A C 1
ATOM 1300 O O . CYS A 1 167 ? -9.209 -10.490 -20.140 1.00 97.25 167 CYS A O 1
ATOM 1302 N N . ASP A 1 168 ? -8.329 -12.301 -19.107 1.00 96.56 168 ASP A N 1
ATOM 1303 C CA . ASP A 1 168 ? -9.302 -13.286 -19.578 1.00 96.56 168 ASP A CA 1
ATOM 1304 C C . ASP A 1 168 ? -10.140 -13.783 -18.393 1.00 96.56 168 ASP A C 1
ATOM 1306 O O . ASP A 1 168 ? -9.721 -14.647 -17.620 1.00 96.56 168 ASP A O 1
ATOM 1310 N N . GLU A 1 169 ? -11.350 -13.235 -18.269 1.00 94.31 169 GLU A N 1
ATOM 1311 C CA . GLU A 1 169 ? -12.308 -13.542 -17.197 1.00 94.31 169 GLU A CA 1
ATOM 1312 C C . GLU A 1 169 ? -12.796 -15.009 -17.204 1.00 94.31 169 GLU A C 1
ATOM 1314 O O . GLU A 1 169 ? -13.460 -15.427 -16.260 1.00 94.31 169 GLU A O 1
ATOM 1319 N N . LYS A 1 170 ? -12.480 -15.816 -18.233 1.00 94.62 170 LYS A N 1
ATOM 1320 C CA . LYS A 1 170 ? -12.795 -17.259 -18.255 1.00 94.62 170 LYS A CA 1
ATOM 1321 C C . LYS A 1 170 ? -11.743 -18.113 -17.556 1.00 94.62 170 LYS A C 1
ATOM 1323 O O . LYS A 1 170 ? -12.082 -19.137 -16.971 1.00 94.62 170 LYS A O 1
ATOM 1328 N N . ASN A 1 171 ? -10.477 -17.713 -17.657 1.00 96.00 171 ASN A N 1
ATOM 1329 C CA . ASN A 1 171 ? -9.343 -18.420 -17.063 1.00 96.00 171 ASN A CA 1
ATOM 1330 C C . ASN A 1 171 ? -8.947 -17.822 -15.700 1.00 96.00 171 ASN A C 1
ATOM 1332 O O . ASN A 1 171 ? -8.420 -18.529 -14.844 1.00 96.00 171 ASN A O 1
ATOM 1336 N N . CYS A 1 172 ? -9.248 -16.542 -15.460 1.00 96.94 172 CYS A N 1
ATOM 1337 C CA . CYS A 1 172 ? -9.029 -15.890 -14.176 1.00 96.94 172 CYS A CA 1
ATOM 1338 C C . CYS A 1 172 ? -10.214 -16.088 -13.217 1.00 96.94 172 CYS A C 1
ATOM 1340 O O . CYS A 1 172 ? -11.132 -15.269 -13.173 1.00 96.94 172 CYS A O 1
ATOM 1342 N N . VAL A 1 173 ? -10.191 -17.182 -12.448 1.00 96.31 173 VAL A N 1
ATOM 1343 C CA . VAL A 1 173 ? -11.282 -17.557 -11.532 1.00 96.31 173 VAL A CA 1
ATOM 1344 C C . VAL A 1 173 ? -10.919 -17.453 -10.044 1.00 96.31 173 VAL A C 1
ATOM 1346 O O . VAL A 1 173 ? -9.824 -17.815 -9.595 1.00 96.31 173 VAL A O 1
ATOM 1349 N N . LEU A 1 174 ? -11.898 -16.992 -9.261 1.00 96.88 174 LEU A N 1
ATOM 1350 C CA . LEU A 1 174 ? -11.862 -16.961 -7.798 1.00 96.88 174 LEU A CA 1
ATOM 1351 C C . LEU A 1 174 ? -11.766 -18.393 -7.224 1.00 96.88 174 LEU A C 1
ATOM 1353 O O . LEU A 1 174 ? -12.275 -19.327 -7.845 1.00 96.88 174 LEU A O 1
ATOM 1357 N N . PRO A 1 175 ? -11.127 -18.605 -6.055 1.00 96.44 175 PRO A N 1
ATOM 1358 C CA . PRO A 1 175 ? -10.598 -17.607 -5.117 1.00 96.44 175 PRO A CA 1
ATOM 1359 C C . PRO A 1 175 ? -9.133 -17.208 -5.371 1.00 96.44 175 PRO A C 1
ATOM 1361 O O . PRO A 1 175 ? -8.530 -16.551 -4.521 1.00 96.44 175 PRO A O 1
ATOM 1364 N N . ASN A 1 176 ? -8.515 -17.649 -6.472 1.00 94.81 176 ASN A N 1
ATOM 1365 C CA . ASN A 1 176 ? -7.060 -17.542 -6.665 1.00 94.81 176 ASN A CA 1
ATOM 1366 C C . ASN A 1 176 ? -6.639 -16.496 -7.703 1.00 94.81 176 ASN A C 1
ATOM 1368 O O . ASN A 1 176 ? -5.554 -15.942 -7.565 1.00 94.81 176 ASN A O 1
ATOM 1372 N N . CYS A 1 177 ? -7.496 -16.199 -8.680 1.00 97.75 177 CYS A N 1
ATOM 1373 C CA . CYS A 1 177 ? -7.314 -15.120 -9.644 1.00 97.75 177 CYS A CA 1
ATOM 1374 C C . CYS A 1 177 ? -8.558 -14.223 -9.639 1.00 97.75 177 CYS A C 1
ATOM 1376 O O . CYS A 1 177 ? -9.680 -14.720 -9.527 1.00 97.75 177 CYS A O 1
ATOM 1378 N N . PHE A 1 178 ? -8.380 -12.911 -9.780 1.00 98.19 178 PHE A N 1
ATOM 1379 C CA . PHE A 1 178 ? -9.487 -12.015 -10.110 1.00 98.19 178 PHE A CA 1
ATOM 1380 C C . PHE A 1 178 ? -9.008 -10.843 -10.954 1.00 98.19 178 PHE A C 1
ATOM 1382 O O . PHE A 1 178 ? -8.113 -10.101 -10.559 1.00 98.19 178 PHE A O 1
ATOM 1389 N N . CYS A 1 179 ? -9.641 -10.640 -12.102 1.00 97.31 179 CYS A N 1
ATOM 1390 C CA . CYS A 1 179 ? -9.443 -9.465 -12.930 1.00 97.31 179 CYS A CA 1
ATOM 1391 C C . CYS A 1 179 ? -10.743 -9.138 -13.670 1.00 97.31 179 CYS A C 1
ATOM 1393 O O . CYS A 1 179 ? -11.665 -9.949 -13.746 1.00 97.31 179 CYS A O 1
ATOM 1395 N N . SER A 1 180 ? -10.810 -7.942 -14.245 1.00 95.88 180 SER A N 1
ATOM 1396 C CA . SER A 1 180 ? -11.779 -7.621 -15.292 1.00 95.88 180 SER A CA 1
ATOM 1397 C C . SER A 1 180 ? -11.159 -6.653 -16.285 1.00 95.88 180 SER A C 1
ATOM 1399 O O . SER A 1 180 ? -10.220 -5.929 -15.948 1.00 95.88 180 SER A O 1
ATOM 1401 N N . SER A 1 181 ? -11.681 -6.615 -17.510 1.00 91.06 181 SER A N 1
ATOM 1402 C CA . SER A 1 181 ? -11.128 -5.769 -18.586 1.00 91.06 181 SER A CA 1
ATOM 1403 C C . SER A 1 181 ? -11.085 -4.262 -18.268 1.00 91.06 181 SER A C 1
ATOM 1405 O O . SER A 1 181 ? -10.278 -3.539 -18.852 1.00 91.06 181 SER A O 1
ATOM 1407 N N . SER A 1 182 ? -11.917 -3.798 -17.330 1.00 92.06 182 SER A N 1
ATOM 1408 C CA . SER A 1 182 ? -11.969 -2.420 -16.818 1.00 92.06 182 SER A CA 1
ATOM 1409 C C . SER A 1 182 ? -11.444 -2.259 -15.386 1.00 92.06 182 SER A C 1
ATOM 1411 O O . SER A 1 182 ? -11.307 -1.133 -14.917 1.00 92.06 182 SER A O 1
ATOM 1413 N N . GLY A 1 183 ? -11.214 -3.359 -14.658 1.00 95.12 183 GLY A N 1
ATOM 1414 C CA . GLY A 1 183 ? -10.937 -3.355 -13.215 1.00 95.12 183 GLY A CA 1
ATOM 1415 C C . GLY A 1 183 ? -12.114 -2.912 -12.336 1.00 95.12 183 GLY A C 1
ATOM 1416 O O . GLY A 1 183 ? -11.957 -2.810 -11.125 1.00 95.12 183 GLY A O 1
ATOM 1417 N N . ALA A 1 184 ? -13.282 -2.639 -12.923 1.00 95.44 184 ALA A N 1
ATOM 1418 C CA . ALA A 1 184 ? -14.446 -2.085 -12.233 1.00 95.44 184 ALA A CA 1
ATOM 1419 C C . ALA A 1 184 ? -15.573 -3.108 -11.987 1.00 95.44 184 ALA A C 1
ATOM 1421 O O . ALA A 1 184 ? -16.574 -2.768 -11.353 1.00 95.44 184 ALA A O 1
ATOM 1422 N N . LYS A 1 185 ? -15.440 -4.343 -12.487 1.00 96.69 185 LYS A N 1
ATOM 1423 C CA . LYS A 1 185 ? -16.412 -5.421 -12.254 1.00 96.69 185 LYS A CA 1
ATOM 1424 C C . LYS A 1 185 ? -16.387 -5.863 -10.787 1.00 96.69 185 LYS A C 1
ATOM 1426 O O . LYS A 1 185 ? -15.325 -5.897 -10.172 1.00 96.69 185 LYS A O 1
ATOM 1431 N N . VAL A 1 186 ? -17.551 -6.220 -10.251 1.00 97.62 186 VAL A N 1
ATOM 1432 C CA . VAL A 1 186 ? -17.708 -6.712 -8.876 1.00 97.62 186 VAL A CA 1
ATOM 1433 C C . VAL A 1 186 ? -17.244 -8.178 -8.773 1.00 97.62 186 VAL A C 1
ATOM 1435 O O . VAL A 1 186 ? -17.599 -8.983 -9.641 1.00 97.62 186 VAL A O 1
ATOM 1438 N N . PRO A 1 187 ? -16.491 -8.569 -7.725 1.00 97.31 187 PRO A N 1
ATOM 1439 C CA . PRO A 1 187 ? -16.167 -9.967 -7.450 1.00 97.31 187 PRO A CA 1
ATOM 1440 C C . PRO A 1 187 ? -17.418 -10.850 -7.365 1.00 97.31 187 PRO A C 1
ATOM 1442 O O . PRO A 1 187 ? -18.381 -10.523 -6.676 1.00 97.31 187 PRO A O 1
ATOM 1445 N N . GLY A 1 188 ? -17.405 -11.982 -8.073 1.00 95.38 188 GLY A N 1
ATOM 1446 C CA . GLY A 1 188 ? -18.542 -12.912 -8.120 1.00 95.38 188 GLY A CA 1
ATOM 1447 C C . GLY A 1 188 ? -19.735 -12.451 -8.967 1.00 95.38 188 GLY A C 1
ATOM 1448 O O . GLY A 1 188 ? -20.763 -13.117 -8.939 1.00 95.38 188 GLY A O 1
ATOM 1449 N N . ASP A 1 189 ? -19.606 -11.347 -9.716 1.00 94.81 189 ASP A N 1
ATOM 1450 C CA . ASP A 1 189 ? -20.654 -10.779 -10.587 1.00 94.81 189 ASP A CA 1
ATOM 1451 C C . ASP A 1 189 ? -21.958 -10.403 -9.841 1.00 94.81 189 ASP A C 1
ATOM 1453 O O . ASP A 1 189 ? -23.060 -10.451 -10.387 1.00 94.81 189 ASP A O 1
ATOM 1457 N N . LEU A 1 190 ? -21.828 -10.031 -8.560 1.00 96.31 190 LEU A N 1
ATOM 1458 C CA . LEU A 1 190 ? -22.939 -9.590 -7.710 1.00 96.31 190 LEU A CA 1
ATOM 1459 C C . LEU A 1 190 ? -23.469 -8.205 -8.134 1.00 96.31 190 LEU A C 1
ATOM 1461 O O . LEU A 1 190 ? -22.694 -7.325 -8.513 1.00 96.31 190 LEU A O 1
ATOM 1465 N N . ASP A 1 191 ? -24.780 -7.970 -7.975 1.00 96.38 191 ASP A N 1
ATOM 1466 C CA . ASP A 1 191 ? -25.364 -6.618 -8.055 1.00 96.38 191 ASP A CA 1
ATOM 1467 C C . ASP A 1 191 ? -24.671 -5.723 -7.008 1.00 96.38 191 ASP A C 1
ATOM 1469 O O . ASP A 1 191 ? -24.707 -6.083 -5.824 1.00 96.38 191 ASP A O 1
ATOM 1473 N N . PRO A 1 192 ? -24.083 -4.566 -7.384 1.00 96.62 192 PRO A N 1
ATOM 1474 C CA . PRO A 1 192 ? -23.485 -3.618 -6.446 1.00 96.62 192 PRO A CA 1
ATOM 1475 C C . PRO A 1 192 ? -24.353 -3.293 -5.225 1.00 96.62 192 PRO A C 1
ATOM 1477 O O . PRO A 1 192 ? -23.818 -3.136 -4.136 1.00 96.62 192 PRO A O 1
ATOM 1480 N N . LYS A 1 193 ? -25.686 -3.259 -5.349 1.00 95.38 193 LYS A N 1
ATOM 1481 C CA . LYS A 1 193 ? -26.604 -3.005 -4.219 1.00 95.38 193 LYS A CA 1
ATOM 1482 C C . LYS A 1 193 ? -26.611 -4.113 -3.163 1.00 95.38 193 LYS A C 1
ATOM 1484 O O . LYS A 1 193 ? -27.052 -3.881 -2.044 1.00 95.38 193 LYS A O 1
ATOM 1489 N N . SER A 1 194 ? -26.151 -5.307 -3.525 1.00 95.56 194 SER A N 1
ATOM 1490 C CA . SER A 1 194 ? -26.037 -6.478 -2.650 1.00 95.56 194 SER A CA 1
ATOM 1491 C C . SER A 1 194 ? -24.623 -6.678 -2.084 1.00 95.56 194 SER A C 1
ATOM 1493 O O . SER A 1 194 ? -24.405 -7.564 -1.262 1.00 95.56 194 SER A O 1
ATOM 1495 N N . VAL A 1 195 ? -23.652 -5.864 -2.505 1.00 97.50 195 VAL A N 1
ATOM 1496 C CA . VAL A 1 195 ? -22.259 -5.921 -2.039 1.00 97.50 195 VAL A CA 1
ATOM 1497 C C . VAL A 1 195 ? -22.126 -5.181 -0.704 1.00 97.50 195 VAL A C 1
ATOM 1499 O O . VAL A 1 195 ? -22.625 -4.059 -0.605 1.00 97.50 195 VAL A O 1
ATOM 1502 N N . PRO A 1 196 ? -21.429 -5.723 0.312 1.00 97.50 196 PRO A N 1
ATOM 1503 C CA . PRO A 1 196 ? -21.097 -4.949 1.503 1.00 97.50 196 PRO A CA 1
ATOM 1504 C C . PRO A 1 196 ? -20.113 -3.836 1.136 1.00 97.50 196 PRO A C 1
ATOM 1506 O O . PRO A 1 196 ? -19.040 -4.110 0.592 1.00 97.50 196 PRO A O 1
ATOM 1509 N N . GLN A 1 197 ? -20.431 -2.580 1.450 1.00 98.50 197 GLN A N 1
ATOM 1510 C CA . GLN A 1 197 ? -19.461 -1.505 1.257 1.00 98.50 197 GLN A CA 1
ATOM 1511 C C . GLN A 1 197 ? -18.362 -1.641 2.310 1.00 98.50 197 GLN A C 1
ATOM 1513 O O . GLN A 1 197 ? -18.555 -1.337 3.485 1.00 98.50 197 GLN A O 1
ATOM 1518 N N . MET A 1 198 ? -17.186 -2.076 1.876 1.00 98.75 198 MET A N 1
ATOM 1519 C CA . MET A 1 198 ? -16.003 -2.119 2.726 1.00 98.75 198 MET A CA 1
ATOM 1520 C C . MET A 1 198 ? -15.388 -0.722 2.829 1.00 98.75 198 MET A C 1
ATOM 1522 O O . MET A 1 198 ? -15.190 -0.050 1.813 1.00 98.75 198 MET A O 1
ATOM 1526 N N . ILE A 1 199 ? -15.065 -0.300 4.048 1.00 98.88 199 ILE A N 1
ATOM 1527 C CA . ILE A 1 199 ? -14.205 0.850 4.328 1.00 98.88 199 ILE A CA 1
ATOM 1528 C C . ILE A 1 199 ? -12.957 0.314 5.026 1.00 98.88 199 ILE A C 1
ATOM 1530 O O . ILE A 1 199 ? -13.055 -0.387 6.031 1.00 98.88 199 ILE A O 1
ATOM 1534 N N . MET A 1 200 ? -11.784 0.635 4.493 1.00 98.44 200 MET A N 1
ATOM 1535 C CA . MET A 1 200 ? -10.497 0.244 5.058 1.00 98.44 200 MET A CA 1
ATOM 1536 C C . MET A 1 200 ? -9.792 1.483 5.589 1.00 98.44 200 MET A C 1
ATOM 1538 O O . MET A 1 200 ? -9.401 2.358 4.815 1.00 98.44 200 MET A O 1
ATOM 1542 N N . ILE A 1 201 ? -9.602 1.534 6.903 1.00 98.38 201 ILE A N 1
ATOM 1543 C CA . ILE A 1 201 ? -8.760 2.543 7.547 1.00 98.38 201 ILE A CA 1
ATOM 1544 C C . ILE A 1 201 ? -7.350 1.957 7.679 1.00 98.38 201 ILE A C 1
ATOM 1546 O O . ILE A 1 201 ? -7.207 0.865 8.236 1.00 98.38 201 ILE A O 1
ATOM 1550 N N . SER A 1 202 ? -6.317 2.652 7.187 1.00 98.31 202 SER A N 1
ATOM 1551 C CA . SER A 1 202 ? -4.919 2.264 7.434 1.00 98.31 202 SER A CA 1
ATOM 1552 C C . SER A 1 202 ? -4.077 3.353 8.073 1.00 98.31 202 SER A C 1
ATOM 1554 O O . SER A 1 202 ? -4.295 4.543 7.843 1.00 98.31 202 SER A O 1
ATOM 1556 N N . PHE A 1 203 ? -3.083 2.895 8.827 1.00 98.31 203 PHE A N 1
ATOM 1557 C CA . PHE A 1 203 ? -2.041 3.712 9.426 1.00 98.31 203 PHE A CA 1
ATOM 1558 C C . PHE A 1 203 ? -0.679 3.216 8.985 1.00 98.31 203 PHE A C 1
ATOM 1560 O O . PHE A 1 203 ? -0.422 2.012 9.009 1.00 98.31 203 PHE A O 1
ATOM 1567 N N . ASP A 1 204 ? 0.175 4.157 8.618 1.00 98.06 204 ASP A N 1
ATOM 1568 C CA . ASP A 1 204 ? 1.506 3.900 8.089 1.00 98.06 204 ASP A CA 1
ATOM 1569 C C . ASP A 1 204 ? 2.564 4.516 9.040 1.00 98.06 204 ASP A C 1
ATOM 1571 O O . ASP A 1 204 ? 2.222 5.281 9.949 1.00 98.06 204 ASP A O 1
ATOM 1575 N N . ASP A 1 205 ? 3.841 4.174 8.846 1.00 97.25 205 ASP A N 1
ATOM 1576 C CA . ASP A 1 205 ? 4.977 4.440 9.752 1.00 97.25 205 ASP A CA 1
ATOM 1577 C C . ASP A 1 205 ? 4.926 3.681 11.104 1.00 97.25 205 ASP A C 1
ATOM 1579 O O . ASP A 1 205 ? 4.735 2.464 11.139 1.00 97.25 205 ASP A O 1
ATOM 1583 N N . ALA A 1 206 ? 5.246 4.351 12.217 1.00 96.38 206 ALA A N 1
ATOM 1584 C CA . ALA A 1 206 ? 5.636 3.740 13.485 1.00 96.38 206 ALA A CA 1
ATOM 1585 C C . ALA A 1 206 ? 4.547 3.867 14.558 1.00 96.38 206 ALA A C 1
ATOM 1587 O O . ALA A 1 206 ? 4.007 4.950 14.795 1.00 96.38 206 ALA A O 1
ATOM 1588 N N . VAL A 1 207 ? 4.274 2.771 15.270 1.00 97.56 207 VAL A N 1
ATOM 1589 C CA . VAL A 1 207 ? 3.295 2.743 16.368 1.00 97.56 207 VAL A CA 1
ATOM 1590 C C . VAL A 1 207 ? 4.010 2.979 17.694 1.00 97.56 207 VAL A C 1
ATOM 1592 O O . VAL A 1 207 ? 4.813 2.159 18.121 1.00 97.56 207 VAL A O 1
ATOM 1595 N N . ASN A 1 208 ? 3.710 4.089 18.368 1.00 95.31 208 ASN A N 1
ATOM 1596 C CA . ASN A 1 208 ? 4.275 4.444 19.673 1.00 95.31 208 ASN A CA 1
ATOM 1597 C C . ASN A 1 208 ? 3.316 5.322 20.498 1.00 95.31 208 ASN A C 1
ATOM 1599 O O . ASN A 1 208 ? 2.203 5.636 20.073 1.00 95.31 208 ASN A O 1
ATOM 1603 N N . SER A 1 209 ? 3.753 5.736 21.688 1.00 93.56 209 SER A N 1
ATOM 1604 C CA . SER A 1 209 ? 2.970 6.528 22.647 1.00 93.56 209 SER A CA 1
ATOM 1605 C C . SER A 1 209 ? 2.448 7.874 22.123 1.00 93.56 209 SER A C 1
ATOM 1607 O O . SER A 1 209 ? 1.484 8.385 22.684 1.00 93.56 209 SER A O 1
ATOM 1609 N N . ASN A 1 210 ? 3.016 8.439 21.049 1.00 92.75 210 ASN A N 1
ATOM 1610 C CA . ASN A 1 210 ? 2.502 9.676 20.444 1.00 92.75 210 ASN A CA 1
ATOM 1611 C C . ASN A 1 210 ? 1.206 9.443 19.649 1.00 92.75 210 ASN A C 1
ATOM 1613 O O . ASN A 1 210 ? 0.371 10.338 19.555 1.00 92.75 210 ASN A O 1
ATOM 1617 N N . VAL A 1 211 ? 1.044 8.248 19.069 1.00 94.88 211 VAL A N 1
ATOM 1618 C CA . VAL A 1 211 ? -0.112 7.879 18.233 1.00 94.88 211 VAL A CA 1
ATOM 1619 C C . VAL A 1 211 ? -1.114 6.977 18.952 1.00 94.88 211 VAL A C 1
ATOM 1621 O O . VAL A 1 211 ? -2.282 6.960 18.572 1.00 94.88 211 VAL A O 1
ATOM 1624 N N . GLN A 1 212 ? -0.700 6.293 20.026 1.00 94.88 212 GLN A N 1
ATOM 1625 C CA . GLN A 1 212 ? -1.577 5.435 20.831 1.00 94.88 212 GLN A CA 1
ATOM 1626 C C . GLN A 1 212 ? -2.912 6.114 21.220 1.00 94.88 212 GLN A C 1
ATOM 1628 O O . GLN A 1 212 ? -3.951 5.511 20.958 1.00 94.88 212 GLN A O 1
ATOM 1633 N N . PRO A 1 213 ? -2.955 7.372 21.721 1.00 95.56 213 PRO A N 1
ATOM 1634 C CA . PRO A 1 213 ? -4.220 8.004 22.112 1.00 95.56 213 PRO A CA 1
ATOM 1635 C C . PRO A 1 213 ? -5.195 8.214 20.944 1.00 95.56 213 PRO A C 1
ATOM 1637 O O . PRO A 1 213 ? -6.405 8.232 21.152 1.00 95.56 213 PRO A O 1
ATOM 1640 N N . ILE A 1 214 ? -4.683 8.353 19.715 1.00 95.31 214 ILE A N 1
ATOM 1641 C CA . ILE A 1 214 ? -5.497 8.484 18.497 1.00 95.31 214 ILE A CA 1
ATOM 1642 C C . ILE A 1 214 ? -6.157 7.138 18.180 1.00 95.31 214 ILE A C 1
ATOM 1644 O O . ILE A 1 214 ? -7.340 7.097 17.854 1.00 95.31 214 ILE A O 1
ATOM 1648 N N . TYR A 1 215 ? -5.412 6.035 18.303 1.00 96.50 215 TYR A N 1
ATOM 1649 C CA . TYR A 1 215 ? -5.926 4.686 18.053 1.00 96.50 215 TYR A CA 1
ATOM 1650 C C . TYR A 1 215 ? -6.924 4.254 19.132 1.00 96.50 215 TYR A C 1
ATOM 1652 O O . TYR A 1 215 ? -8.016 3.801 18.788 1.00 96.50 215 TYR A O 1
ATOM 1660 N N . ASP A 1 216 ? -6.604 4.490 20.407 1.00 95.81 216 ASP A N 1
ATOM 1661 C CA . ASP A 1 216 ? -7.476 4.200 21.551 1.00 95.81 216 ASP A CA 1
ATOM 1662 C C . ASP A 1 216 ? -8.809 4.974 21.445 1.00 95.81 216 ASP A C 1
ATOM 1664 O O . ASP A 1 216 ? -9.882 4.418 21.678 1.00 95.81 216 ASP A O 1
ATOM 1668 N N . ALA A 1 217 ? -8.770 6.242 21.006 1.00 96.25 217 ALA A N 1
ATOM 1669 C CA . ALA A 1 217 ? -9.958 7.070 20.772 1.00 96.25 217 ALA A CA 1
ATOM 1670 C C . ALA A 1 217 ? -10.671 6.808 19.426 1.00 96.25 217 ALA A C 1
ATOM 1672 O O . ALA A 1 217 ? -11.748 7.366 19.177 1.00 96.25 217 ALA A O 1
ATOM 1673 N N . LEU A 1 218 ? -10.106 5.982 18.538 1.00 96.50 218 LEU A N 1
ATOM 1674 C CA . LEU A 1 218 ? -10.715 5.602 17.260 1.00 96.50 218 LEU A CA 1
ATOM 1675 C C . LEU A 1 218 ? -11.386 4.223 17.333 1.00 96.50 218 LEU A C 1
ATOM 1677 O O . LEU A 1 218 ? -12.534 4.080 16.909 1.00 96.50 218 LEU A O 1
ATOM 1681 N N . PHE A 1 219 ? -10.706 3.231 17.906 1.00 97.12 219 PHE A N 1
ATOM 1682 C CA . PHE A 1 219 ? -11.100 1.819 17.900 1.00 97.12 219 PHE A CA 1
ATOM 1683 C C . PHE A 1 219 ? -11.804 1.374 19.191 1.00 97.12 219 PHE A C 1
ATOM 1685 O O . PHE A 1 219 ? -11.539 0.297 19.726 1.00 97.12 219 PHE A O 1
ATOM 1692 N N . THR A 1 220 ? -12.727 2.202 19.687 1.00 96.62 220 THR A N 1
ATOM 1693 C CA . THR A 1 220 ? -13.448 1.929 20.939 1.00 96.62 220 THR A CA 1
ATOM 1694 C C . THR A 1 220 ? -14.363 0.692 20.822 1.00 96.62 220 THR A C 1
ATOM 1696 O O . THR A 1 220 ? -14.848 0.386 19.724 1.00 96.62 220 THR A O 1
ATOM 1699 N N . PRO A 1 221 ? -14.649 -0.033 21.924 1.00 94.38 221 PRO A N 1
ATOM 1700 C CA . PRO A 1 221 ? -15.504 -1.226 21.898 1.00 94.38 221 PRO A CA 1
ATOM 1701 C C . PRO A 1 221 ? -16.944 -0.983 21.417 1.00 94.38 221 PRO A C 1
ATOM 1703 O O . PRO A 1 221 ? -17.622 -1.934 21.025 1.00 94.38 221 PRO A O 1
ATOM 1706 N N . GLU A 1 222 ? -17.423 0.261 21.463 1.00 96.12 222 GLU A N 1
ATOM 1707 C CA . GLU A 1 222 ? -18.789 0.674 21.126 1.00 96.12 222 GLU A CA 1
ATOM 1708 C C . GLU A 1 222 ? -18.990 0.842 19.616 1.00 96.12 222 GLU A C 1
ATOM 1710 O O . GLU A 1 222 ? -20.076 0.546 19.111 1.00 96.12 222 GLU A O 1
ATOM 1715 N N . ARG A 1 223 ? -17.954 1.273 18.880 1.00 97.38 223 ARG A N 1
ATOM 1716 C CA . ARG A 1 223 ? -18.014 1.430 17.420 1.00 97.38 223 ARG A CA 1
ATOM 1717 C C . ARG A 1 223 ? -17.989 0.048 16.763 1.00 97.38 223 ARG A C 1
ATOM 1719 O O . ARG A 1 223 ? -16.931 -0.557 16.594 1.00 97.38 223 ARG A O 1
ATOM 1726 N N . LYS A 1 224 ? -19.170 -0.469 16.411 1.00 97.62 224 LYS A N 1
ATOM 1727 C CA . LYS A 1 224 ? -19.379 -1.835 15.904 1.00 97.62 224 LYS A CA 1
ATOM 1728 C C . LYS A 1 224 ? -19.945 -1.872 14.494 1.00 97.62 224 LYS A C 1
ATOM 1730 O O . LYS A 1 224 ? -20.893 -1.163 14.184 1.00 97.62 224 LYS A O 1
ATOM 1735 N N . ASN A 1 225 ? -19.398 -2.776 13.687 1.00 97.38 225 ASN A N 1
ATOM 1736 C CA . ASN A 1 225 ? -19.950 -3.175 12.398 1.00 97.38 225 ASN A CA 1
ATOM 1737 C C . ASN A 1 225 ? -21.328 -3.856 12.565 1.00 97.38 225 ASN A C 1
ATOM 1739 O O . ASN A 1 225 ? -21.623 -4.375 13.647 1.00 97.38 225 ASN A O 1
ATOM 1743 N N . PRO A 1 226 ? -22.142 -3.973 11.496 1.00 95.25 226 PRO A N 1
ATOM 1744 C CA . PRO A 1 226 ? -23.479 -4.581 11.552 1.00 95.25 226 PRO A CA 1
ATOM 1745 C C . PRO A 1 226 ? -23.543 -6.036 12.059 1.00 95.25 226 PRO A C 1
ATOM 1747 O O . PRO A 1 226 ? -24.610 -6.501 12.448 1.00 95.25 226 PRO A O 1
ATOM 1750 N N . ASN A 1 227 ? -22.421 -6.767 12.091 1.00 94.06 227 ASN A N 1
ATOM 1751 C CA . ASN A 1 227 ? -22.327 -8.109 12.689 1.00 94.06 227 ASN A CA 1
ATOM 1752 C C . ASN A 1 227 ? -22.001 -8.111 14.201 1.00 94.06 227 ASN A C 1
ATOM 1754 O O . ASN A 1 227 ? -21.812 -9.178 14.782 1.00 94.06 227 ASN A O 1
ATOM 1758 N N . GLY A 1 228 ? -21.910 -6.943 14.841 1.00 95.06 228 GLY A N 1
ATOM 1759 C CA . GLY A 1 228 ? -21.600 -6.788 16.266 1.00 95.06 228 GLY A CA 1
ATOM 1760 C C . GLY A 1 228 ? -20.108 -6.831 16.621 1.00 95.06 228 GLY A C 1
ATOM 1761 O O . GLY A 1 228 ? -19.766 -6.607 17.785 1.00 95.06 228 GLY A O 1
ATOM 1762 N N . CYS A 1 229 ? -19.220 -7.072 15.652 1.00 96.25 229 CYS A N 1
ATOM 1763 C CA . CYS A 1 229 ? -17.774 -6.967 15.850 1.00 96.25 229 CYS A CA 1
ATOM 1764 C C . CYS A 1 229 ? -17.342 -5.491 15.882 1.00 96.25 229 CYS A C 1
ATOM 1766 O O . CYS A 1 229 ? -17.835 -4.714 15.059 1.00 96.25 229 CYS A O 1
ATOM 1768 N N . PRO A 1 230 ? -16.435 -5.068 16.785 1.00 97.31 230 PRO A N 1
ATOM 1769 C CA . PRO A 1 230 ? -15.949 -3.693 16.786 1.00 97.31 230 PRO A CA 1
ATOM 1770 C C . PRO A 1 230 ? -15.104 -3.417 15.532 1.00 97.31 230 PRO A C 1
ATOM 1772 O O . PRO A 1 230 ? -14.493 -4.333 14.978 1.00 97.31 230 PRO A O 1
ATOM 1775 N N . ILE A 1 231 ? -15.096 -2.169 15.062 1.00 98.06 231 ILE A N 1
ATOM 1776 C CA . ILE A 1 231 ? -14.450 -1.775 13.799 1.00 98.06 231 ILE A CA 1
ATOM 1777 C C . ILE A 1 231 ? -12.934 -2.034 13.808 1.00 98.06 231 ILE A C 1
ATOM 1779 O O . ILE A 1 231 ? -12.287 -1.931 14.853 1.00 98.06 231 ILE A O 1
ATOM 1783 N N . ARG A 1 232 ? -12.339 -2.363 12.652 1.00 97.38 232 ARG A N 1
ATOM 1784 C CA . ARG A 1 232 ? -10.900 -2.673 12.549 1.00 97.38 232 ARG A CA 1
ATOM 1785 C C . ARG A 1 232 ? -10.223 -1.963 11.377 1.00 97.38 232 ARG A C 1
ATOM 1787 O O . ARG A 1 232 ? -10.736 -1.955 10.266 1.00 97.38 232 ARG A O 1
ATOM 1794 N N . GLY A 1 233 ? -9.049 -1.391 11.649 1.00 97.50 233 GLY A N 1
ATOM 1795 C CA . GLY A 1 233 ? -8.096 -0.885 10.654 1.00 97.50 233 GLY A CA 1
ATOM 1796 C C . GLY A 1 233 ? -6.848 -1.766 10.504 1.00 97.50 233 GLY A C 1
ATOM 1797 O O . GLY A 1 233 ? -6.715 -2.785 11.182 1.00 97.50 233 GLY A O 1
ATOM 1798 N N . SER A 1 234 ? -5.945 -1.364 9.608 1.00 98.38 234 SER A N 1
ATOM 1799 C CA . SER A 1 234 ? -4.707 -2.072 9.226 1.00 98.38 234 SER A CA 1
ATOM 1800 C C . SER A 1 234 ? -3.458 -1.208 9.443 1.00 98.38 234 SER A C 1
ATOM 1802 O O . SER A 1 234 ? -3.473 -0.035 9.077 1.00 98.38 234 SER A O 1
ATOM 1804 N N . PHE A 1 235 ? -2.375 -1.769 9.985 1.00 98.50 235 PHE A N 1
ATOM 1805 C CA . PHE A 1 235 ? -1.160 -1.018 10.337 1.00 98.50 235 PHE A CA 1
ATOM 1806 C C . PHE A 1 235 ? 0.049 -1.464 9.504 1.00 98.50 235 PHE A C 1
ATOM 1808 O O . PHE A 1 235 ? 0.511 -2.593 9.647 1.00 98.50 235 PHE A O 1
ATOM 1815 N N . TYR A 1 236 ? 0.580 -0.584 8.654 1.00 98.50 236 TYR A N 1
ATOM 1816 C CA . TYR A 1 236 ? 1.775 -0.807 7.836 1.00 98.50 236 TYR A CA 1
ATOM 1817 C C . TYR A 1 236 ? 3.008 -0.301 8.597 1.00 98.50 236 TYR A C 1
ATOM 1819 O O . TYR A 1 236 ? 3.313 0.888 8.575 1.00 98.50 236 TYR A O 1
ATOM 1827 N N . LEU A 1 237 ? 3.715 -1.208 9.281 1.00 97.56 237 LEU A N 1
ATOM 1828 C CA . LEU A 1 237 ? 4.736 -0.845 10.267 1.00 97.56 237 LEU A CA 1
ATOM 1829 C C . LEU A 1 237 ? 6.136 -0.627 9.694 1.00 97.56 237 LEU A C 1
ATOM 1831 O O . LEU A 1 237 ? 6.762 -1.559 9.176 1.00 97.56 237 LEU A O 1
ATOM 1835 N N . ALA A 1 238 ? 6.671 0.569 9.929 1.00 97.00 238 ALA A N 1
ATOM 1836 C CA . ALA A 1 238 ? 8.108 0.821 9.935 1.00 97.00 238 ALA A CA 1
ATOM 1837 C C . ALA A 1 238 ? 8.723 0.388 11.285 1.00 97.00 238 ALA A C 1
ATOM 1839 O O . ALA A 1 238 ? 8.057 0.388 12.323 1.00 97.00 238 ALA A O 1
ATOM 1840 N N . HIS A 1 239 ? 10.007 0.010 11.295 1.00 96.56 239 HIS A N 1
ATOM 1841 C CA . HIS A 1 239 ? 10.697 -0.389 12.537 1.00 96.56 239 HIS A CA 1
ATOM 1842 C C . HIS A 1 239 ? 11.099 0.815 13.407 1.00 96.56 239 HIS A C 1
ATOM 1844 O O . HIS A 1 239 ? 10.792 0.834 14.600 1.00 96.56 239 HIS A O 1
ATOM 1850 N N . GLN A 1 240 ? 11.748 1.839 12.835 1.00 93.75 240 GLN A N 1
ATOM 1851 C CA . GLN A 1 240 ? 12.261 2.963 13.634 1.00 93.75 240 GLN A CA 1
ATOM 1852 C C . GLN A 1 240 ? 11.168 3.612 14.499 1.00 93.75 240 GLN A C 1
ATOM 1854 O O . GLN A 1 240 ? 10.093 3.946 14.015 1.00 93.75 240 GLN A O 1
ATOM 1859 N N . TRP A 1 241 ? 11.476 3.802 15.785 1.00 93.38 241 TRP A N 1
ATOM 1860 C CA . TRP A 1 241 ? 10.586 4.376 16.808 1.00 93.38 241 TRP A CA 1
ATOM 1861 C C . TRP A 1 241 ? 9.275 3.613 17.090 1.00 93.38 241 TRP A C 1
ATOM 1863 O O . TRP A 1 241 ? 8.370 4.197 17.689 1.00 93.38 241 TRP A O 1
ATOM 1873 N N . THR A 1 242 ? 9.153 2.336 16.715 1.00 97.00 242 THR A N 1
ATOM 1874 C CA . THR A 1 242 ? 7.994 1.496 17.075 1.00 97.00 242 THR A CA 1
ATOM 1875 C C . THR A 1 242 ? 8.127 0.890 18.484 1.00 97.00 242 THR A C 1
ATOM 1877 O O . THR A 1 242 ? 9.169 0.349 18.855 1.00 97.00 242 THR A O 1
ATOM 1880 N N . ASP A 1 243 ? 7.046 0.951 19.269 1.00 96.81 243 ASP A N 1
ATOM 1881 C CA . ASP A 1 243 ? 6.853 0.202 20.514 1.00 96.81 243 ASP A CA 1
ATOM 1882 C C . ASP A 1 243 ? 6.146 -1.128 20.214 1.00 96.81 243 ASP A C 1
ATOM 1884 O O . ASP A 1 243 ? 4.937 -1.180 19.959 1.00 96.81 243 ASP A O 1
ATOM 1888 N N . TYR A 1 244 ? 6.890 -2.233 20.275 1.00 97.19 244 TYR A N 1
ATOM 1889 C CA . TYR A 1 244 ? 6.358 -3.546 19.921 1.00 97.19 244 TYR A CA 1
ATOM 1890 C C . TYR A 1 244 ? 5.343 -4.110 20.932 1.00 97.19 244 TYR A C 1
ATOM 1892 O O . TYR A 1 244 ? 4.557 -4.985 20.566 1.00 97.19 244 TYR A O 1
ATOM 1900 N N . ARG A 1 245 ? 5.257 -3.558 22.154 1.00 95.81 245 ARG A N 1
ATOM 1901 C CA . ARG A 1 245 ? 4.154 -3.824 23.104 1.00 95.81 245 ARG A CA 1
ATOM 1902 C C . ARG A 1 245 ? 2.810 -3.380 22.517 1.00 95.81 245 ARG A C 1
ATOM 1904 O O . ARG A 1 245 ? 1.814 -4.090 22.640 1.00 95.81 245 ARG A O 1
ATOM 1911 N N . LEU A 1 246 ? 2.778 -2.217 21.862 1.00 97.00 246 LEU A N 1
ATOM 1912 C CA . LEU A 1 246 ? 1.567 -1.682 21.231 1.00 97.00 246 LEU A CA 1
ATOM 1913 C C . LEU A 1 246 ? 1.213 -2.425 19.948 1.00 97.00 246 LEU A C 1
ATOM 1915 O O . LEU A 1 246 ? 0.040 -2.680 19.696 1.00 97.00 246 LEU A O 1
ATOM 1919 N N . VAL A 1 247 ? 2.214 -2.848 19.178 1.00 97.69 247 VAL A N 1
ATOM 1920 C CA . VAL A 1 247 ? 2.003 -3.707 18.005 1.00 97.69 247 VAL A CA 1
ATOM 1921 C C . VAL A 1 247 ? 1.371 -5.048 18.400 1.00 97.69 247 VAL A C 1
ATOM 1923 O O . VAL A 1 247 ? 0.403 -5.476 17.771 1.00 97.69 247 VAL A O 1
ATOM 1926 N N . GLN A 1 248 ? 1.864 -5.682 19.470 1.00 96.38 248 GLN A N 1
ATOM 1927 C CA . GLN A 1 248 ? 1.280 -6.907 20.028 1.00 96.38 248 GLN A CA 1
ATOM 1928 C C . GLN A 1 248 ? -0.167 -6.675 20.499 1.00 96.38 248 GLN A C 1
ATOM 1930 O O . GLN A 1 248 ? -1.029 -7.525 20.277 1.00 96.38 248 GLN A O 1
ATOM 1935 N N . GLN A 1 249 ? -0.451 -5.521 21.116 1.00 95.69 249 GLN A N 1
ATOM 1936 C CA . GLN A 1 249 ? -1.796 -5.155 21.572 1.00 95.69 249 GLN A CA 1
ATOM 1937 C C . GLN A 1 249 ? -2.773 -4.994 20.397 1.00 95.69 249 GLN A C 1
ATOM 1939 O O . GLN A 1 249 ? -3.766 -5.716 20.349 1.00 95.69 249 GLN A O 1
ATOM 1944 N N . LEU A 1 250 ? -2.447 -4.149 19.410 1.00 96.50 250 LEU A N 1
ATOM 1945 C CA . LEU A 1 250 ? -3.257 -3.946 18.200 1.00 96.50 250 LEU A CA 1
ATOM 1946 C C . LEU A 1 250 ? -3.559 -5.275 17.493 1.00 96.50 250 LEU A C 1
ATOM 1948 O O . LEU A 1 250 ? -4.697 -5.539 17.097 1.00 96.50 250 LEU A O 1
ATOM 1952 N N . TYR A 1 251 ? -2.552 -6.142 17.364 1.00 95.88 251 TYR A N 1
ATOM 1953 C CA . TYR A 1 251 ? -2.736 -7.451 16.750 1.00 95.88 251 TYR A CA 1
ATOM 1954 C C . TYR A 1 251 ? -3.657 -8.364 17.571 1.00 95.88 251 TYR A C 1
ATOM 1956 O O . TYR A 1 251 ? -4.563 -8.970 16.996 1.00 95.88 251 TYR A O 1
ATOM 1964 N N . ARG A 1 252 ? -3.499 -8.425 18.905 1.00 94.88 252 ARG A N 1
ATOM 1965 C CA . ARG A 1 252 ? -4.370 -9.225 19.789 1.00 94.88 252 ARG A CA 1
ATOM 1966 C C . ARG A 1 252 ? -5.820 -8.731 19.781 1.00 94.88 252 ARG A C 1
ATOM 1968 O O . ARG A 1 252 ? -6.733 -9.551 19.822 1.00 94.88 252 ARG A O 1
ATOM 1975 N N . ASP A 1 253 ? -6.039 -7.424 19.641 1.00 94.81 253 ASP A N 1
ATOM 1976 C CA . ASP A 1 253 ? -7.378 -6.841 19.487 1.00 94.81 253 ASP A CA 1
ATOM 1977 C C . ASP A 1 253 ? -8.023 -7.171 18.125 1.00 94.81 253 ASP A C 1
ATOM 1979 O O . ASP A 1 253 ? -9.226 -6.972 17.936 1.00 94.81 253 ASP A O 1
ATOM 1983 N N . GLY A 1 254 ? -7.264 -7.728 17.177 1.00 95.25 254 GLY A N 1
ATOM 1984 C CA . GLY A 1 254 ? -7.762 -8.205 15.886 1.00 95.25 254 GLY A CA 1
ATOM 1985 C C . GLY A 1 254 ? -7.584 -7.214 14.737 1.00 95.25 254 GLY A C 1
ATOM 1986 O O . GLY A 1 254 ? -8.318 -7.299 13.753 1.00 95.25 254 GLY A O 1
ATOM 1987 N N . HIS A 1 255 ? -6.645 -6.275 14.846 1.00 97.44 255 HIS A N 1
ATOM 1988 C CA . HIS A 1 255 ? -6.181 -5.494 13.700 1.00 97.44 255 HIS A CA 1
ATOM 1989 C C . HIS A 1 255 ? -5.248 -6.316 12.804 1.00 97.44 255 HIS A C 1
ATOM 1991 O O . HIS A 1 255 ? -4.588 -7.252 13.264 1.00 97.44 255 HIS A O 1
ATOM 1997 N N . ASP A 1 256 ? -5.152 -5.9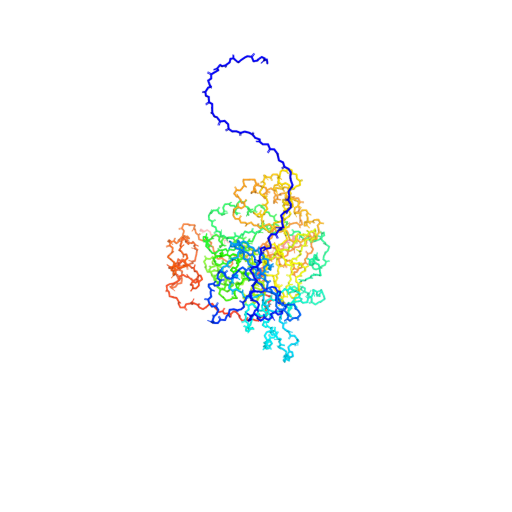42 11.526 1.00 96.75 256 ASP A N 1
ATOM 1998 C CA . ASP A 1 256 ? -4.057 -6.434 10.690 1.00 96.75 256 ASP A CA 1
ATOM 1999 C C . ASP A 1 256 ? -2.784 -5.640 10.990 1.00 96.75 256 ASP A C 1
ATOM 2001 O O . ASP A 1 256 ? -2.822 -4.416 11.155 1.00 96.75 256 ASP A O 1
ATOM 2005 N N . VAL A 1 257 ? -1.650 -6.335 10.957 1.00 97.50 257 VAL A N 1
ATOM 2006 C CA . VAL A 1 257 ? -0.315 -5.739 10.978 1.00 97.50 257 VAL A CA 1
ATOM 2007 C C . VAL A 1 257 ? 0.444 -6.210 9.738 1.00 97.50 257 VAL A C 1
ATOM 2009 O O . VAL A 1 257 ? 0.518 -7.404 9.447 1.00 97.50 257 VAL A O 1
ATOM 2012 N N . MET A 1 258 ? 0.988 -5.252 8.996 1.00 97.00 258 MET A N 1
ATOM 2013 C CA . MET A 1 258 ? 1.632 -5.409 7.696 1.00 97.00 258 MET A CA 1
ATOM 2014 C C . MET A 1 258 ? 3.030 -4.801 7.689 1.00 97.00 258 MET A C 1
ATOM 2016 O O . MET A 1 258 ? 3.416 -4.038 8.574 1.00 97.00 258 MET A O 1
ATOM 2020 N N . LEU A 1 259 ? 3.777 -5.125 6.639 1.00 98.19 259 LEU A N 1
ATOM 2021 C CA . LEU A 1 259 ? 5.162 -4.708 6.475 1.00 98.19 259 LEU A CA 1
ATOM 2022 C C . LEU A 1 259 ? 5.265 -3.346 5.767 1.00 98.19 259 LEU A C 1
ATOM 2024 O O . LEU A 1 259 ? 4.667 -3.162 4.700 1.00 98.19 259 LEU A O 1
ATOM 2028 N N . HIS A 1 260 ? 6.076 -2.430 6.308 1.00 98.25 260 HIS A N 1
ATOM 2029 C CA . HIS A 1 260 ? 6.383 -1.119 5.708 1.00 98.25 260 HIS A CA 1
ATOM 2030 C C . HIS A 1 260 ? 7.884 -0.790 5.736 1.00 98.25 260 HIS A C 1
ATOM 2032 O O . HIS A 1 260 ? 8.298 0.349 5.949 1.00 98.25 260 HIS A O 1
ATOM 2038 N N . SER A 1 261 ? 8.708 -1.808 5.461 1.00 97.94 261 SER A N 1
ATOM 2039 C CA . SER A 1 261 ? 10.181 -1.788 5.493 1.00 97.94 261 SER A CA 1
ATOM 2040 C C . SER A 1 261 ? 10.816 -1.640 6.883 1.00 97.94 261 SER A C 1
ATOM 2042 O O . SER A 1 261 ? 10.154 -1.383 7.886 1.00 97.94 261 SER A O 1
ATOM 2044 N N . THR A 1 262 ? 12.135 -1.824 6.957 1.00 97.19 262 THR A N 1
ATOM 2045 C CA . THR A 1 262 ? 12.895 -1.618 8.195 1.00 97.19 262 THR A CA 1
ATOM 2046 C C . THR A 1 262 ? 13.287 -0.151 8.340 1.00 97.19 262 THR A C 1
ATOM 2048 O O . THR A 1 262 ? 13.181 0.406 9.431 1.00 97.19 262 THR A O 1
ATOM 2051 N N . SER A 1 263 ? 13.725 0.488 7.250 1.00 94.94 263 SER A N 1
ATOM 2052 C CA . SER A 1 263 ? 14.369 1.803 7.319 1.00 94.94 263 SER A CA 1
ATOM 2053 C C . SER A 1 263 ? 13.573 2.991 6.785 1.00 94.94 263 SER A C 1
ATOM 2055 O O . SER A 1 263 ? 14.018 4.122 6.974 1.00 94.94 263 SER A O 1
ATOM 2057 N N . HIS A 1 264 ? 12.435 2.765 6.116 1.00 95.31 264 HIS A N 1
ATOM 2058 C CA . HIS A 1 264 ? 11.613 3.808 5.481 1.00 95.31 264 HIS A CA 1
ATOM 2059 C C . HIS A 1 264 ? 12.452 4.813 4.646 1.00 95.31 264 HIS A C 1
ATOM 2061 O O . HIS A 1 264 ? 12.262 6.032 4.644 1.00 95.31 264 HIS A O 1
ATOM 2067 N N . LYS A 1 265 ? 13.471 4.277 3.965 1.00 92.88 265 LYS A N 1
ATOM 2068 C CA . LYS A 1 265 ? 14.603 5.007 3.386 1.00 92.88 265 LYS A CA 1
ATOM 2069 C C . LYS A 1 265 ? 14.232 6.103 2.390 1.00 92.88 265 LYS A C 1
ATOM 2071 O O . LYS A 1 265 ? 13.312 5.951 1.584 1.00 92.88 265 LYS A O 1
ATOM 2076 N N . LYS A 1 266 ? 15.063 7.152 2.371 1.00 86.50 266 LYS A N 1
ATOM 2077 C CA . LYS A 1 266 ? 15.171 8.150 1.293 1.00 86.50 266 LYS A CA 1
ATOM 2078 C C . LYS A 1 266 ? 16.518 8.021 0.552 1.00 86.50 266 LYS A C 1
ATOM 2080 O O . LYS A 1 266 ? 17.489 7.576 1.166 1.00 86.50 266 LYS A O 1
ATOM 2085 N N . PRO A 1 267 ? 16.624 8.449 -0.722 1.00 88.50 267 PRO A N 1
ATOM 2086 C CA . PRO A 1 267 ? 15.568 9.028 -1.560 1.00 88.50 267 PRO A CA 1
ATOM 2087 C C . PRO A 1 267 ? 14.505 8.001 -1.967 1.00 88.50 267 PRO A C 1
ATOM 2089 O O . PRO A 1 267 ? 14.729 6.798 -1.878 1.00 88.50 267 PRO A O 1
ATOM 2092 N N . GLU A 1 268 ? 13.365 8.492 -2.450 1.00 84.88 268 GLU A N 1
ATOM 2093 C CA . GLU A 1 268 ? 12.270 7.681 -3.007 1.00 84.88 268 GLU A CA 1
ATOM 2094 C C . GLU A 1 268 ? 12.752 6.669 -4.059 1.00 84.88 268 GLU A C 1
ATOM 2096 O O . GLU A 1 268 ? 12.284 5.534 -4.083 1.00 84.88 268 GLU A O 1
ATOM 2101 N N . SER A 1 269 ? 13.756 7.046 -4.858 1.00 81.00 269 SER A N 1
ATOM 2102 C CA . SER A 1 269 ? 14.316 6.197 -5.912 1.00 81.00 269 SER A CA 1
ATOM 2103 C C . SER A 1 269 ? 15.147 5.006 -5.417 1.00 81.00 269 SER A C 1
ATOM 2105 O O . SER A 1 269 ? 15.693 4.253 -6.218 1.00 81.00 269 SER A O 1
ATOM 2107 N N . TYR A 1 270 ? 15.288 4.821 -4.099 1.00 84.69 270 TYR A N 1
ATOM 2108 C CA . TYR A 1 270 ? 15.810 3.575 -3.530 1.00 84.69 270 TYR A CA 1
ATOM 2109 C C . TYR A 1 270 ? 14.862 2.392 -3.781 1.00 84.69 270 TYR A C 1
ATOM 2111 O O . TYR A 1 270 ? 15.317 1.257 -3.873 1.00 84.69 270 TYR A O 1
ATOM 2119 N N . TRP A 1 271 ? 13.559 2.658 -3.912 1.00 88.81 271 TRP A N 1
ATOM 2120 C CA . TRP A 1 271 ? 12.529 1.628 -4.043 1.00 88.81 271 TRP A CA 1
ATOM 2121 C C . TRP A 1 271 ? 12.261 1.255 -5.504 1.00 88.81 271 TRP A C 1
ATOM 2123 O O . TRP A 1 271 ? 12.275 0.074 -5.838 1.00 88.81 271 TRP A O 1
ATOM 2133 N N . ASP A 1 272 ? 12.112 2.241 -6.396 1.00 81.81 272 ASP A N 1
ATOM 2134 C CA . ASP A 1 272 ? 11.884 1.982 -7.827 1.00 81.81 272 ASP A CA 1
ATOM 2135 C C . ASP A 1 272 ? 13.099 1.321 -8.517 1.00 81.81 272 ASP A C 1
ATOM 2137 O O . ASP A 1 272 ? 12.942 0.326 -9.235 1.00 81.81 272 ASP A O 1
ATOM 2141 N N . THR A 1 273 ? 14.321 1.790 -8.234 1.00 77.62 273 THR A N 1
ATOM 2142 C CA . THR A 1 273 ? 15.570 1.168 -8.720 1.00 77.62 273 THR A CA 1
ATOM 2143 C C . THR A 1 273 ? 16.075 -0.012 -7.873 1.00 77.62 273 THR A C 1
ATOM 2145 O O . THR A 1 273 ? 17.044 -0.661 -8.271 1.00 77.62 273 THR A O 1
ATOM 2148 N N . GLY A 1 274 ? 15.428 -0.324 -6.745 1.00 78.81 274 GLY A N 1
ATOM 2149 C CA . GLY A 1 274 ? 15.913 -1.284 -5.750 1.00 78.81 274 GLY A CA 1
ATOM 2150 C C . GLY A 1 274 ? 15.893 -2.752 -6.191 1.00 78.81 274 GLY A C 1
ATOM 2151 O O . GLY A 1 274 ? 14.902 -3.249 -6.728 1.00 78.81 274 GLY A O 1
ATOM 2152 N N . ASP A 1 275 ? 16.982 -3.478 -5.919 1.00 85.75 275 ASP A N 1
ATOM 2153 C CA . ASP A 1 275 ? 17.094 -4.910 -6.215 1.00 85.75 275 ASP A CA 1
ATOM 2154 C C . ASP A 1 275 ? 16.391 -5.808 -5.178 1.00 85.75 275 ASP A C 1
ATOM 2156 O O . ASP A 1 275 ? 16.205 -5.448 -4.012 1.00 85.75 275 ASP A O 1
ATOM 2160 N N . ILE A 1 276 ? 16.032 -7.023 -5.604 1.00 88.25 276 ILE A N 1
ATOM 2161 C CA . ILE A 1 276 ? 15.275 -7.995 -4.798 1.00 88.25 276 ILE A CA 1
ATOM 2162 C C . ILE A 1 276 ? 15.979 -8.327 -3.475 1.00 88.25 276 ILE A C 1
ATOM 2164 O O . ILE A 1 276 ? 15.309 -8.528 -2.467 1.00 88.25 276 ILE A O 1
ATOM 2168 N N . THR A 1 277 ? 17.311 -8.375 -3.443 1.00 84.00 277 THR A N 1
ATOM 2169 C CA . THR A 1 277 ? 18.058 -8.877 -2.282 1.00 84.00 277 THR A CA 1
ATOM 2170 C C . THR A 1 277 ? 18.453 -7.751 -1.331 1.00 84.00 277 THR A C 1
ATOM 2172 O O . THR A 1 277 ? 18.092 -7.777 -0.155 1.00 84.00 277 THR A O 1
ATOM 2175 N N . ARG A 1 278 ? 19.184 -6.743 -1.821 1.00 84.38 278 ARG A N 1
ATOM 2176 C CA . ARG A 1 278 ? 19.774 -5.682 -0.986 1.00 84.38 278 ARG A CA 1
ATOM 2177 C C . ARG A 1 278 ? 18.787 -4.569 -0.644 1.00 84.38 278 ARG A C 1
ATOM 2179 O O . ARG A 1 278 ? 19.046 -3.823 0.303 1.00 84.38 278 ARG A O 1
ATOM 2186 N N . THR A 1 279 ? 17.693 -4.463 -1.400 1.00 91.06 279 THR A N 1
ATOM 2187 C CA . THR A 1 279 ? 16.545 -3.608 -1.077 1.00 91.06 279 THR A CA 1
ATOM 2188 C C . THR A 1 279 ? 15.435 -4.464 -0.485 1.00 91.06 279 THR A C 1
ATOM 2190 O O . THR A 1 279 ? 15.322 -4.521 0.734 1.00 91.06 279 THR A O 1
ATOM 2193 N N . TYR A 1 280 ? 14.653 -5.181 -1.295 1.00 94.94 280 TYR A N 1
ATOM 2194 C CA . TYR A 1 280 ? 13.390 -5.757 -0.819 1.00 94.94 280 TYR A CA 1
ATOM 2195 C C . TYR A 1 280 ? 13.543 -6.804 0.296 1.00 94.94 280 TYR A C 1
ATOM 2197 O O . TYR A 1 280 ? 12.932 -6.642 1.350 1.00 94.94 280 TYR A O 1
ATOM 2205 N N . THR A 1 281 ? 14.385 -7.827 0.128 1.00 94.44 281 THR A N 1
ATOM 2206 C CA . THR A 1 281 ? 14.605 -8.859 1.160 1.00 94.44 281 THR A CA 1
ATOM 2207 C C . THR A 1 281 ? 15.206 -8.261 2.434 1.00 94.44 281 THR A C 1
ATOM 2209 O O . THR A 1 281 ? 14.671 -8.466 3.524 1.00 94.44 281 THR A O 1
ATOM 2212 N N . ASN A 1 282 ? 16.266 -7.459 2.296 1.00 94.50 282 ASN A N 1
ATOM 2213 C CA . ASN A 1 282 ? 16.899 -6.736 3.401 1.00 94.50 282 ASN A CA 1
ATOM 2214 C C . ASN A 1 282 ? 15.935 -5.836 4.186 1.00 94.50 282 ASN A C 1
ATOM 2216 O O . ASN A 1 282 ? 16.080 -5.719 5.398 1.00 94.50 282 ASN A O 1
ATOM 2220 N N . GLU A 1 283 ? 14.979 -5.189 3.524 1.00 97.31 283 GLU A N 1
ATOM 2221 C CA . GLU A 1 283 ? 14.049 -4.252 4.153 1.00 97.31 283 GLU A CA 1
ATOM 2222 C C . GLU A 1 283 ? 12.817 -4.946 4.738 1.00 97.31 283 GLU A C 1
ATOM 2224 O O . GLU A 1 283 ? 12.465 -4.708 5.892 1.00 97.31 283 GLU A O 1
ATOM 2229 N N . PHE A 1 284 ? 12.155 -5.807 3.966 1.00 97.69 284 PHE A N 1
ATOM 2230 C CA . PHE A 1 284 ? 10.855 -6.373 4.331 1.00 97.69 284 PHE A CA 1
ATOM 2231 C C . PHE A 1 284 ? 10.959 -7.669 5.138 1.00 97.69 284 PHE A C 1
ATOM 2233 O O . PHE A 1 284 ? 10.137 -7.875 6.027 1.00 97.69 284 PHE A O 1
ATOM 2240 N N . ILE A 1 285 ? 11.971 -8.517 4.913 1.00 96.69 285 ILE A N 1
ATOM 2241 C CA . ILE A 1 285 ? 12.137 -9.747 5.711 1.00 96.69 285 ILE A CA 1
ATOM 2242 C C . ILE A 1 285 ? 12.794 -9.441 7.059 1.00 96.69 285 ILE A C 1
ATOM 2244 O O . ILE A 1 285 ? 12.392 -10.010 8.069 1.00 96.69 285 ILE A O 1
ATOM 2248 N N . THR A 1 286 ? 13.706 -8.466 7.119 1.00 96.44 286 THR A N 1
ATOM 2249 C CA . THR A 1 286 ? 14.172 -7.903 8.399 1.00 96.44 286 THR A CA 1
ATOM 2250 C C . THR A 1 286 ? 13.000 -7.321 9.196 1.00 96.44 286 THR A C 1
ATOM 2252 O O . THR A 1 286 ? 12.817 -7.690 10.352 1.00 96.44 286 THR A O 1
ATOM 2255 N N . ASN A 1 287 ? 12.153 -6.486 8.579 1.00 97.69 287 ASN A N 1
ATOM 2256 C CA . ASN A 1 287 ? 10.968 -5.910 9.224 1.00 97.69 287 ASN A CA 1
ATOM 2257 C C . ASN A 1 287 ? 10.005 -7.004 9.714 1.00 97.69 287 ASN A C 1
ATOM 2259 O O . ASN A 1 287 ? 9.642 -6.995 10.886 1.00 97.69 287 ASN A O 1
ATOM 2263 N N . ARG A 1 288 ? 9.688 -8.005 8.879 1.00 97.62 288 ARG A N 1
ATOM 2264 C CA . ARG A 1 288 ? 8.877 -9.168 9.273 1.00 97.62 288 ARG A CA 1
ATOM 2265 C C . ARG A 1 288 ? 9.452 -9.883 10.495 1.00 97.62 288 ARG A C 1
ATOM 2267 O O . ARG A 1 288 ? 8.720 -10.128 11.450 1.00 97.62 288 ARG A O 1
ATOM 2274 N N . LYS A 1 289 ? 10.747 -10.210 10.477 1.00 96.12 289 LYS A N 1
ATOM 2275 C CA . LYS A 1 289 ? 11.415 -10.923 11.572 1.00 96.12 289 LYS A CA 1
ATOM 2276 C C . LYS A 1 28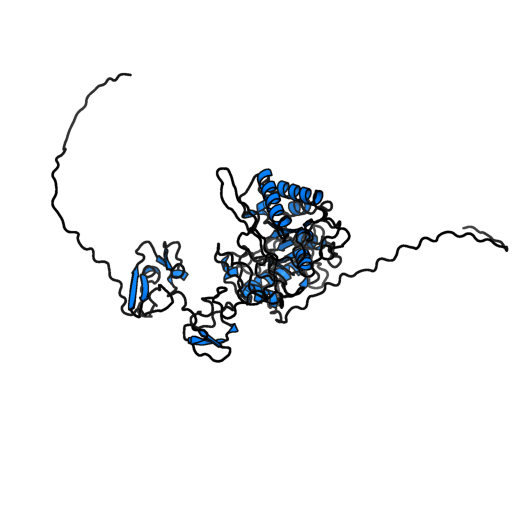9 ? 11.431 -10.111 12.873 1.00 96.12 289 LYS A C 1
ATOM 2278 O O . LYS A 1 289 ? 11.092 -10.659 13.918 1.00 96.12 289 LYS A O 1
ATOM 2283 N N . ILE A 1 290 ? 11.758 -8.815 12.812 1.00 96.12 290 ILE A N 1
ATOM 2284 C CA . ILE A 1 290 ? 11.750 -7.916 13.981 1.00 96.12 290 ILE A CA 1
ATOM 2285 C C . ILE A 1 290 ? 10.327 -7.798 14.549 1.00 96.12 290 ILE A C 1
ATOM 2287 O O . ILE A 1 290 ? 10.135 -8.016 15.744 1.00 96.12 290 ILE A O 1
ATOM 2291 N N . VAL A 1 291 ? 9.318 -7.518 13.713 1.00 96.75 291 VAL A N 1
ATOM 2292 C CA . VAL A 1 291 ? 7.920 -7.409 14.170 1.00 96.75 291 VAL A CA 1
ATOM 2293 C C . VAL A 1 291 ? 7.455 -8.733 14.780 1.00 96.75 291 VAL A C 1
ATOM 2295 O O . VAL A 1 291 ? 6.901 -8.727 15.878 1.00 96.75 291 VAL A O 1
ATOM 2298 N N . LYS A 1 292 ? 7.734 -9.874 14.130 1.00 95.25 292 LYS A N 1
ATOM 2299 C CA . LYS A 1 292 ? 7.379 -11.195 14.661 1.00 95.25 292 LYS A CA 1
ATOM 2300 C C . LYS A 1 292 ? 7.963 -11.417 16.053 1.00 95.25 292 LYS A C 1
ATOM 2302 O O . LYS A 1 292 ? 7.238 -11.796 16.970 1.00 95.25 292 LYS A O 1
ATOM 2307 N N . GLU A 1 293 ? 9.268 -11.221 16.195 1.00 93.56 293 GLU A N 1
ATOM 2308 C CA . GLU A 1 293 ? 9.994 -11.579 17.409 1.00 93.56 293 GLU A CA 1
ATOM 2309 C C . GLU A 1 293 ? 9.659 -10.641 18.573 1.00 93.56 293 GLU A C 1
ATOM 2311 O O . GLU A 1 293 ? 9.336 -11.093 19.672 1.00 93.56 293 GLU A O 1
ATOM 2316 N N . PHE A 1 294 ? 9.667 -9.328 18.341 1.00 94.81 294 PHE A N 1
ATOM 2317 C CA . PHE A 1 294 ? 9.545 -8.352 19.422 1.00 94.81 294 PHE A CA 1
ATOM 2318 C C . PHE A 1 294 ? 8.100 -7.970 19.768 1.00 94.81 294 PHE A C 1
ATOM 2320 O O . PHE A 1 294 ? 7.873 -7.524 20.896 1.00 94.81 294 PHE A O 1
ATOM 2327 N N . ALA A 1 295 ? 7.131 -8.209 18.873 1.00 95.38 295 ALA A N 1
ATOM 2328 C CA . ALA A 1 295 ? 5.692 -8.161 19.176 1.00 95.38 295 ALA A CA 1
ATOM 2329 C C . ALA A 1 295 ? 5.054 -9.553 19.362 1.00 95.38 295 ALA A C 1
ATOM 2331 O O . ALA A 1 295 ? 3.832 -9.660 19.415 1.00 95.38 295 ALA A O 1
ATOM 2332 N N . GLN A 1 296 ? 5.861 -10.615 19.475 1.00 93.44 296 GLN A N 1
ATOM 2333 C CA . GLN A 1 296 ? 5.413 -11.967 19.844 1.00 93.44 296 GLN A CA 1
ATOM 2334 C C . GLN A 1 296 ? 4.303 -12.540 18.936 1.00 93.44 296 GLN A C 1
ATOM 2336 O O . GLN A 1 296 ? 3.340 -13.146 19.410 1.00 93.44 296 GLN A O 1
ATOM 2341 N N . PHE A 1 297 ? 4.439 -12.378 17.615 1.00 93.62 297 PHE A N 1
ATOM 2342 C CA . PHE A 1 297 ? 3.537 -13.031 16.661 1.00 93.62 297 PHE A CA 1
ATOM 2343 C C . PHE A 1 297 ? 3.902 -14.522 16.567 1.00 93.62 297 PHE A C 1
ATOM 2345 O O . PHE A 1 297 ? 5.081 -14.839 16.368 1.00 93.62 297 PHE A O 1
ATOM 2352 N N . PRO A 1 298 ? 2.925 -15.446 16.637 1.00 91.88 298 PRO A N 1
ATOM 2353 C CA . PRO A 1 298 ? 3.226 -16.879 16.617 1.00 91.88 298 PRO A CA 1
ATOM 2354 C C . PRO A 1 298 ? 3.905 -17.369 15.329 1.00 91.88 298 PRO A C 1
ATOM 2356 O O . PRO A 1 298 ? 4.760 -18.250 15.395 1.00 91.88 298 PRO A O 1
ATOM 2359 N N . ASP A 1 299 ? 3.579 -16.786 14.169 1.00 90.88 299 ASP A N 1
ATOM 2360 C CA . ASP A 1 299 ? 4.036 -17.270 12.860 1.00 90.88 299 ASP A CA 1
ATOM 2361 C C . ASP A 1 299 ? 4.290 -16.127 11.847 1.00 90.88 299 ASP A C 1
ATOM 2363 O O . ASP A 1 299 ? 3.673 -15.062 11.919 1.00 90.88 299 ASP A O 1
ATOM 2367 N N . GLU A 1 300 ? 5.200 -16.341 10.887 1.00 88.62 300 GLU A N 1
ATOM 2368 C CA . GLU A 1 300 ? 5.507 -15.380 9.811 1.00 88.62 300 GLU A CA 1
ATOM 2369 C C . GLU A 1 300 ? 4.378 -15.233 8.773 1.00 88.62 300 GLU A C 1
ATOM 2371 O O . GLU A 1 300 ? 4.250 -14.183 8.140 1.00 88.62 300 GLU A O 1
ATOM 2376 N N . ASN A 1 301 ? 3.525 -16.247 8.612 1.00 87.12 301 ASN A N 1
ATOM 2377 C CA . ASN A 1 301 ? 2.406 -16.239 7.670 1.00 87.12 301 ASN A CA 1
ATOM 2378 C C . ASN A 1 301 ? 1.291 -15.255 8.061 1.00 87.12 301 ASN A C 1
ATOM 2380 O O . ASN A 1 301 ? 0.363 -15.058 7.280 1.00 87.12 301 ASN A O 1
ATOM 2384 N N . TYR A 1 302 ? 1.360 -14.597 9.221 1.00 88.94 302 TYR A N 1
ATOM 2385 C CA . TYR A 1 302 ? 0.440 -13.509 9.555 1.00 88.94 302 TYR A CA 1
ATOM 2386 C C . TYR A 1 302 ? 0.740 -12.198 8.807 1.00 88.94 302 TYR A C 1
ATOM 2388 O O . TYR A 1 302 ? -0.169 -11.395 8.601 1.00 88.94 302 TYR A O 1
ATOM 2396 N N . PHE A 1 303 ? 1.960 -12.015 8.290 1.00 92.94 303 PHE A N 1
ATOM 2397 C CA . PHE A 1 303 ? 2.363 -10.829 7.523 1.00 92.94 303 PHE A CA 1
ATOM 2398 C C . PHE A 1 303 ? 1.994 -10.959 6.034 1.00 92.94 303 PHE A C 1
ATOM 2400 O O . PHE A 1 303 ? 2.853 -11.036 5.153 1.00 92.94 303 PHE A O 1
ATOM 2407 N N . GLN A 1 304 ? 0.683 -11.019 5.779 1.00 92.62 304 GLN A N 1
ATOM 2408 C CA . GLN A 1 304 ? 0.069 -11.281 4.469 1.00 92.62 304 GLN A CA 1
ATOM 2409 C C . GLN A 1 304 ? 0.186 -10.117 3.471 1.00 92.62 304 GLN A C 1
ATOM 2411 O O . GLN A 1 304 ? 0.144 -10.350 2.262 1.00 92.62 304 GLN A O 1
ATOM 2416 N N . GLY A 1 305 ? 0.310 -8.880 3.959 1.00 96.88 305 GLY A N 1
ATOM 2417 C CA . GLY A 1 305 ? 0.332 -7.667 3.140 1.00 96.88 305 GLY A CA 1
ATOM 2418 C C . GLY A 1 305 ? 1.587 -6.821 3.342 1.00 96.88 305 GLY A C 1
ATOM 2419 O O . GLY A 1 305 ? 2.190 -6.822 4.419 1.00 96.88 305 GLY A O 1
ATOM 2420 N N . MET A 1 306 ? 1.945 -6.053 2.313 1.00 97.62 306 MET A N 1
ATOM 2421 C CA . MET A 1 306 ? 2.976 -5.015 2.384 1.00 97.62 306 MET A CA 1
ATOM 2422 C C . MET A 1 306 ? 2.535 -3.722 1.695 1.00 97.62 306 MET A C 1
ATOM 2424 O O . MET A 1 306 ? 1.704 -3.737 0.787 1.00 97.62 306 MET A O 1
ATOM 2428 N N . ARG A 1 307 ? 3.148 -2.608 2.092 1.00 98.06 307 ARG A N 1
ATOM 2429 C CA . ARG A 1 307 ? 3.109 -1.330 1.372 1.00 98.06 307 ARG A CA 1
ATOM 2430 C C . ARG A 1 307 ? 4.533 -0.792 1.295 1.00 98.06 307 ARG A C 1
ATOM 2432 O O . ARG A 1 307 ? 5.261 -0.868 2.282 1.00 98.06 307 ARG A O 1
ATOM 2439 N N . VAL A 1 308 ? 4.956 -0.273 0.148 1.00 96.75 308 VAL A N 1
ATOM 2440 C CA . VAL A 1 308 ? 6.305 0.281 -0.021 1.00 96.75 308 VAL A CA 1
ATOM 2441 C C . VAL A 1 308 ? 6.325 1.752 0.417 1.00 96.75 308 VAL A C 1
ATOM 2443 O O . VAL A 1 308 ? 5.409 2.494 0.045 1.00 96.75 308 VAL A O 1
ATOM 2446 N N . PRO A 1 309 ? 7.339 2.185 1.194 1.00 96.00 309 PRO A N 1
ATOM 2447 C CA . PRO A 1 309 ? 7.537 3.579 1.585 1.00 96.00 309 PRO A CA 1
ATOM 2448 C C . PRO A 1 309 ? 7.348 4.584 0.447 1.00 96.00 309 PRO A C 1
ATOM 2450 O O . PRO A 1 309 ? 7.718 4.331 -0.704 1.00 96.00 309 PRO A O 1
ATOM 2453 N N . TRP A 1 310 ? 6.771 5.741 0.781 1.00 91.88 310 TRP A N 1
ATOM 2454 C CA . TRP A 1 310 ? 6.470 6.833 -0.163 1.00 91.88 310 TRP A CA 1
ATOM 2455 C C . TRP A 1 310 ? 5.557 6.434 -1.345 1.00 91.88 310 TRP A C 1
ATOM 2457 O O . TRP A 1 310 ? 5.506 7.137 -2.356 1.00 91.88 310 TRP A O 1
ATOM 2467 N N . LEU A 1 311 ? 4.860 5.294 -1.240 1.00 93.19 311 LEU A N 1
ATOM 2468 C CA . LEU A 1 311 ? 4.102 4.643 -2.315 1.00 93.19 311 LEU A CA 1
ATOM 2469 C C . LEU A 1 311 ? 4.930 4.395 -3.596 1.00 93.19 311 LEU A C 1
ATOM 2471 O O . LEU A 1 311 ? 4.436 4.552 -4.716 1.00 93.19 311 LEU A O 1
ATOM 2475 N N . LYS A 1 312 ? 6.211 4.028 -3.456 1.00 91.00 312 LYS A N 1
ATOM 2476 C CA . LYS A 1 312 ? 7.128 3.830 -4.593 1.00 91.00 312 LYS A CA 1
ATOM 2477 C C . LYS A 1 312 ? 7.197 2.374 -5.043 1.00 91.00 312 LYS A C 1
ATOM 2479 O O . LYS A 1 312 ? 7.833 1.539 -4.410 1.00 91.00 312 LYS A O 1
ATOM 2484 N N . LEU A 1 313 ? 6.549 2.089 -6.170 1.00 89.62 313 LEU A N 1
ATOM 2485 C CA . LEU A 1 313 ? 6.555 0.771 -6.803 1.00 89.62 313 LEU A CA 1
ATOM 2486 C C . LEU A 1 313 ? 7.923 0.435 -7.425 1.00 89.62 313 LEU A C 1
ATOM 2488 O O . LEU A 1 313 ? 8.503 1.267 -8.124 1.00 89.62 313 LEU A O 1
ATOM 2492 N N . GLY A 1 314 ? 8.386 -0.801 -7.218 1.00 89.12 314 GLY A N 1
ATOM 2493 C CA . GLY A 1 314 ? 9.630 -1.370 -7.767 1.00 89.12 314 GLY A CA 1
ATOM 2494 C C . GLY A 1 314 ? 9.421 -2.350 -8.921 1.00 89.12 314 GLY A C 1
ATOM 2495 O O . GLY A 1 314 ? 10.189 -3.304 -9.079 1.00 89.12 314 GLY A O 1
ATOM 2496 N N . GLY A 1 315 ? 8.362 -2.152 -9.706 1.00 88.81 315 GLY A N 1
ATOM 2497 C CA . GLY A 1 315 ? 8.075 -2.900 -10.926 1.00 88.81 315 GLY A CA 1
ATOM 2498 C C . GLY A 1 315 ? 7.996 -4.410 -10.718 1.00 88.81 315 GLY A C 1
ATOM 2499 O O . GLY A 1 315 ? 7.462 -4.904 -9.725 1.00 88.81 315 GLY A O 1
ATOM 2500 N N . ASN A 1 316 ? 8.557 -5.156 -11.669 1.00 91.06 316 ASN A N 1
ATOM 2501 C CA . ASN A 1 316 ? 8.578 -6.618 -11.641 1.00 91.06 316 ASN A CA 1
ATOM 2502 C C . ASN A 1 316 ? 9.303 -7.184 -10.404 1.00 91.06 316 ASN A C 1
ATOM 2504 O O . ASN A 1 316 ? 8.858 -8.184 -9.838 1.00 91.06 316 ASN A O 1
ATOM 2508 N N . ARG A 1 317 ? 10.372 -6.522 -9.936 1.00 90.69 317 ARG A N 1
ATOM 2509 C CA . ARG A 1 317 ? 11.187 -6.977 -8.796 1.00 90.69 317 ARG A CA 1
ATOM 2510 C C . ARG A 1 317 ? 10.396 -7.039 -7.491 1.00 90.69 317 ARG A C 1
ATOM 2512 O O . ARG A 1 317 ? 10.532 -8.012 -6.754 1.00 90.69 317 ARG A O 1
ATOM 2519 N N . GLN A 1 318 ? 9.533 -6.055 -7.233 1.00 94.50 318 GLN A N 1
ATOM 2520 C CA . GLN A 1 318 ? 8.670 -6.024 -6.047 1.00 94.50 318 GLN A CA 1
ATOM 2521 C C . GLN A 1 318 ? 7.752 -7.254 -5.977 1.00 94.50 318 GLN A C 1
ATOM 2523 O O . GLN A 1 318 ? 7.693 -7.937 -4.955 1.00 94.50 318 GLN A O 1
ATOM 2528 N N . PHE A 1 319 ? 7.065 -7.581 -7.072 1.00 95.12 319 PHE A N 1
ATOM 2529 C CA . PHE A 1 319 ? 6.109 -8.692 -7.094 1.00 95.12 319 PHE A CA 1
ATOM 2530 C C . PHE A 1 319 ? 6.798 -10.061 -7.218 1.00 95.12 319 PHE A C 1
ATOM 2532 O O . PHE A 1 319 ? 6.311 -11.050 -6.666 1.00 95.12 319 PHE A O 1
ATOM 2539 N N . GLN A 1 320 ? 7.984 -10.126 -7.832 1.00 93.88 320 GLN A N 1
ATOM 2540 C CA . GLN A 1 320 ? 8.856 -11.302 -7.773 1.00 93.88 320 GLN A CA 1
ATOM 2541 C C . GLN A 1 320 ? 9.325 -11.584 -6.337 1.00 93.88 320 GLN A C 1
ATOM 2543 O O . GLN A 1 320 ? 9.227 -12.722 -5.875 1.00 93.88 320 GLN A O 1
ATOM 2548 N N . PHE A 1 321 ? 9.759 -10.548 -5.609 1.00 95.25 321 PHE A N 1
ATOM 2549 C CA . PHE A 1 321 ? 10.091 -10.627 -4.186 1.00 95.25 321 PHE A CA 1
ATOM 2550 C C . PHE A 1 321 ? 8.907 -11.142 -3.352 1.00 95.25 321 PHE A C 1
ATOM 2552 O O . PHE A 1 321 ? 9.076 -12.086 -2.578 1.00 95.25 321 PHE A O 1
ATOM 2559 N N . MET A 1 322 ? 7.709 -10.577 -3.541 1.00 96.38 322 MET A N 1
ATOM 2560 C CA . MET A 1 322 ? 6.502 -10.984 -2.811 1.00 96.38 322 MET A CA 1
ATOM 2561 C C . MET A 1 322 ? 6.191 -12.475 -2.975 1.00 96.38 322 MET A C 1
ATOM 2563 O O . MET A 1 322 ? 5.998 -13.172 -1.977 1.00 96.38 322 MET A O 1
ATOM 2567 N N . ARG A 1 323 ? 6.202 -12.985 -4.219 1.00 93.25 323 ARG A N 1
ATOM 2568 C CA . ARG A 1 323 ? 5.942 -14.408 -4.510 1.00 93.25 323 ARG A CA 1
ATOM 2569 C C . ARG A 1 323 ? 6.997 -15.330 -3.912 1.00 93.25 323 ARG A C 1
ATOM 2571 O O . ARG A 1 323 ? 6.643 -16.392 -3.419 1.00 93.25 323 ARG A O 1
ATOM 2578 N N . ALA A 1 324 ? 8.267 -14.925 -3.919 1.00 93.50 324 ALA A N 1
ATOM 2579 C CA . ALA A 1 324 ? 9.349 -15.705 -3.319 1.00 93.50 324 ALA A CA 1
ATOM 2580 C C . ALA A 1 324 ? 9.296 -15.752 -1.777 1.00 93.50 324 ALA A C 1
ATOM 2582 O O . ALA A 1 324 ? 9.931 -16.615 -1.181 1.00 93.50 324 ALA A O 1
ATOM 2583 N N . ASN A 1 325 ? 8.550 -14.849 -1.125 1.00 94.12 325 ASN A N 1
ATOM 2584 C CA . ASN A 1 325 ? 8.540 -14.690 0.336 1.00 94.12 325 ASN A CA 1
ATOM 2585 C C . ASN A 1 325 ? 7.138 -14.806 0.971 1.00 94.12 325 ASN A C 1
ATOM 2587 O O . ASN A 1 325 ? 6.935 -14.365 2.107 1.00 94.12 325 ASN A O 1
ATOM 2591 N N . ASN A 1 326 ? 6.171 -15.404 0.266 1.00 92.75 326 ASN A N 1
ATOM 2592 C CA . ASN A 1 326 ? 4.788 -15.614 0.724 1.00 92.75 326 ASN A CA 1
ATOM 2593 C C . ASN A 1 326 ? 4.059 -14.328 1.178 1.00 92.75 326 ASN A C 1
ATOM 2595 O O . ASN A 1 326 ? 3.280 -14.355 2.127 1.00 92.75 326 ASN A O 1
ATOM 2599 N N . ILE A 1 327 ? 4.298 -13.195 0.509 1.00 96.06 327 ILE A N 1
ATOM 2600 C CA . ILE A 1 327 ? 3.481 -11.982 0.687 1.00 96.06 327 ILE A CA 1
ATOM 2601 C C . ILE A 1 327 ? 2.337 -12.041 -0.333 1.00 96.06 327 ILE A C 1
ATOM 2603 O O . ILE A 1 327 ? 2.573 -12.065 -1.542 1.00 96.06 327 ILE A O 1
ATOM 2607 N N . LEU A 1 328 ? 1.098 -12.102 0.158 1.00 95.25 328 LEU A N 1
ATOM 2608 C CA . LEU A 1 328 ? -0.098 -12.327 -0.656 1.00 95.25 328 LEU A CA 1
ATOM 2609 C C . LEU A 1 328 ? -0.518 -11.077 -1.440 1.00 95.25 328 LEU A C 1
ATOM 2611 O O . LEU A 1 328 ? -0.941 -11.203 -2.593 1.00 95.25 328 LEU A O 1
ATOM 2615 N N . PHE A 1 329 ? -0.411 -9.886 -0.836 1.00 97.62 329 PHE A N 1
ATOM 2616 C CA . PHE A 1 329 ? -0.857 -8.644 -1.471 1.00 97.62 329 PHE A CA 1
ATOM 2617 C C . PHE A 1 329 ? 0.058 -7.433 -1.264 1.00 97.62 329 PHE A C 1
ATOM 2619 O O . PHE A 1 329 ? 0.672 -7.243 -0.213 1.00 97.62 329 PHE A O 1
ATOM 2626 N N . ASP A 1 330 ? 0.105 -6.596 -2.298 1.00 97.94 330 ASP A N 1
ATOM 2627 C CA . ASP A 1 330 ? 0.634 -5.236 -2.256 1.00 97.94 330 ASP A CA 1
ATOM 2628 C C . ASP A 1 330 ? -0.497 -4.244 -1.979 1.00 97.94 330 ASP A C 1
ATOM 2630 O O . ASP A 1 330 ? -1.615 -4.442 -2.452 1.00 97.94 330 ASP A O 1
ATOM 2634 N N . HIS A 1 331 ? -0.195 -3.151 -1.284 1.00 96.88 331 HIS A N 1
ATOM 2635 C CA . HIS A 1 331 ? -1.097 -2.015 -1.109 1.00 96.88 331 HIS A CA 1
ATOM 2636 C C . HIS A 1 331 ? -0.408 -0.671 -1.411 1.00 96.88 331 HIS A C 1
ATOM 2638 O O . HIS A 1 331 ? -0.672 0.336 -0.758 1.00 96.88 331 HIS A O 1
ATOM 2644 N N . THR A 1 332 ? 0.509 -0.655 -2.378 1.00 95.62 332 THR A N 1
ATOM 2645 C CA . THR A 1 332 ? 1.312 0.513 -2.785 1.00 95.62 332 THR A CA 1
ATOM 2646 C C . THR A 1 332 ? 0.730 1.196 -4.025 1.00 95.62 332 THR A C 1
ATOM 2648 O O . THR A 1 332 ? 0.868 2.404 -4.212 1.00 95.62 332 THR A O 1
ATOM 2651 N N . MET A 1 333 ? 0.106 0.416 -4.910 1.00 92.94 333 MET A N 1
ATOM 2652 C CA . MET A 1 333 ? -0.228 0.848 -6.265 1.00 92.94 333 MET A CA 1
ATOM 2653 C C . MET A 1 333 ? -1.404 1.832 -6.329 1.00 92.94 333 MET A C 1
ATOM 2655 O O . MET A 1 333 ? -2.538 1.474 -6.022 1.00 92.94 333 MET A O 1
ATOM 2659 N N . SER A 1 334 ? -1.151 3.050 -6.816 1.00 92.06 334 SER A N 1
ATOM 2660 C CA . SER A 1 334 ? -2.183 4.070 -7.049 1.00 92.06 334 SER A CA 1
ATOM 2661 C C . SER A 1 334 ? -2.751 4.006 -8.467 1.00 92.06 334 SER A C 1
ATOM 2663 O O . SER A 1 334 ? -2.008 4.003 -9.453 1.00 92.06 334 SER A O 1
ATOM 2665 N N . ALA A 1 335 ? -4.080 3.985 -8.576 1.00 91.56 335 ALA A N 1
ATOM 2666 C CA . ALA A 1 335 ? -4.779 4.128 -9.847 1.00 91.56 335 ALA A CA 1
ATOM 2667 C C . ALA A 1 335 ? -4.984 5.610 -10.212 1.00 91.56 335 ALA A C 1
ATOM 2669 O O . ALA A 1 335 ? -5.139 6.447 -9.320 1.00 91.56 335 ALA A O 1
ATOM 2670 N N . PRO A 1 336 ? -5.046 5.964 -11.511 1.00 89.56 336 PRO A N 1
ATOM 2671 C CA . PRO A 1 336 ? -5.499 7.286 -11.933 1.00 89.56 336 PRO A CA 1
ATOM 2672 C C . PRO A 1 336 ? -6.933 7.571 -11.440 1.00 89.56 336 PRO A C 1
ATOM 2674 O O . PRO A 1 336 ? -7.740 6.639 -11.359 1.00 89.56 336 PRO A O 1
ATOM 2677 N N . PRO A 1 337 ? -7.288 8.841 -11.165 1.00 91.25 337 PRO A N 1
ATOM 2678 C CA . PRO A 1 337 ? -8.640 9.216 -10.755 1.00 91.25 337 PRO A CA 1
ATOM 2679 C C . PRO A 1 337 ? -9.708 8.746 -11.749 1.00 91.25 337 PRO A C 1
ATOM 2681 O O . PRO A 1 337 ? -9.553 8.892 -12.963 1.00 91.25 337 PRO A O 1
ATOM 2684 N N . SER A 1 338 ? -10.804 8.196 -11.223 1.00 90.31 338 SER A N 1
ATOM 2685 C CA . SER A 1 338 ? -11.891 7.609 -12.009 1.00 90.31 338 SER A CA 1
ATOM 2686 C C . SER A 1 338 ? -13.250 7.823 -11.336 1.00 90.31 338 SER A C 1
ATOM 2688 O O . SER A 1 338 ? -13.362 7.853 -10.104 1.00 90.31 338 SER A O 1
ATOM 2690 N N . SER A 1 339 ? -14.293 7.953 -12.160 1.00 87.81 339 SER A N 1
ATOM 2691 C CA . SER A 1 339 ? -15.695 8.002 -11.727 1.00 87.81 339 SER A CA 1
ATOM 2692 C C . SER A 1 339 ? -16.212 6.636 -11.275 1.00 87.81 339 SER A C 1
ATOM 2694 O O . SER A 1 339 ? -17.018 6.568 -10.355 1.00 87.81 339 SER A O 1
ATOM 2696 N N . VAL A 1 340 ? -15.717 5.546 -11.873 1.00 92.06 340 VAL A N 1
ATOM 2697 C CA . VAL A 1 340 ? -15.972 4.173 -11.414 1.00 92.06 340 VAL A CA 1
ATOM 2698 C C . VAL A 1 340 ? -14.695 3.631 -10.785 1.00 92.06 340 VAL A C 1
ATOM 2700 O O . VAL A 1 340 ? -13.628 3.677 -11.398 1.00 92.06 340 VAL A O 1
ATOM 2703 N N . LYS A 1 341 ? -14.795 3.163 -9.544 1.00 96.56 341 LYS A N 1
ATOM 2704 C CA . LYS A 1 341 ? -13.646 2.818 -8.705 1.00 96.56 341 LYS A CA 1
ATOM 2705 C C . LYS A 1 341 ? -13.123 1.420 -9.051 1.00 96.56 341 LYS A C 1
ATOM 2707 O O . LYS A 1 341 ? -13.893 0.537 -9.428 1.00 96.56 341 LYS A O 1
ATOM 2712 N N . TYR A 1 342 ? -11.820 1.211 -8.939 1.00 97.56 342 TYR A N 1
ATOM 2713 C CA . TYR A 1 342 ? -11.185 -0.070 -9.234 1.00 97.56 342 TYR A CA 1
ATOM 2714 C C . TYR A 1 342 ? -11.326 -1.026 -8.047 1.00 97.56 342 TYR A C 1
ATOM 2716 O O . TYR A 1 342 ? -11.029 -0.659 -6.910 1.00 97.56 342 TYR A O 1
ATOM 2724 N N . TRP A 1 343 ? -11.752 -2.258 -8.311 1.00 98.31 343 TRP A N 1
ATOM 2725 C CA . TRP A 1 343 ? -11.667 -3.354 -7.349 1.00 98.31 343 TRP A CA 1
ATOM 2726 C C . TRP A 1 343 ? -10.227 -3.892 -7.287 1.00 98.31 343 TRP A C 1
ATOM 2728 O O . TRP A 1 343 ? -9.556 -3.906 -8.320 1.00 98.31 343 TRP A O 1
ATOM 2738 N N . PRO A 1 344 ? -9.742 -4.365 -6.122 1.00 98.06 344 PRO A N 1
ATOM 2739 C CA . PRO A 1 344 ? -8.494 -5.123 -6.023 1.00 98.06 344 PRO A CA 1
ATOM 2740 C C . PRO A 1 344 ? -8.493 -6.335 -6.956 1.00 98.06 344 PRO A C 1
ATOM 2742 O O . PRO A 1 344 ? -9.519 -6.995 -7.112 1.00 98.06 344 PRO A O 1
ATOM 2745 N N . TYR A 1 345 ? -7.346 -6.631 -7.561 1.00 98.06 345 TYR A N 1
ATOM 2746 C CA . TYR A 1 345 ? -7.194 -7.638 -8.618 1.00 98.06 345 TYR A CA 1
ATOM 2747 C C . TYR A 1 345 ? -5.889 -8.425 -8.453 1.00 98.06 345 TYR A C 1
ATOM 2749 O O . TYR A 1 345 ? -5.009 -8.012 -7.697 1.00 98.06 345 TYR A O 1
ATOM 2757 N N . THR A 1 346 ? -5.733 -9.544 -9.163 1.00 98.19 346 THR A N 1
ATOM 2758 C CA . THR A 1 346 ? -4.465 -10.282 -9.230 1.00 98.19 346 THR A CA 1
ATOM 2759 C C . THR A 1 346 ? -3.657 -9.954 -10.479 1.00 98.19 346 THR A C 1
ATOM 2761 O O . THR A 1 346 ? -4.191 -9.598 -11.530 1.00 98.19 346 THR A O 1
ATOM 2764 N N . LEU A 1 347 ? -2.339 -10.102 -10.363 1.00 97.19 347 LEU A N 1
ATOM 2765 C CA . LEU A 1 347 ? -1.373 -9.853 -11.433 1.00 97.19 347 LEU A CA 1
ATOM 2766 C C . LEU A 1 347 ? -1.087 -11.094 -12.302 1.00 97.19 347 LEU A C 1
ATOM 2768 O O . LEU A 1 347 ? -0.125 -11.116 -13.065 1.00 97.19 347 LEU A O 1
ATOM 2772 N N . ASP A 1 348 ? -1.941 -12.122 -12.256 1.00 97.19 348 ASP A N 1
ATOM 2773 C CA . ASP A 1 348 ? -2.011 -13.195 -13.267 1.00 97.19 348 ASP A CA 1
ATOM 2774 C C . ASP A 1 348 ? -2.140 -12.649 -14.701 1.00 97.19 348 ASP A C 1
ATOM 2776 O O . ASP A 1 348 ? -1.714 -13.296 -15.664 1.00 97.19 348 ASP A O 1
ATOM 2780 N N . TYR A 1 349 ? -2.731 -11.457 -14.820 1.00 96.69 349 TYR A N 1
ATOM 2781 C CA . TYR A 1 349 ? -2.972 -10.698 -16.039 1.00 96.69 349 TYR A CA 1
ATOM 2782 C C . TYR A 1 349 ? -2.569 -9.228 -15.853 1.00 96.69 349 TYR A C 1
ATOM 2784 O O . TYR A 1 349 ? -2.317 -8.748 -14.748 1.00 96.69 349 TYR A O 1
ATOM 2792 N N . ARG A 1 350 ? -2.520 -8.500 -16.967 1.00 94.12 350 ARG A N 1
ATOM 2793 C CA . ARG A 1 350 ? -2.181 -7.079 -17.045 1.00 94.12 350 ARG A CA 1
ATOM 2794 C C . ARG A 1 350 ? -3.109 -6.213 -16.192 1.00 94.12 350 ARG A C 1
ATOM 2796 O O . ARG A 1 350 ? -4.329 -6.354 -16.274 1.00 94.12 350 ARG A O 1
ATOM 2803 N N . MET A 1 351 ? -2.522 -5.245 -15.483 1.00 94.25 351 MET A N 1
ATOM 2804 C CA . MET A 1 351 ? -3.247 -4.217 -14.724 1.00 94.25 351 MET A CA 1
ATOM 2805 C C . MET A 1 351 ? -4.364 -3.557 -15.568 1.00 94.25 351 MET A C 1
ATOM 2807 O O . MET A 1 351 ? -4.120 -3.204 -16.730 1.00 94.25 351 MET A O 1
ATOM 2811 N N . PRO A 1 352 ? -5.561 -3.321 -15.000 1.00 94.12 352 PRO A N 1
ATOM 2812 C CA . PRO A 1 352 ? -6.699 -2.740 -15.715 1.00 94.12 352 PRO A CA 1
ATOM 2813 C C . PRO A 1 352 ? -6.608 -1.216 -15.906 1.00 94.12 352 PRO A C 1
ATOM 2815 O O . PRO A 1 352 ? -7.398 -0.639 -16.652 1.00 94.12 352 PRO A O 1
ATOM 2818 N N . HIS A 1 353 ? -5.657 -0.546 -15.250 1.00 91.31 353 HIS A N 1
ATOM 2819 C CA . HIS A 1 353 ? -5.438 0.896 -15.350 1.00 91.31 353 HIS A CA 1
ATOM 2820 C C . HIS A 1 353 ? -4.027 1.237 -15.850 1.00 91.31 353 HIS A C 1
ATOM 2822 O O . HIS A 1 353 ? -3.137 0.391 -15.941 1.00 91.31 353 HIS A O 1
ATOM 2828 N N . LYS A 1 354 ? -3.812 2.512 -16.193 1.00 84.00 354 LYS A N 1
ATOM 2829 C CA . LYS A 1 354 ? -2.468 3.036 -16.473 1.00 84.00 354 LYS A CA 1
ATOM 2830 C C . LYS A 1 354 ? -1.651 3.071 -15.179 1.00 84.00 354 LYS A C 1
ATOM 2832 O O . LYS A 1 354 ? -2.211 3.350 -14.119 1.00 84.00 354 LYS A O 1
ATOM 2837 N N . CYS A 1 355 ? -0.338 2.874 -15.279 1.00 78.94 355 CYS A N 1
ATOM 2838 C CA . CYS A 1 355 ? 0.581 3.267 -14.211 1.00 78.94 355 CYS A CA 1
ATOM 2839 C C . CYS A 1 355 ? 0.449 4.784 -13.981 1.00 78.94 355 CYS A C 1
ATOM 2841 O O . CYS A 1 355 ? 0.425 5.541 -14.959 1.00 78.94 355 CYS A O 1
ATOM 2843 N N . TYR A 1 356 ? 0.296 5.235 -12.732 1.00 70.94 356 TYR A N 1
ATOM 2844 C CA . TYR A 1 356 ? 0.020 6.645 -12.448 1.00 70.94 356 TYR A CA 1
ATOM 2845 C C . TYR A 1 356 ? 1.311 7.475 -12.501 1.00 70.94 356 TYR A C 1
ATOM 2847 O O . TYR A 1 356 ? 2.067 7.590 -11.540 1.00 70.94 356 TYR A O 1
ATOM 2855 N N . SER A 1 357 ? 1.581 8.042 -13.677 1.00 51.47 357 SER A N 1
ATOM 2856 C CA . SER A 1 357 ? 2.883 8.598 -14.058 1.00 51.47 357 SER A CA 1
ATOM 2857 C C . SER A 1 357 ? 3.185 10.003 -13.514 1.00 51.47 357 SER A C 1
ATOM 2859 O O . SER A 1 357 ? 3.909 10.751 -14.164 1.00 51.47 357 SER A O 1
ATOM 2861 N N . SER A 1 358 ? 2.620 10.416 -12.374 1.00 45.69 358 SER A N 1
ATOM 2862 C CA . SER A 1 358 ? 2.888 11.757 -11.825 1.00 45.69 358 SER A CA 1
ATOM 2863 C C . SER A 1 358 ? 4.294 11.897 -11.231 1.00 45.69 358 SER A C 1
ATOM 2865 O O . SER A 1 358 ? 4.778 13.014 -11.103 1.00 45.69 358 SER A O 1
ATOM 2867 N N . ASN A 1 359 ? 4.923 10.776 -10.851 1.00 46.97 359 ASN A N 1
ATOM 2868 C CA . ASN A 1 359 ? 6.212 10.710 -10.152 1.00 46.97 359 ASN A CA 1
ATOM 2869 C C . ASN A 1 359 ? 7.063 9.501 -10.617 1.00 46.97 359 ASN A C 1
ATOM 2871 O O . ASN A 1 359 ? 7.584 8.774 -9.767 1.00 46.97 359 ASN A O 1
ATOM 2875 N N . ASP A 1 360 ? 7.119 9.249 -11.934 1.00 57.81 360 ASP A N 1
ATOM 2876 C CA . ASP A 1 360 ? 7.948 8.218 -12.601 1.00 57.81 360 ASP A CA 1
ATOM 2877 C C . ASP A 1 360 ? 7.900 6.804 -11.972 1.00 57.81 360 ASP A C 1
ATOM 2879 O O . ASP A 1 360 ? 8.916 6.133 -11.809 1.00 57.81 360 ASP A O 1
ATOM 2883 N N . GLN A 1 361 ? 6.703 6.326 -11.605 1.00 71.19 361 GLN A N 1
ATOM 2884 C CA . GLN A 1 361 ? 6.543 5.017 -10.956 1.00 71.19 361 GLN A CA 1
ATOM 2885 C C . GLN A 1 361 ? 6.870 3.830 -11.879 1.00 71.19 361 GLN A C 1
ATOM 2887 O O . GLN A 1 361 ? 6.374 3.741 -13.004 1.00 71.19 361 GLN A O 1
ATOM 2892 N N . SER A 1 362 ? 7.612 2.856 -11.345 1.00 81.06 362 SER A N 1
ATOM 2893 C CA . SER A 1 362 ? 7.846 1.556 -11.979 1.00 81.06 362 SER A CA 1
ATOM 2894 C C . SER A 1 362 ? 6.727 0.580 -11.597 1.00 81.06 362 SER A C 1
ATOM 2896 O O . SER A 1 362 ? 6.757 -0.027 -10.530 1.00 81.06 362 SER A O 1
ATOM 2898 N N . CYS A 1 363 ? 5.694 0.445 -12.430 1.00 88.06 363 CYS A N 1
ATOM 2899 C CA . CYS A 1 363 ? 4.622 -0.536 -12.210 1.00 88.06 363 CYS A CA 1
ATOM 2900 C C . CYS A 1 363 ? 4.975 -1.920 -12.799 1.00 88.06 363 CYS A C 1
ATOM 2902 O O . CYS A 1 363 ? 5.707 -1.980 -13.786 1.00 88.06 363 CYS A O 1
ATOM 2904 N N . PRO A 1 364 ? 4.443 -3.035 -12.255 1.00 92.25 364 PRO A N 1
ATOM 2905 C CA . PRO A 1 364 ? 4.678 -4.369 -12.806 1.00 92.25 364 PRO A CA 1
ATOM 2906 C C . PRO A 1 364 ? 4.126 -4.503 -14.232 1.00 92.25 364 PRO A C 1
ATOM 2908 O O . PRO A 1 364 ? 3.027 -4.037 -14.546 1.00 92.25 364 PRO A O 1
ATOM 2911 N N . THR A 1 365 ? 4.887 -5.179 -15.087 1.00 91.31 365 THR A N 1
ATOM 2912 C CA . THR A 1 365 ? 4.539 -5.462 -16.486 1.00 91.31 365 THR A CA 1
ATOM 2913 C C . THR A 1 365 ? 4.320 -6.949 -16.735 1.00 91.31 365 THR A C 1
ATOM 2915 O O . THR A 1 365 ? 3.429 -7.295 -17.508 1.00 91.31 365 THR A O 1
ATOM 2918 N N . ARG A 1 366 ? 5.092 -7.817 -16.068 1.00 92.50 366 ARG A N 1
ATOM 2919 C CA . ARG A 1 366 ? 5.034 -9.284 -16.176 1.00 92.50 366 ARG A CA 1
ATOM 2920 C C . ARG A 1 366 ? 3.858 -9.895 -15.404 1.00 92.50 366 ARG A C 1
ATOM 2922 O O . ARG A 1 366 ? 3.176 -9.228 -14.628 1.00 92.50 366 ARG A O 1
ATOM 2929 N N . ARG A 1 367 ? 3.639 -11.199 -15.609 1.00 94.31 367 ARG A N 1
ATOM 2930 C CA . ARG A 1 367 ? 2.632 -12.003 -14.894 1.00 94.31 367 ARG A CA 1
ATOM 2931 C C . ARG A 1 367 ? 3.151 -12.442 -13.521 1.00 94.31 367 ARG A C 1
ATOM 2933 O O . ARG A 1 367 ? 4.202 -13.072 -13.426 1.00 94.31 367 ARG A O 1
ATOM 2940 N N . PHE A 1 368 ? 2.358 -12.218 -12.478 1.00 95.75 368 PHE A N 1
ATOM 2941 C CA . PHE A 1 368 ? 2.617 -12.639 -11.097 1.00 95.75 368 PHE A CA 1
ATOM 2942 C C . PHE A 1 368 ? 1.425 -13.439 -10.532 1.00 95.75 368 PHE A C 1
ATOM 2944 O O . PHE A 1 368 ? 0.673 -12.918 -9.708 1.00 95.75 368 PHE A O 1
ATOM 2951 N N . PRO A 1 369 ? 1.226 -14.706 -10.963 1.00 95.50 369 PRO A N 1
ATOM 2952 C CA . PRO A 1 369 ? 0.029 -15.474 -10.625 1.00 95.50 369 PRO A CA 1
ATOM 2953 C C . PRO A 1 369 ? -0.233 -15.617 -9.124 1.00 95.50 369 PRO A C 1
ATOM 2955 O O . PRO A 1 369 ? 0.664 -16.028 -8.375 1.00 95.50 369 PRO A O 1
ATOM 2958 N N . GLY A 1 370 ? -1.454 -15.288 -8.698 1.00 93.94 370 GLY A N 1
ATOM 2959 C CA . GLY A 1 370 ? -1.895 -15.313 -7.300 1.00 93.94 370 GLY A CA 1
ATOM 2960 C C . GLY A 1 370 ? -1.414 -14.148 -6.422 1.00 93.94 370 GLY A C 1
ATOM 2961 O O . GLY A 1 370 ? -1.809 -14.085 -5.258 1.00 93.94 370 GLY A O 1
ATOM 2962 N N . SER A 1 371 ? -0.595 -13.219 -6.936 1.00 97.00 371 SER A N 1
ATOM 2963 C CA . SER A 1 371 ? -0.255 -11.979 -6.221 1.00 97.00 371 SER A CA 1
ATOM 2964 C C . SER A 1 371 ? -1.341 -10.932 -6.421 1.00 97.00 371 SER A C 1
ATOM 2966 O O . SER A 1 371 ? -1.662 -10.577 -7.556 1.00 97.00 371 SER A O 1
ATOM 2968 N N . TRP A 1 372 ? -1.875 -10.413 -5.319 1.00 98.25 372 TRP A N 1
ATOM 2969 C CA . TRP A 1 372 ? -2.930 -9.403 -5.325 1.00 98.25 372 TRP A CA 1
ATOM 2970 C C . TRP A 1 372 ? -2.362 -7.980 -5.268 1.00 98.25 372 TRP A C 1
ATOM 2972 O O . TRP A 1 372 ? -1.385 -7.708 -4.570 1.00 98.25 372 TRP A O 1
ATOM 2982 N N . ALA A 1 373 ? -3.018 -7.061 -5.967 1.00 97.00 373 ALA A N 1
ATOM 2983 C CA . ALA A 1 373 ? -2.817 -5.625 -5.865 1.00 97.00 373 ALA A CA 1
ATOM 2984 C C . ALA A 1 373 ? -4.068 -4.995 -5.234 1.00 97.00 373 ALA A C 1
ATOM 2986 O O . ALA A 1 373 ? -5.128 -4.898 -5.862 1.00 97.00 373 ALA A O 1
ATOM 2987 N N . PHE A 1 374 ? -3.945 -4.558 -3.980 1.00 96.31 374 PHE A N 1
ATOM 2988 C CA . PHE A 1 374 ? -4.913 -3.680 -3.338 1.00 96.31 374 PHE A CA 1
ATOM 2989 C C . PHE A 1 374 ? -4.701 -2.261 -3.865 1.00 96.31 374 PHE A C 1
ATOM 2991 O O . PHE A 1 374 ? -3.860 -1.498 -3.394 1.00 96.31 374 PHE A O 1
ATOM 2998 N N . VAL A 1 375 ? -5.436 -1.953 -4.930 1.00 95.25 375 VAL A N 1
ATOM 2999 C CA . VAL A 1 375 ? -5.320 -0.698 -5.667 1.00 95.25 375 VAL A CA 1
ATOM 3000 C C . VAL A 1 375 ? -5.853 0.485 -4.854 1.00 95.25 375 VAL A C 1
ATOM 3002 O O . VAL A 1 375 ? -7.010 0.512 -4.429 1.00 95.25 375 VAL A O 1
ATOM 3005 N N . ILE A 1 376 ? -5.007 1.499 -4.675 1.00 95.94 376 ILE A N 1
ATOM 3006 C CA . ILE A 1 376 ? -5.377 2.773 -4.066 1.00 95.94 376 ILE A CA 1
ATOM 3007 C C . ILE A 1 376 ? -6.208 3.561 -5.085 1.00 95.94 376 ILE A C 1
ATOM 3009 O O . ILE A 1 376 ? -5.695 4.097 -6.071 1.00 95.94 376 ILE A O 1
ATOM 3013 N N . ASN A 1 377 ? -7.514 3.630 -4.835 1.00 96.38 377 ASN A N 1
ATOM 3014 C CA . ASN A 1 377 ? -8.408 4.574 -5.495 1.00 96.38 377 ASN A CA 1
ATOM 3015 C C . ASN A 1 377 ? -8.180 5.961 -4.888 1.00 96.38 377 ASN A C 1
ATOM 3017 O O . ASN A 1 377 ? -8.392 6.143 -3.692 1.00 96.38 377 ASN A O 1
ATOM 3021 N N . GLN A 1 378 ? -7.751 6.933 -5.697 1.00 94.94 378 GLN A N 1
ATOM 3022 C CA . GLN A 1 378 ? -7.460 8.272 -5.185 1.00 94.94 378 GLN A CA 1
ATOM 3023 C C . GLN A 1 378 ? -8.724 8.983 -4.687 1.00 94.94 378 GLN A C 1
ATOM 3025 O O . GLN A 1 378 ? -9.729 9.075 -5.399 1.00 94.94 378 GLN A O 1
ATOM 3030 N N . ILE A 1 379 ? -8.622 9.542 -3.483 1.00 96.25 379 ILE A N 1
ATOM 3031 C CA . ILE A 1 379 ? -9.613 10.423 -2.871 1.00 96.25 379 ILE A CA 1
ATOM 3032 C C . ILE A 1 379 ? -9.730 11.696 -3.708 1.00 96.25 379 ILE A C 1
ATOM 3034 O O . ILE A 1 379 ? -8.730 12.338 -4.033 1.00 96.25 379 ILE A O 1
ATOM 3038 N N . ASN A 1 380 ? -10.959 12.078 -4.047 1.00 95.50 380 ASN A N 1
ATOM 3039 C CA . ASN A 1 380 ? -11.268 13.369 -4.640 1.00 95.50 380 ASN A CA 1
ATOM 3040 C C . ASN A 1 380 ? -11.240 14.440 -3.541 1.00 95.50 380 ASN A C 1
ATOM 3042 O O . ASN A 1 380 ? -12.198 14.600 -2.782 1.00 95.50 380 ASN A O 1
ATOM 3046 N N . GLY A 1 381 ? -10.119 15.156 -3.460 1.00 93.12 381 GLY A N 1
ATOM 3047 C CA . GLY A 1 381 ? -9.886 16.279 -2.554 1.00 93.12 381 GLY A CA 1
ATOM 3048 C C . GLY A 1 381 ? -10.129 17.646 -3.197 1.00 93.12 381 GLY A C 1
ATOM 3049 O O . GLY A 1 381 ? -9.675 18.652 -2.648 1.00 93.12 381 GLY A O 1
ATOM 3050 N N . SER A 1 382 ? -10.795 17.700 -4.357 1.00 92.38 382 SER A N 1
ATOM 3051 C CA . SER A 1 382 ? -11.014 18.926 -5.136 1.00 92.38 382 SER A CA 1
ATOM 3052 C C . SER A 1 382 ? -11.759 20.015 -4.354 1.00 92.38 382 SER A C 1
ATOM 3054 O O . SER A 1 382 ? -12.587 19.742 -3.481 1.00 92.38 382 SER A O 1
ATOM 3056 N N . ILE A 1 383 ? -11.456 21.272 -4.672 1.00 86.75 383 ILE A N 1
ATOM 3057 C CA . ILE A 1 383 ? -12.058 22.465 -4.071 1.00 86.75 383 ILE A CA 1
ATOM 3058 C C . ILE A 1 383 ? -12.782 23.221 -5.184 1.00 86.75 383 ILE A C 1
ATOM 3060 O O . ILE A 1 383 ? -12.159 23.631 -6.163 1.00 86.75 383 ILE A O 1
ATOM 3064 N N . GLU A 1 384 ? -14.097 23.398 -5.046 1.00 85.25 384 GLU A N 1
ATOM 3065 C CA . GLU A 1 384 ? -14.936 24.000 -6.090 1.00 85.25 384 GLU A CA 1
ATOM 3066 C C . GLU A 1 384 ? -15.070 25.524 -5.971 1.00 85.25 384 GLU A C 1
ATOM 3068 O O . GLU A 1 384 ? -15.334 26.184 -6.976 1.00 85.25 384 GLU A O 1
ATOM 3073 N N . GLU A 1 385 ? -14.840 26.107 -4.793 1.00 81.62 385 GLU A N 1
ATOM 3074 C CA . GLU A 1 385 ? -15.017 27.540 -4.518 1.00 81.62 385 GLU A CA 1
ATOM 3075 C C . GLU A 1 385 ? -13.880 28.119 -3.657 1.00 81.62 385 GLU A C 1
ATOM 3077 O O . GLU A 1 385 ? -13.076 27.391 -3.080 1.00 81.62 385 GLU A O 1
ATOM 3082 N N . GLY A 1 386 ? -13.800 29.450 -3.574 1.00 81.81 386 GLY A N 1
ATOM 3083 C CA . GLY A 1 386 ? -12.772 30.148 -2.795 1.00 81.81 386 GLY A CA 1
ATOM 3084 C C . GLY A 1 386 ? -11.394 30.243 -3.479 1.00 81.81 386 GLY A C 1
ATOM 3085 O O . GLY A 1 386 ? -11.234 29.864 -4.641 1.00 81.81 386 GLY A O 1
ATOM 3086 N N . PRO A 1 387 ? -10.380 30.793 -2.779 1.00 79.06 387 PRO A N 1
ATOM 3087 C CA . PRO A 1 387 ? -9.062 31.084 -3.357 1.00 79.06 387 PRO A CA 1
ATOM 3088 C C . PRO A 1 387 ? -8.231 29.828 -3.662 1.00 79.06 387 PRO A C 1
ATOM 3090 O O . PRO A 1 387 ? -7.366 29.872 -4.532 1.00 79.06 387 PRO A O 1
ATOM 3093 N N . SER A 1 388 ? -8.512 28.711 -2.987 1.00 82.06 388 SER A N 1
ATOM 3094 C CA . SER A 1 388 ? -7.838 27.418 -3.178 1.00 82.06 388 SER A CA 1
ATOM 3095 C C . SER A 1 388 ? -8.536 26.520 -4.211 1.00 82.06 388 SER A C 1
ATOM 3097 O O . SER A 1 388 ? -8.323 25.310 -4.210 1.00 82.06 388 SER A O 1
ATOM 3099 N N . LYS A 1 389 ? -9.407 27.079 -5.066 1.00 87.81 389 LYS A N 1
ATOM 3100 C CA . LYS A 1 389 ? -10.162 26.333 -6.084 1.00 87.81 389 LYS A CA 1
ATOM 3101 C C . LYS A 1 389 ? -9.228 25.569 -7.029 1.00 87.81 389 LYS A C 1
ATOM 3103 O O . LYS A 1 389 ? -8.381 26.164 -7.692 1.00 87.81 389 LYS A O 1
ATOM 3108 N N . GLY A 1 390 ? -9.439 24.261 -7.149 1.00 88.25 390 GLY A N 1
ATOM 3109 C CA . GLY A 1 390 ? -8.604 23.378 -7.959 1.00 88.25 390 GLY A CA 1
ATOM 3110 C C . GLY A 1 390 ? -9.056 21.920 -7.911 1.00 88.25 390 GLY A C 1
ATOM 3111 O O . GLY A 1 390 ? -9.781 21.506 -7.006 1.00 88.25 390 GLY A O 1
ATOM 3112 N N . GLN A 1 391 ? -8.620 21.135 -8.898 1.00 89.44 391 GLN A N 1
ATOM 3113 C CA . GLN A 1 391 ? -8.760 19.680 -8.864 1.00 89.44 391 GLN A CA 1
ATOM 3114 C C . GLN A 1 391 ? -7.596 19.081 -8.076 1.00 89.44 391 GLN A C 1
ATOM 3116 O O . GLN A 1 391 ? -6.437 19.339 -8.400 1.00 89.44 391 GLN A O 1
ATOM 3121 N N . TYR A 1 392 ? -7.911 18.273 -7.067 1.00 90.62 392 TYR A N 1
ATOM 3122 C CA . TYR A 1 392 ? -6.924 17.605 -6.223 1.00 90.62 392 TYR A CA 1
ATOM 3123 C C . TYR A 1 392 ? -7.329 16.147 -6.037 1.00 90.62 392 TYR A C 1
ATOM 3125 O O . TYR A 1 392 ? -8.474 15.855 -5.688 1.00 90.62 392 TYR A O 1
ATOM 3133 N N . PHE A 1 393 ? -6.378 15.243 -6.252 1.00 92.38 393 PHE A N 1
ATOM 3134 C CA . PHE A 1 393 ? -6.563 13.810 -6.072 1.00 92.38 393 PHE A CA 1
ATOM 3135 C C . PHE A 1 393 ? -5.421 13.261 -5.220 1.00 92.38 393 PHE A C 1
ATOM 3137 O O . PHE A 1 393 ? -4.261 13.608 -5.441 1.00 92.38 393 PHE A O 1
ATOM 3144 N N . CYS A 1 394 ? -5.769 12.462 -4.214 1.00 92.19 394 CYS A N 1
ATOM 3145 C CA . CYS A 1 394 ? -4.873 12.087 -3.126 1.00 92.19 394 CYS A CA 1
ATOM 3146 C C . CYS A 1 394 ? -4.831 10.562 -2.988 1.00 92.19 394 CYS A C 1
ATOM 3148 O O . CYS A 1 394 ? -5.876 9.928 -2.859 1.00 92.19 394 CYS A O 1
ATOM 3150 N N . ALA A 1 395 ? -3.638 9.965 -2.980 1.00 92.62 395 ALA A N 1
ATOM 3151 C CA . ALA A 1 395 ? -3.478 8.545 -2.646 1.00 92.62 395 ALA A CA 1
ATOM 3152 C C . ALA A 1 395 ? -3.577 8.294 -1.127 1.00 92.62 395 ALA A C 1
ATOM 3154 O O . ALA A 1 395 ? -4.096 7.269 -0.701 1.00 92.62 395 ALA A O 1
ATOM 3155 N N . MET A 1 396 ? -3.113 9.260 -0.331 1.00 94.75 396 MET A N 1
ATOM 3156 C CA . MET A 1 396 ? -3.127 9.270 1.134 1.00 94.75 396 MET A CA 1
ATOM 3157 C C . MET A 1 396 ? -3.830 10.547 1.622 1.00 94.75 396 MET A C 1
ATOM 3159 O O . MET A 1 396 ? -3.847 11.558 0.911 1.00 94.75 396 MET A O 1
ATOM 3163 N N . MET A 1 397 ? -4.409 10.527 2.822 1.00 95.38 397 MET A N 1
ATOM 3164 C CA . MET A 1 397 ? -5.263 11.616 3.316 1.00 95.38 397 MET A CA 1
ATOM 3165 C C . MET A 1 397 ? -4.492 12.905 3.641 1.00 95.38 397 MET A C 1
ATOM 3167 O O . MET A 1 397 ? -5.034 13.991 3.448 1.00 95.38 397 MET A O 1
ATOM 3171 N N . GLU A 1 398 ? -3.221 12.831 4.056 1.00 91.19 398 GLU A N 1
ATOM 3172 C CA . GLU A 1 398 ? -2.362 14.022 4.227 1.00 91.19 398 GLU A CA 1
ATOM 3173 C C . GLU A 1 398 ? -1.808 14.594 2.914 1.00 91.19 398 GLU A C 1
ATOM 3175 O O . GLU A 1 398 ? -1.247 15.687 2.911 1.00 91.19 398 GLU A O 1
ATOM 3180 N N . SER A 1 399 ? -2.016 13.898 1.792 1.00 90.69 399 SER A N 1
ATOM 3181 C CA . SER A 1 399 ? -1.759 14.428 0.448 1.00 90.69 399 SER A CA 1
ATOM 3182 C C . SER A 1 399 ? -2.946 15.228 -0.119 1.00 90.69 399 SER A C 1
ATOM 3184 O O . SER A 1 399 ? -2.822 15.832 -1.184 1.00 90.69 399 SER A O 1
ATOM 3186 N N . CYS A 1 400 ? -4.101 15.243 0.560 1.00 91.38 400 CYS A N 1
ATOM 3187 C CA . CYS A 1 400 ? -5.201 16.152 0.232 1.00 91.38 400 CYS A CA 1
ATOM 3188 C C . CYS A 1 400 ? -4.946 17.567 0.788 1.00 91.38 400 CYS A C 1
ATOM 3190 O O . CYS A 1 400 ? -4.245 17.718 1.789 1.00 91.38 400 CYS A O 1
ATOM 3192 N N . PRO A 1 401 ? -5.566 18.618 0.212 1.00 90.12 401 PRO A N 1
ATOM 3193 C CA . PRO A 1 401 ? -5.593 19.936 0.841 1.00 90.12 401 PRO A CA 1
ATOM 3194 C C . PRO A 1 401 ? -6.183 19.864 2.258 1.00 90.12 401 PRO A C 1
ATOM 3196 O O . PRO A 1 401 ? -7.292 19.350 2.430 1.00 90.12 401 PRO A O 1
ATOM 3199 N N . SER A 1 402 ? -5.452 20.401 3.242 1.00 84.44 402 SER A N 1
ATOM 3200 C CA . SER A 1 402 ? -5.919 20.570 4.628 1.00 84.44 402 SER A CA 1
ATOM 3201 C C . SER A 1 402 ? -7.157 21.475 4.682 1.00 84.44 402 SER A C 1
ATOM 3203 O O . SER A 1 402 ? -7.309 22.386 3.859 1.00 84.44 402 SER A O 1
ATOM 3205 N N . ARG A 1 403 ? -8.075 21.175 5.606 1.00 86.19 403 ARG A N 1
ATOM 3206 C CA . ARG A 1 403 ? -9.447 21.702 5.646 1.00 86.19 403 ARG A CA 1
ATOM 3207 C C . ARG A 1 403 ? -9.933 21.871 7.083 1.00 86.19 403 ARG A C 1
ATOM 3209 O O . ARG A 1 403 ? -9.511 21.156 7.986 1.00 86.19 403 ARG A O 1
ATOM 3216 N N . ASP A 1 404 ? -10.890 22.774 7.269 1.00 92.44 404 ASP A N 1
ATOM 3217 C CA . ASP A 1 404 ? -11.717 22.809 8.474 1.00 92.44 404 ASP A CA 1
ATOM 3218 C C . ASP A 1 404 ? -12.568 21.528 8.634 1.00 92.44 404 ASP A C 1
ATOM 3220 O O . ASP A 1 404 ? -12.683 20.702 7.721 1.00 92.44 404 ASP A O 1
ATOM 3224 N N . TYR A 1 405 ? -13.166 21.373 9.817 1.00 96.31 405 TYR A N 1
ATOM 3225 C CA . TYR A 1 405 ? -13.993 20.225 10.194 1.00 96.31 405 TYR A CA 1
ATOM 3226 C C . TYR A 1 405 ? -15.133 19.945 9.197 1.00 96.31 405 TYR A C 1
ATOM 3228 O O . TYR A 1 405 ? -15.245 18.822 8.704 1.00 96.31 405 TYR A O 1
ATOM 3236 N N . ASP A 1 406 ? -15.945 20.949 8.847 1.00 95.12 406 ASP A N 1
ATOM 3237 C CA . ASP A 1 406 ? -17.113 20.770 7.974 1.00 95.12 406 ASP A CA 1
ATOM 3238 C C . ASP A 1 406 ? -16.695 20.423 6.539 1.00 95.12 406 ASP A C 1
ATOM 3240 O O . ASP A 1 406 ? -17.271 19.533 5.900 1.00 95.12 406 ASP A O 1
ATOM 3244 N N . SER A 1 407 ? -15.642 21.074 6.044 1.00 93.69 407 SER A N 1
ATOM 3245 C CA . SER A 1 407 ? -15.029 20.818 4.742 1.00 93.69 407 SER A CA 1
ATOM 3246 C C . SER A 1 407 ? -14.390 19.429 4.650 1.00 93.69 407 SER A C 1
ATOM 3248 O O . SER A 1 407 ? -14.447 18.810 3.582 1.00 93.69 407 SER A O 1
ATOM 3250 N N . MET A 1 408 ? -13.786 18.923 5.731 1.00 95.62 408 MET A N 1
ATOM 3251 C CA . MET A 1 408 ? -13.197 17.578 5.783 1.00 95.62 408 MET A CA 1
ATOM 3252 C C . MET A 1 408 ? -14.272 16.491 5.930 1.00 95.62 408 MET A C 1
ATOM 3254 O O . MET A 1 408 ? -14.267 15.512 5.184 1.00 95.62 408 MET A O 1
ATOM 3258 N N . LEU A 1 409 ? -15.255 16.688 6.810 1.00 97.44 409 LEU A N 1
ATOM 3259 C CA . LEU A 1 409 ? -16.402 15.791 6.966 1.00 97.44 409 LEU A CA 1
ATOM 3260 C C . LEU A 1 409 ? -17.205 15.682 5.657 1.00 97.44 409 LEU A C 1
ATOM 3262 O O . LEU A 1 409 ? -17.620 14.594 5.257 1.00 97.44 409 LEU A O 1
ATOM 3266 N N . THR A 1 410 ? -17.357 16.788 4.925 1.00 96.69 410 THR A N 1
ATOM 3267 C CA . THR A 1 410 ? -17.975 16.800 3.588 1.00 96.69 410 THR A CA 1
ATOM 3268 C C . THR A 1 410 ? -17.143 16.035 2.552 1.00 96.69 410 THR A C 1
ATOM 3270 O O . THR A 1 410 ? -17.711 15.276 1.764 1.00 96.69 410 THR A O 1
ATOM 3273 N N . LEU A 1 411 ? -15.810 16.159 2.573 1.00 96.19 411 LEU A N 1
ATOM 3274 C CA . LEU A 1 411 ? -14.906 15.378 1.717 1.00 96.19 411 LEU A CA 1
ATOM 3275 C C . LEU A 1 411 ? -15.049 13.868 1.980 1.00 96.19 411 LEU A C 1
ATOM 3277 O O . LEU A 1 411 ? -15.204 13.104 1.023 1.00 96.19 411 LEU A O 1
ATOM 3281 N N . LEU A 1 412 ? -15.065 13.443 3.249 1.00 98.25 412 LEU A N 1
ATOM 3282 C CA . LEU A 1 412 ? -15.261 12.041 3.644 1.00 98.25 412 LEU A CA 1
ATOM 3283 C C . LEU A 1 412 ? -16.625 11.508 3.173 1.00 98.25 412 LEU A C 1
ATOM 3285 O O . LEU A 1 412 ? -16.689 10.512 2.448 1.00 98.25 412 LEU A O 1
ATOM 3289 N N . ARG A 1 413 ? -17.716 12.221 3.494 1.00 98.25 413 ARG A N 1
ATOM 3290 C CA . ARG A 1 413 ? -19.090 11.880 3.071 1.00 98.25 413 ARG A CA 1
ATOM 3291 C C . ARG A 1 413 ? -19.229 11.753 1.551 1.00 98.25 413 ARG A C 1
ATOM 3293 O O . ARG A 1 413 ? -19.957 10.881 1.081 1.00 98.25 413 ARG A O 1
ATOM 3300 N N . ASN A 1 414 ? -18.575 12.617 0.773 1.00 97.25 414 ASN A N 1
ATOM 3301 C CA . ASN A 1 414 ? -18.682 12.599 -0.687 1.00 97.25 414 ASN A CA 1
ATOM 3302 C C . ASN A 1 414 ? -17.887 11.442 -1.307 1.00 97.25 414 ASN A C 1
ATOM 3304 O O . ASN A 1 414 ? -18.436 10.714 -2.131 1.00 97.25 414 ASN A O 1
ATOM 3308 N N . ASN A 1 415 ? -16.657 11.186 -0.850 1.00 98.06 415 ASN A N 1
ATOM 3309 C CA . ASN A 1 415 ? -15.877 10.036 -1.320 1.00 98.06 415 ASN A CA 1
ATOM 3310 C C . ASN A 1 415 ? -16.515 8.692 -0.913 1.00 98.06 415 ASN A C 1
ATOM 3312 O O . ASN A 1 415 ? -16.481 7.735 -1.682 1.00 98.06 415 ASN A O 1
ATOM 3316 N N . PHE A 1 416 ? -17.196 8.630 0.236 1.00 98.69 416 PHE A N 1
ATOM 3317 C CA . PHE A 1 416 ? -18.041 7.487 0.588 1.00 98.69 416 PHE A CA 1
ATOM 3318 C C . PHE A 1 416 ? -19.207 7.288 -0.393 1.00 98.69 416 PHE A C 1
ATOM 3320 O O . PHE A 1 416 ? -19.397 6.179 -0.892 1.00 98.69 416 PHE A O 1
ATOM 3327 N N . LYS A 1 417 ? -19.954 8.349 -0.732 1.00 98.12 417 LYS A N 1
ATOM 3328 C CA . LYS A 1 417 ? -21.070 8.283 -1.698 1.00 98.12 417 LYS A CA 1
ATOM 3329 C C . LYS A 1 417 ? -20.621 7.839 -3.094 1.00 98.12 417 LYS A C 1
ATOM 3331 O O . LYS A 1 417 ? -21.354 7.080 -3.727 1.00 98.12 417 LYS A O 1
ATOM 3336 N N . ASP A 1 418 ? -19.449 8.279 -3.545 1.00 97.31 418 ASP A N 1
ATOM 3337 C CA . ASP A 1 418 ? -18.814 7.871 -4.807 1.00 97.31 418 ASP A CA 1
ATOM 3338 C C . ASP A 1 418 ? -18.630 6.343 -4.906 1.00 97.31 418 ASP A C 1
ATOM 3340 O O . ASP A 1 418 ? -18.860 5.748 -5.958 1.00 97.31 418 ASP A O 1
ATOM 3344 N N . HIS A 1 419 ? -18.219 5.699 -3.809 1.00 98.44 419 HIS A N 1
ATOM 3345 C CA . HIS A 1 419 ? -18.053 4.244 -3.742 1.00 98.44 419 HIS A CA 1
ATOM 3346 C C . HIS A 1 419 ? -19.406 3.536 -3.542 1.00 98.44 419 HIS A C 1
ATOM 3348 O O . HIS A 1 419 ? -19.773 2.660 -4.329 1.00 98.44 419 HIS A O 1
ATOM 3354 N N . TYR A 1 420 ? -20.179 3.971 -2.540 1.00 98.44 420 TYR A N 1
ATOM 3355 C CA . TYR A 1 420 ? -21.403 3.316 -2.063 1.00 98.44 420 TYR A CA 1
ATOM 3356 C C . TYR A 1 420 ? -22.545 3.291 -3.091 1.00 98.44 420 TYR A C 1
ATOM 3358 O O . TYR A 1 420 ? -23.286 2.306 -3.162 1.00 98.44 420 TYR A O 1
ATOM 3366 N N . ASN A 1 421 ? -22.679 4.357 -3.892 1.00 97.62 421 ASN A N 1
ATOM 3367 C CA . ASN A 1 421 ? -23.661 4.452 -4.983 1.00 97.62 421 ASN A CA 1
ATOM 3368 C C . ASN A 1 421 ? -23.104 3.978 -6.340 1.00 97.62 421 ASN A C 1
ATOM 3370 O O . ASN A 1 421 ? -23.849 3.919 -7.318 1.00 97.62 421 ASN A O 1
ATOM 3374 N N . GLY A 1 422 ? -21.800 3.696 -6.410 1.00 97.06 422 GLY A N 1
ATOM 3375 C CA . GLY A 1 422 ? -21.117 3.188 -7.593 1.00 97.06 422 GLY A CA 1
ATOM 3376 C C . GLY A 1 422 ? -21.117 1.659 -7.637 1.00 97.06 422 GLY A C 1
ATOM 3377 O O . GLY A 1 422 ? -22.144 1.003 -7.490 1.00 97.06 422 GLY A O 1
ATOM 3378 N N . ASN A 1 423 ? -19.936 1.077 -7.837 1.00 97.81 423 ASN A N 1
ATOM 3379 C CA . ASN A 1 423 ? -19.718 -0.372 -7.877 1.00 97.81 423 ASN A CA 1
ATOM 3380 C C . ASN A 1 423 ? -19.278 -0.973 -6.526 1.00 97.81 423 ASN A C 1
ATOM 3382 O O . ASN A 1 423 ? -18.800 -2.106 -6.507 1.00 97.81 423 ASN A O 1
ATOM 3386 N N . ARG A 1 424 ? -19.384 -0.209 -5.426 1.00 98.25 424 ARG A N 1
ATOM 3387 C CA . ARG A 1 424 ? -19.017 -0.586 -4.047 1.00 98.25 424 ARG A CA 1
ATOM 3388 C C . ARG A 1 424 ? -17.611 -1.161 -3.844 1.00 98.25 424 ARG A C 1
ATOM 3390 O O . ARG A 1 424 ? -17.373 -1.895 -2.885 1.00 98.25 424 ARG A O 1
ATOM 3397 N N . ALA A 1 425 ? -16.655 -0.791 -4.701 1.00 98.50 425 ALA A N 1
ATOM 3398 C CA . ALA A 1 425 ? -15.249 -1.105 -4.459 1.00 98.50 425 ALA A CA 1
ATOM 3399 C C . ALA A 1 425 ? -14.797 -0.554 -3.086 1.00 98.50 425 ALA A C 1
ATOM 3401 O O . ALA A 1 425 ? -15.320 0.483 -2.652 1.00 98.50 425 ALA A O 1
ATOM 3402 N N . PRO A 1 426 ? -13.838 -1.196 -2.391 1.00 98.50 426 PRO A N 1
ATOM 3403 C CA . PRO A 1 426 ? -13.401 -0.763 -1.066 1.00 98.50 426 PRO A CA 1
ATOM 3404 C C . PRO A 1 426 ? -12.991 0.716 -1.031 1.00 98.50 426 PRO A C 1
ATOM 3406 O O . PRO A 1 426 ? -12.189 1.167 -1.851 1.00 98.50 426 PRO A O 1
ATOM 3409 N N . LEU A 1 427 ? -13.543 1.473 -0.081 1.00 98.69 427 LEU A N 1
ATOM 3410 C CA . LEU A 1 427 ? -13.110 2.841 0.199 1.00 98.69 427 LEU A CA 1
ATOM 3411 C C . LEU A 1 427 ? -11.831 2.782 1.037 1.00 98.69 427 LEU A C 1
ATOM 3413 O O . LEU A 1 427 ? -11.834 2.218 2.131 1.00 98.69 427 LEU A O 1
ATOM 3417 N N . GLY A 1 428 ? -10.749 3.362 0.526 1.00 98.12 428 GLY A N 1
ATOM 3418 C CA . GLY A 1 428 ? -9.483 3.487 1.240 1.00 98.12 428 GLY A CA 1
ATOM 3419 C C . GLY A 1 428 ? -9.375 4.822 1.968 1.00 98.12 428 GLY A C 1
ATOM 3420 O O . GLY A 1 428 ? -9.477 5.865 1.331 1.00 98.12 428 GLY A O 1
ATOM 3421 N N . LEU A 1 429 ? -9.147 4.794 3.280 1.00 98.38 429 LEU A N 1
ATOM 3422 C CA . LEU A 1 429 ? -8.833 5.968 4.096 1.00 98.38 429 LEU A CA 1
ATOM 3423 C C . LEU A 1 429 ? -7.483 5.719 4.778 1.00 98.38 429 LEU A C 1
ATOM 3425 O O . LEU A 1 429 ? -7.397 4.994 5.769 1.00 98.38 429 LEU A O 1
ATOM 3429 N N . PHE A 1 430 ? -6.414 6.255 4.193 1.00 98.00 430 PHE A N 1
ATOM 3430 C CA . PHE A 1 430 ? -5.034 5.928 4.563 1.00 98.00 430 PHE A CA 1
ATOM 3431 C C . PHE A 1 430 ? -4.331 7.151 5.145 1.00 98.00 430 PHE A C 1
ATOM 3433 O O . PHE A 1 430 ? -4.383 8.229 4.549 1.00 98.00 430 PHE A O 1
ATOM 3440 N N . PHE A 1 431 ? -3.697 6.985 6.306 1.00 97.56 431 PHE A N 1
ATOM 3441 C CA . PHE A 1 431 ? -3.227 8.094 7.130 1.00 97.56 431 PHE A CA 1
ATOM 3442 C C . PHE A 1 431 ? -1.807 7.878 7.658 1.00 97.56 431 PHE A C 1
ATOM 3444 O O . PHE A 1 431 ? -1.487 6.823 8.203 1.00 97.56 431 PHE A O 1
ATOM 3451 N N . HIS A 1 432 ? -1.003 8.938 7.642 1.00 95.44 432 HIS A N 1
ATOM 3452 C CA . HIS A 1 432 ? 0.155 9.067 8.530 1.00 95.44 432 HIS A CA 1
ATOM 3453 C C . HIS A 1 432 ? -0.218 9.872 9.785 1.00 95.44 432 HIS A C 1
ATOM 3455 O O . HIS A 1 432 ? -1.141 10.691 9.763 1.00 95.44 432 HIS A O 1
ATOM 3461 N N . ALA A 1 433 ? 0.557 9.725 10.865 1.00 89.25 433 ALA A N 1
ATOM 3462 C CA . ALA A 1 433 ? 0.362 10.452 12.128 1.00 89.25 433 ALA A CA 1
ATOM 3463 C C . ALA A 1 433 ? 0.220 11.984 11.959 1.00 89.25 433 ALA A C 1
ATOM 3465 O O . ALA A 1 433 ? -0.530 12.629 12.691 1.00 89.25 433 ALA A O 1
ATOM 3466 N N . ARG A 1 434 ? 0.889 12.571 10.952 1.00 90.31 434 ARG A N 1
ATOM 3467 C CA . ARG A 1 434 ? 0.820 14.007 10.625 1.00 90.31 434 ARG A CA 1
ATOM 3468 C C . ARG A 1 434 ? -0.598 14.502 10.311 1.00 90.31 434 ARG A C 1
ATOM 3470 O O . ARG A 1 434 ? -0.872 15.671 10.571 1.00 90.31 434 ARG A O 1
ATOM 3477 N N . TRP A 1 435 ? -1.486 13.663 9.770 1.00 94.12 435 TRP A N 1
ATOM 3478 C CA . TRP A 1 435 ? -2.840 14.088 9.383 1.00 94.12 435 TRP A CA 1
ATOM 3479 C C . TRP A 1 435 ? -3.678 14.572 10.576 1.00 94.12 435 TRP A C 1
ATOM 3481 O O . TRP A 1 435 ? -4.488 15.484 10.430 1.00 94.12 435 TRP A O 1
ATOM 3491 N N . PHE A 1 436 ? -3.434 14.002 11.758 1.00 92.25 436 PHE A N 1
ATOM 3492 C CA . PHE A 1 436 ? -4.182 14.254 12.994 1.00 92.25 436 PHE A CA 1
ATOM 3493 C C . PHE A 1 436 ? -3.722 15.503 13.763 1.00 92.25 436 PHE A C 1
ATOM 3495 O O . PHE A 1 436 ? -4.263 15.789 14.826 1.00 92.25 436 PHE A O 1
ATOM 3502 N N . ILE A 1 437 ? -2.729 16.242 13.251 1.00 88.06 437 ILE A N 1
ATOM 3503 C CA . ILE A 1 437 ? -2.241 17.485 13.877 1.00 88.06 437 ILE A CA 1
ATOM 3504 C C . ILE A 1 437 ? -3.144 18.686 13.540 1.00 88.06 437 ILE A C 1
ATOM 3506 O O . ILE A 1 437 ? -3.150 19.672 14.274 1.00 88.06 437 ILE A O 1
ATOM 3510 N N . ASP A 1 438 ? -3.926 18.612 12.462 1.00 89.19 438 ASP A N 1
ATOM 3511 C CA . ASP A 1 438 ? -4.856 19.676 12.081 1.00 89.19 438 ASP A CA 1
ATOM 3512 C C . ASP A 1 438 ? -6.191 19.465 12.834 1.00 89.19 438 ASP A C 1
ATOM 3514 O O . ASP A 1 438 ? -6.876 18.461 12.635 1.00 89.19 438 ASP A O 1
ATOM 3518 N N . GLU A 1 439 ? -6.564 20.398 13.719 1.00 87.31 439 GLU A N 1
ATOM 3519 C CA . GLU A 1 439 ? -7.581 20.195 14.777 1.00 87.31 439 GLU A CA 1
ATOM 3520 C C . GLU A 1 439 ? -8.959 19.709 14.284 1.00 87.31 439 GLU A C 1
ATOM 3522 O O . GLU A 1 439 ? -9.634 18.946 14.976 1.00 87.31 439 GLU A O 1
ATOM 3527 N N . GLY A 1 440 ? -9.382 20.116 13.082 1.00 92.31 440 GLY A N 1
ATOM 3528 C CA . GLY A 1 440 ? -10.668 19.717 12.500 1.00 92.31 440 GLY A CA 1
ATOM 3529 C C . GLY A 1 440 ? -10.705 18.295 11.925 1.00 92.31 440 GLY A C 1
ATOM 3530 O O . GLY A 1 440 ? -11.791 17.747 11.736 1.00 92.31 440 GLY A O 1
ATOM 3531 N N . HIS A 1 441 ? -9.551 17.679 11.649 1.00 95.31 441 HIS A N 1
ATOM 3532 C CA . HIS A 1 441 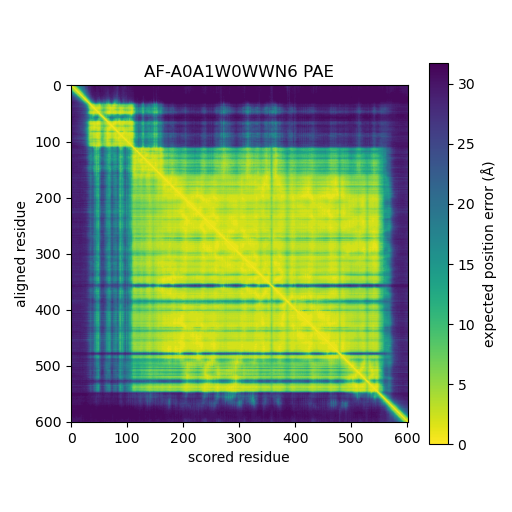? -9.471 16.409 10.923 1.00 95.31 441 HIS A CA 1
ATOM 3533 C C . HIS A 1 441 ? -9.933 15.201 11.757 1.00 95.31 441 HIS A C 1
ATOM 3535 O O . HIS A 1 441 ? -10.766 14.419 11.293 1.00 95.31 441 HIS A O 1
ATOM 3541 N N . PHE A 1 442 ? -9.432 15.036 12.989 1.00 96.44 442 PHE A N 1
ATOM 3542 C CA . PHE A 1 442 ? -9.785 13.867 13.810 1.00 96.44 442 PHE A CA 1
ATOM 3543 C C . PHE A 1 442 ? -11.269 13.835 14.221 1.00 96.44 442 PHE A C 1
ATOM 3545 O O . PHE A 1 442 ? -11.892 12.788 14.022 1.00 96.44 442 PHE A O 1
ATOM 3552 N N . PRO A 1 443 ? -11.888 14.945 14.683 1.00 97.44 443 PRO A N 1
ATOM 3553 C CA . PRO A 1 443 ? -13.321 14.960 14.969 1.00 97.44 443 PRO A CA 1
ATOM 3554 C C . PRO A 1 443 ? -14.159 14.676 13.717 1.00 97.44 443 PRO A C 1
ATOM 3556 O O . PRO A 1 443 ? -15.105 13.898 13.789 1.00 97.44 443 PRO A O 1
ATOM 3559 N N . ALA A 1 444 ? -13.779 15.211 12.547 1.00 98.25 444 ALA A N 1
ATOM 3560 C CA . ALA A 1 444 ? -14.476 14.933 11.288 1.00 98.25 444 ALA A CA 1
ATOM 3561 C C . ALA A 1 444 ? -14.437 13.440 10.910 1.00 98.25 444 ALA A C 1
ATOM 3563 O O . ALA A 1 444 ? -15.433 12.904 10.424 1.00 98.25 444 ALA A O 1
ATOM 3564 N N . LEU A 1 445 ? -13.320 12.745 11.166 1.00 98.25 445 LEU A N 1
ATOM 3565 C CA . LEU A 1 445 ? -13.228 11.296 10.970 1.00 98.25 445 LEU A CA 1
ATOM 3566 C C . LEU A 1 445 ? -14.124 10.524 11.950 1.00 98.25 445 LEU A C 1
ATOM 3568 O O . LEU A 1 445 ? -14.814 9.596 11.529 1.00 98.25 445 LEU A O 1
ATOM 3572 N N . GLN A 1 446 ? -14.144 10.905 13.230 1.00 98.00 446 GLN A N 1
ATOM 3573 C CA . GLN A 1 446 ? -15.002 10.268 14.236 1.00 98.00 446 GLN A CA 1
ATOM 3574 C C . GLN A 1 446 ? -16.491 10.441 13.894 1.00 98.00 446 GLN A C 1
ATOM 3576 O O . GLN A 1 446 ? -17.215 9.447 13.826 1.00 98.00 446 GLN A O 1
ATOM 3581 N N . SER A 1 447 ? -16.928 11.665 13.572 1.00 98.56 447 SER A N 1
ATOM 3582 C CA . SER A 1 447 ? -18.309 11.952 13.162 1.00 98.56 447 SER A CA 1
ATOM 3583 C C . SER A 1 447 ? -18.703 11.222 11.877 1.00 98.56 447 SER A C 1
ATOM 3585 O O . SER A 1 447 ? -19.799 10.674 11.804 1.00 98.56 447 SER A O 1
ATOM 3587 N N . PHE A 1 448 ? -17.808 11.129 10.886 1.00 98.75 448 PHE A N 1
ATOM 3588 C CA . PHE A 1 448 ? -18.047 10.331 9.679 1.00 98.75 448 PHE A CA 1
ATOM 3589 C C . PHE A 1 448 ? -18.268 8.842 9.997 1.00 98.75 448 PHE A C 1
ATOM 3591 O O . PHE A 1 448 ? -19.198 8.233 9.469 1.00 98.75 448 PHE A O 1
ATOM 3598 N N . ILE A 1 449 ? -17.443 8.249 10.866 1.00 98.69 449 ILE A N 1
ATOM 3599 C CA . ILE A 1 449 ? -17.577 6.838 11.256 1.00 98.69 449 ILE A CA 1
ATOM 3600 C C . ILE A 1 449 ? -18.899 6.605 11.994 1.00 98.69 449 ILE A C 1
ATOM 3602 O O . ILE A 1 449 ? -19.608 5.647 11.694 1.00 98.69 449 ILE A O 1
ATOM 3606 N N . GLU A 1 450 ? -19.257 7.488 12.923 1.00 98.38 450 GLU A N 1
ATOM 3607 C CA . GLU A 1 450 ? -20.500 7.396 13.697 1.00 98.38 450 GLU A CA 1
ATOM 3608 C C . GLU A 1 450 ? -21.745 7.588 12.821 1.00 98.38 450 GLU A C 1
ATOM 3610 O O . GLU A 1 450 ? -22.695 6.815 12.940 1.00 98.38 450 GLU A O 1
ATOM 3615 N N . GLU A 1 451 ? -21.722 8.527 11.871 1.00 98.31 451 GLU A N 1
ATOM 3616 C CA . GLU A 1 451 ? -22.776 8.688 10.863 1.00 98.31 451 GLU A CA 1
ATOM 3617 C C . GLU A 1 451 ? -22.943 7.440 9.992 1.00 98.31 451 GLU A C 1
ATOM 3619 O O . GLU A 1 451 ? -24.072 7.017 9.737 1.00 98.31 451 GLU A O 1
ATOM 3624 N N . VAL A 1 452 ? -21.845 6.828 9.540 1.00 98.50 452 VAL A N 1
ATOM 3625 C CA . VAL A 1 452 ? -21.903 5.613 8.719 1.00 98.50 452 VAL A CA 1
ATOM 3626 C C . VAL A 1 452 ? -22.466 4.439 9.525 1.00 98.50 452 VAL A C 1
ATOM 3628 O O . VAL A 1 452 ? -23.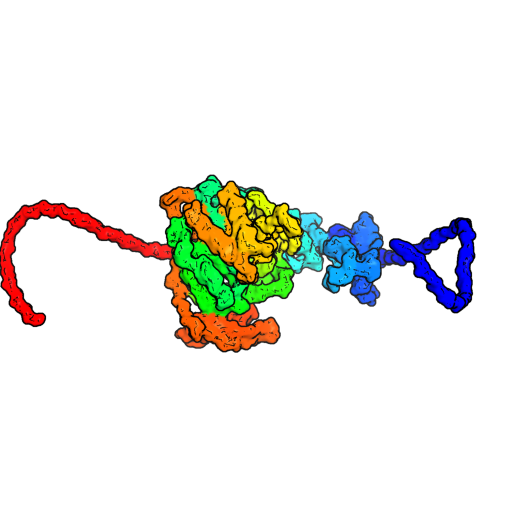410 3.797 9.067 1.00 98.50 452 VAL A O 1
ATOM 3631 N N . LEU A 1 453 ? -21.947 4.188 10.733 1.00 97.88 453 LEU A N 1
ATOM 3632 C CA . LEU A 1 453 ? -22.396 3.084 11.590 1.00 97.88 453 LEU A CA 1
ATOM 3633 C C . LEU A 1 453 ? -23.851 3.238 12.062 1.00 97.88 453 LEU A C 1
ATOM 3635 O O . LEU A 1 453 ? -24.542 2.237 12.234 1.00 97.88 453 LEU A O 1
ATOM 3639 N N . ALA A 1 454 ? -24.333 4.468 12.263 1.00 97.69 454 ALA A N 1
ATOM 3640 C CA . ALA A 1 454 ? -25.712 4.721 12.677 1.00 97.69 454 ALA A CA 1
ATOM 3641 C C . ALA A 1 454 ? -26.734 4.573 11.534 1.00 97.69 454 ALA A C 1
ATOM 3643 O O . ALA A 1 454 ? -27.877 4.194 11.788 1.00 97.69 454 ALA A O 1
ATOM 3644 N N . ASN A 1 455 ? -26.349 4.884 10.288 1.00 97.62 455 ASN A N 1
ATOM 3645 C CA . ASN A 1 455 ? -27.284 4.971 9.159 1.00 97.62 455 ASN A CA 1
ATOM 3646 C C . ASN A 1 455 ? -27.205 3.799 8.163 1.00 97.62 455 ASN A C 1
ATOM 3648 O O . ASN A 1 455 ? -28.107 3.665 7.335 1.00 97.62 455 ASN A O 1
ATOM 3652 N N . HIS A 1 456 ? -26.170 2.951 8.220 1.00 96.25 456 HIS A N 1
ATOM 3653 C CA . HIS A 1 456 ? -25.960 1.870 7.252 1.00 96.25 456 HIS A CA 1
ATOM 3654 C C . HIS A 1 456 ? -25.773 0.494 7.902 1.00 96.25 456 HIS A C 1
ATOM 3656 O O . HIS A 1 456 ? -24.846 0.267 8.675 1.00 96.25 456 HIS A O 1
ATOM 3662 N N . THR A 1 457 ? -26.612 -0.466 7.510 1.00 94.56 457 THR A N 1
ATOM 3663 C CA . THR A 1 457 ? -26.526 -1.877 7.933 1.00 94.56 457 THR A CA 1
ATOM 3664 C C . THR A 1 457 ? -25.749 -2.769 6.956 1.00 94.56 457 THR A C 1
ATOM 3666 O O . THR A 1 457 ? -25.573 -3.957 7.216 1.00 94.56 457 THR A O 1
ATOM 3669 N N . ASP A 1 458 ? -25.271 -2.207 5.844 1.00 96.06 458 ASP A N 1
ATOM 3670 C CA . ASP A 1 458 ? -24.549 -2.877 4.756 1.00 96.06 458 ASP A CA 1
ATOM 3671 C C . ASP A 1 458 ? -23.118 -2.334 4.539 1.00 96.06 458 ASP A C 1
ATOM 3673 O O . ASP A 1 458 ? -22.445 -2.712 3.575 1.00 96.06 458 ASP A O 1
ATOM 3677 N N . VAL A 1 459 ? -22.634 -1.471 5.440 1.00 98.06 459 VAL A N 1
ATOM 3678 C CA . VAL A 1 459 ? -21.268 -0.921 5.441 1.00 98.06 459 VAL A CA 1
ATOM 3679 C C . VAL A 1 459 ? -20.451 -1.565 6.562 1.00 98.06 459 VAL A C 1
ATOM 3681 O O . VAL A 1 459 ? -20.939 -1.724 7.678 1.00 98.06 459 VAL A O 1
ATOM 3684 N N . TYR A 1 460 ? -19.198 -1.921 6.275 1.00 98.38 460 TYR A N 1
ATOM 3685 C CA . TYR A 1 460 ? -18.297 -2.571 7.227 1.00 98.38 460 TYR A CA 1
ATOM 3686 C C . TYR A 1 460 ? -16.909 -1.913 7.209 1.00 98.38 460 TYR A C 1
ATOM 3688 O O . TYR A 1 460 ? -16.255 -1.847 6.167 1.00 98.38 460 TYR A O 1
ATOM 3696 N N . PHE A 1 461 ? -16.434 -1.475 8.375 1.00 98.69 461 PHE A N 1
ATOM 3697 C CA . PHE A 1 461 ? -15.056 -1.040 8.602 1.00 98.69 461 PHE A CA 1
ATOM 3698 C C . PHE A 1 461 ? -14.185 -2.262 8.906 1.00 98.69 461 PHE A C 1
ATOM 3700 O O . PHE A 1 461 ? -14.286 -2.853 9.988 1.00 98.69 461 PHE A O 1
ATOM 3707 N N . VAL A 1 462 ? -13.375 -2.663 7.928 1.00 98.38 462 VAL A N 1
ATOM 3708 C CA . VAL A 1 462 ? -12.675 -3.954 7.897 1.00 98.38 462 VAL A CA 1
ATOM 3709 C C . VAL A 1 462 ? -11.187 -3.789 7.637 1.00 98.38 462 VAL A C 1
ATOM 3711 O O . VAL A 1 462 ? -10.738 -2.825 7.011 1.00 98.38 462 VAL A O 1
ATOM 3714 N N . THR A 1 463 ? -10.416 -4.785 8.068 1.00 98.25 463 THR A N 1
ATOM 3715 C CA . THR A 1 463 ? -9.002 -4.870 7.707 1.00 98.25 463 THR A CA 1
ATOM 3716 C C . THR A 1 463 ? -8.819 -5.236 6.229 1.00 98.25 463 THR A C 1
ATOM 3718 O O . THR A 1 463 ? -9.720 -5.794 5.595 1.00 98.25 463 THR A O 1
ATOM 3721 N N . ALA A 1 464 ? -7.649 -4.943 5.654 1.00 97.56 464 ALA A N 1
ATOM 3722 C CA . ALA A 1 464 ? -7.381 -5.277 4.254 1.00 97.56 464 ALA A CA 1
ATOM 3723 C C . ALA A 1 464 ? -7.376 -6.801 4.007 1.00 97.56 464 ALA A C 1
ATOM 3725 O O . ALA A 1 464 ? -7.811 -7.246 2.947 1.00 97.56 464 ALA A O 1
ATOM 3726 N N . TYR A 1 465 ? -6.974 -7.620 4.987 1.00 95.81 465 TYR A N 1
ATOM 3727 C CA . TYR A 1 465 ? -7.068 -9.080 4.913 1.00 95.81 465 TYR A CA 1
ATOM 3728 C C . TYR A 1 465 ? -8.519 -9.582 5.003 1.00 95.81 465 TYR A C 1
ATOM 3730 O O . TYR A 1 465 ? -8.903 -10.475 4.247 1.00 95.81 465 TYR A O 1
ATOM 3738 N N . GLN A 1 466 ? -9.362 -8.987 5.857 1.00 97.31 466 GLN A N 1
ATOM 3739 C CA . GLN A 1 466 ? -10.806 -9.270 5.878 1.00 97.31 466 GLN A CA 1
ATOM 3740 C C . GLN A 1 466 ? -11.467 -8.917 4.533 1.00 97.31 466 GLN A C 1
ATOM 3742 O O . GLN A 1 466 ? -12.202 -9.732 3.969 1.00 97.31 466 GLN A O 1
ATOM 3747 N N . ALA A 1 467 ? -11.151 -7.742 3.976 1.00 98.12 467 ALA A N 1
ATOM 3748 C CA . ALA A 1 467 ? -11.620 -7.321 2.657 1.00 98.12 467 ALA A CA 1
ATOM 3749 C C . ALA A 1 467 ? -11.146 -8.277 1.547 1.00 98.12 467 ALA A C 1
ATOM 3751 O O . ALA A 1 467 ? -11.946 -8.702 0.713 1.00 98.12 467 ALA A O 1
ATOM 3752 N N . LEU A 1 468 ? -9.873 -8.691 1.568 1.00 97.62 468 LEU A N 1
ATOM 3753 C CA . LEU A 1 468 ? -9.326 -9.670 0.628 1.00 97.62 468 LEU A CA 1
ATOM 3754 C C . LEU A 1 468 ? -10.048 -11.021 0.717 1.00 97.62 468 LEU A C 1
ATOM 3756 O O . LEU A 1 468 ? -10.390 -11.604 -0.308 1.00 97.62 468 LEU A O 1
ATOM 3760 N N . ASN A 1 469 ? -10.325 -11.514 1.925 1.00 96.62 469 ASN A N 1
ATOM 3761 C CA . ASN A 1 469 ? -11.020 -12.787 2.114 1.00 96.62 469 ASN A CA 1
ATOM 3762 C C . ASN A 1 469 ? -12.463 -12.759 1.586 1.00 96.62 469 ASN A C 1
ATOM 3764 O O . ASN A 1 469 ? -12.908 -13.768 1.032 1.00 96.62 469 ASN A O 1
ATOM 3768 N N . TRP A 1 470 ? -13.158 -11.615 1.680 1.00 97.88 470 TRP A N 1
ATOM 3769 C CA . TRP A 1 470 ? -14.448 -11.420 1.008 1.00 97.88 470 TRP A CA 1
ATOM 3770 C C . TRP A 1 470 ? -14.287 -11.378 -0.513 1.00 97.88 470 TRP A C 1
ATOM 3772 O O . TRP A 1 470 ? -14.984 -12.105 -1.207 1.00 97.88 470 TRP A O 1
ATOM 3782 N N . ILE A 1 471 ? -13.334 -10.606 -1.050 1.00 98.06 471 ILE A N 1
ATOM 3783 C CA . ILE A 1 471 ? -13.093 -10.514 -2.505 1.00 98.06 471 ILE A CA 1
ATOM 3784 C C . ILE A 1 471 ? -12.793 -11.893 -3.110 1.00 98.06 471 ILE A C 1
ATOM 3786 O O . ILE A 1 471 ? -13.244 -12.199 -4.213 1.00 98.06 471 ILE A O 1
ATOM 3790 N N . ARG A 1 472 ? -12.075 -12.746 -2.371 1.00 97.19 472 ARG A N 1
ATOM 3791 C CA . ARG A 1 472 ? -11.768 -14.126 -2.765 1.00 97.19 472 ARG A CA 1
ATOM 3792 C C . ARG A 1 472 ? -12.985 -15.057 -2.727 1.00 97.19 472 ARG A C 1
ATOM 3794 O O . ARG A 1 472 ? -13.033 -15.990 -3.521 1.00 97.19 472 ARG A O 1
ATOM 3801 N N . ASN A 1 473 ? -13.951 -14.820 -1.838 1.00 96.69 473 ASN A N 1
ATOM 3802 C CA . ASN A 1 473 ? -15.147 -15.654 -1.650 1.00 96.69 473 ASN A CA 1
ATOM 3803 C C . ASN A 1 473 ? -16.400 -14.764 -1.469 1.00 96.69 473 ASN A C 1
ATOM 3805 O O . ASN A 1 473 ? -16.947 -14.686 -0.364 1.00 96.69 473 ASN A O 1
ATOM 3809 N N . PRO A 1 474 ? -16.828 -14.043 -2.521 1.00 96.31 474 PRO A N 1
ATOM 3810 C CA . PRO A 1 474 ? -17.783 -12.948 -2.391 1.00 96.31 474 PRO A CA 1
ATOM 3811 C C . PRO A 1 474 ? -19.187 -13.451 -2.063 1.00 96.31 474 PRO A C 1
ATOM 3813 O O . PRO A 1 474 ? -19.722 -14.354 -2.706 1.00 96.31 474 PRO A O 1
ATOM 3816 N N . VAL A 1 475 ? -19.796 -12.828 -1.055 1.00 94.69 475 VAL A N 1
ATOM 3817 C CA . VAL A 1 475 ? -21.139 -13.154 -0.560 1.00 94.69 475 VAL A CA 1
ATOM 3818 C C . VAL A 1 475 ? -21.977 -11.892 -0.384 1.00 94.69 475 VAL A C 1
ATOM 3820 O O . VAL A 1 475 ? -21.518 -10.897 0.178 1.00 94.69 475 VAL A O 1
ATOM 3823 N N . ALA A 1 476 ? -23.217 -11.951 -0.866 1.00 93.81 476 ALA A N 1
ATOM 3824 C CA . ALA A 1 476 ? -24.159 -10.840 -0.834 1.00 93.81 476 ALA A CA 1
ATOM 3825 C C . ALA A 1 476 ? -24.728 -10.567 0.572 1.00 93.81 476 ALA A C 1
ATOM 3827 O O . ALA A 1 476 ? -25.064 -11.499 1.315 1.00 93.81 476 ALA A O 1
ATOM 3828 N N . VAL A 1 477 ? -24.923 -9.281 0.880 1.00 90.56 477 VAL A N 1
ATOM 3829 C CA . VAL A 1 477 ? -25.670 -8.775 2.040 1.00 90.56 477 VAL A CA 1
ATOM 3830 C C . VAL A 1 477 ? -27.162 -9.039 1.833 1.00 90.56 477 VAL A C 1
ATOM 3832 O O . VAL A 1 477 ? -27.924 -8.187 1.386 1.00 90.56 477 VAL A O 1
ATOM 3835 N N . ASN A 1 478 ? -27.591 -10.242 2.196 1.00 77.31 478 ASN A N 1
ATOM 3836 C CA . ASN A 1 478 ? -28.980 -10.513 2.551 1.00 77.31 478 ASN A CA 1
ATOM 3837 C C . ASN A 1 478 ? -29.065 -10.488 4.081 1.00 77.31 478 ASN A C 1
ATOM 3839 O O . ASN A 1 478 ? -28.201 -11.072 4.727 1.00 77.31 478 ASN A O 1
ATOM 3843 N N . GLY A 1 479 ? -30.089 -9.863 4.673 1.00 64.19 479 GLY A N 1
ATOM 3844 C CA . GLY A 1 479 ? -30.109 -9.492 6.105 1.00 64.19 479 GLY A CA 1
ATOM 3845 C C . GLY A 1 479 ? -29.959 -10.609 7.157 1.00 64.19 479 GLY A C 1
ATOM 3846 O O . GLY A 1 479 ? -29.833 -10.299 8.335 1.00 64.19 479 GLY A O 1
ATOM 3847 N N . ASN A 1 480 ? -29.939 -11.885 6.751 1.00 63.00 480 ASN A N 1
ATOM 3848 C CA . ASN A 1 480 ? -29.693 -13.047 7.617 1.00 63.00 480 ASN A CA 1
ATOM 3849 C C . ASN A 1 480 ? -28.352 -13.765 7.324 1.00 63.00 480 ASN A C 1
ATOM 3851 O O . ASN A 1 480 ? -28.001 -14.718 8.019 1.00 63.00 480 ASN A O 1
ATOM 3855 N N . ASN A 1 481 ? -27.610 -13.360 6.286 1.00 71.12 481 ASN A N 1
ATOM 3856 C CA . ASN A 1 481 ? -26.373 -14.013 5.855 1.00 71.12 481 ASN A CA 1
ATOM 3857 C C . ASN A 1 481 ? -25.178 -13.510 6.676 1.00 71.12 481 ASN A C 1
ATOM 3859 O O . ASN A 1 481 ? -24.741 -12.370 6.525 1.00 71.12 481 ASN A O 1
ATOM 3863 N N . ARG A 1 482 ? -24.584 -14.387 7.492 1.00 85.69 482 ARG A N 1
ATOM 3864 C CA . ARG A 1 482 ? -23.315 -14.105 8.176 1.00 85.69 482 ARG A CA 1
ATOM 3865 C C . ARG A 1 482 ? -22.157 -14.097 7.175 1.00 85.69 482 ARG A C 1
ATOM 3867 O O . ARG A 1 482 ? -21.833 -15.129 6.591 1.00 85.69 482 ARG A O 1
ATOM 3874 N N . ILE A 1 483 ? -21.504 -12.948 7.024 1.00 93.38 483 ILE A N 1
ATOM 3875 C CA . ILE A 1 483 ? -20.294 -12.798 6.209 1.00 93.38 483 ILE A CA 1
ATOM 3876 C C . ILE A 1 483 ? -19.079 -13.229 7.039 1.00 93.38 483 ILE A C 1
ATOM 3878 O O . ILE A 1 483 ? -18.510 -12.432 7.782 1.00 93.38 483 ILE A O 1
ATOM 3882 N N . SER A 1 484 ? -18.676 -14.495 6.909 1.00 93.38 484 SER A N 1
ATOM 3883 C CA . SER A 1 484 ? -17.584 -15.089 7.700 1.00 93.38 484 SER A CA 1
ATOM 3884 C C . SER A 1 484 ? -16.230 -14.392 7.524 1.00 93.38 484 SER A C 1
ATOM 3886 O O . SER A 1 484 ? -15.428 -14.360 8.453 1.00 93.38 484 SER A O 1
ATOM 3888 N N . ALA A 1 485 ? -15.987 -13.768 6.366 1.00 95.31 485 ALA A N 1
ATOM 3889 C CA . ALA A 1 485 ? -14.790 -12.964 6.113 1.00 95.31 485 ALA A CA 1
ATOM 3890 C C . ALA A 1 485 ? -14.660 -11.730 7.032 1.00 95.31 485 ALA A C 1
ATOM 3892 O O . ALA A 1 485 ? -13.555 -11.220 7.200 1.00 95.31 485 ALA A O 1
ATOM 3893 N N . PHE A 1 486 ? -15.763 -11.258 7.631 1.00 96.00 486 PHE A N 1
ATOM 3894 C CA . PHE A 1 486 ? -15.802 -10.094 8.528 1.00 96.00 486 PHE A CA 1
ATOM 3895 C C . PHE A 1 486 ? -16.034 -10.478 10.000 1.00 96.00 486 PHE A C 1
ATOM 3897 O O . PHE A 1 486 ? -16.252 -9.601 10.839 1.00 96.00 486 PHE A O 1
ATOM 3904 N N . ASP A 1 487 ? -16.015 -11.774 10.329 1.00 94.44 487 ASP A N 1
ATOM 3905 C CA . ASP A 1 487 ? -16.127 -12.243 11.712 1.00 94.44 487 ASP A CA 1
ATOM 3906 C C . ASP A 1 487 ? -14.974 -11.713 12.585 1.00 94.44 487 ASP A C 1
ATOM 3908 O O . ASP A 1 487 ? -13.860 -11.474 12.112 1.00 94.44 487 ASP A O 1
ATOM 3912 N N . CYS A 1 488 ? -15.252 -11.557 13.881 1.00 93.38 488 CYS A N 1
ATOM 3913 C CA . CYS A 1 488 ? -14.322 -11.045 14.886 1.00 93.38 488 CYS A CA 1
ATOM 3914 C C . CYS A 1 488 ? -13.064 -11.941 14.951 1.00 93.38 488 CYS A C 1
ATOM 3916 O O . CYS A 1 488 ? -13.189 -13.097 15.377 1.00 93.38 488 CYS A O 1
ATOM 3918 N N . PRO A 1 489 ? -11.857 -11.454 14.596 1.00 89.19 489 PRO A N 1
ATOM 3919 C CA . PRO A 1 489 ? -10.648 -12.274 14.633 1.00 89.19 489 PRO A CA 1
ATOM 3920 C C . PRO A 1 489 ? -10.368 -12.797 16.046 1.00 89.19 489 PRO A C 1
ATOM 3922 O O . PRO A 1 489 ? -10.319 -12.026 16.999 1.00 89.19 489 PRO A O 1
ATOM 3925 N N . GLN A 1 490 ? -10.185 -14.111 16.183 1.00 84.44 490 GLN A N 1
ATOM 3926 C CA . GLN A 1 490 ? -9.780 -14.734 17.444 1.00 84.44 490 GLN A CA 1
ATOM 3927 C C . GLN A 1 490 ? -8.255 -14.882 17.440 1.00 84.44 490 GLN A C 1
ATOM 3929 O O . GLN A 1 490 ? -7.709 -15.577 16.586 1.00 84.44 490 GLN A O 1
ATOM 3934 N N . ARG A 1 491 ? -7.578 -14.194 18.364 1.00 88.81 491 ARG A N 1
ATOM 3935 C CA . ARG A 1 491 ? -6.107 -14.109 18.469 1.00 88.81 491 ARG A CA 1
ATOM 3936 C C . ARG A 1 491 ? -5.606 -14.659 19.807 1.00 88.81 491 ARG A C 1
ATOM 3938 O O . ARG A 1 491 ? -4.766 -14.067 20.476 1.00 88.81 491 ARG A O 1
ATOM 3945 N N . THR A 1 492 ? -6.189 -15.781 20.227 1.00 84.50 492 THR A N 1
ATOM 3946 C CA . THR A 1 492 ? -5.900 -16.467 21.502 1.00 84.50 492 THR A CA 1
ATOM 3947 C C . THR A 1 492 ? -4.555 -17.201 21.512 1.00 84.50 492 THR A C 1
ATOM 3949 O O . THR A 1 492 ? -4.163 -17.747 22.537 1.00 84.50 492 THR A O 1
ATOM 3952 N N . ASP A 1 493 ? -3.877 -17.252 20.368 1.00 86.12 493 ASP A N 1
ATOM 3953 C CA . ASP A 1 493 ? -2.514 -17.745 20.171 1.00 86.12 493 ASP A CA 1
ATOM 3954 C C . ASP A 1 493 ? -1.440 -16.682 20.474 1.00 86.12 493 ASP A C 1
ATOM 3956 O O . ASP A 1 493 ? -0.269 -17.022 20.637 1.00 86.12 493 ASP A O 1
ATOM 3960 N N . VAL A 1 494 ? -1.826 -15.406 20.580 1.00 88.62 494 VAL A N 1
ATOM 3961 C CA . VAL A 1 494 ? -0.932 -14.292 20.927 1.00 88.62 494 VAL A CA 1
ATOM 3962 C C . VAL A 1 494 ? -0.813 -14.178 22.454 1.00 88.62 494 VAL A C 1
ATOM 3964 O O . VAL A 1 494 ? -1.846 -14.115 23.127 1.00 88.62 494 VAL A O 1
ATOM 3967 N N . PRO A 1 495 ? 0.405 -14.096 23.028 1.00 89.69 495 PRO A N 1
ATOM 3968 C CA . PRO A 1 495 ? 0.582 -13.881 24.463 1.00 89.69 495 PRO A CA 1
ATOM 3969 C C . PRO A 1 495 ? -0.082 -12.593 24.969 1.00 89.69 495 PRO A C 1
ATOM 3971 O O . PRO A 1 495 ? -0.280 -11.629 24.219 1.00 89.69 495 PRO A O 1
ATOM 3974 N N . GLU A 1 496 ? -0.358 -12.537 26.273 1.00 90.00 496 GLU A N 1
ATOM 3975 C CA . GLU A 1 496 ? -0.748 -11.284 26.922 1.00 90.00 496 GLU A CA 1
ATOM 3976 C C . GLU A 1 496 ? 0.361 -10.226 26.800 1.00 90.00 496 GLU A C 1
ATOM 3978 O O . GLU A 1 496 ? 1.558 -10.526 26.750 1.00 90.00 496 GLU A O 1
ATOM 3983 N N . VAL A 1 497 ? -0.056 -8.964 26.718 1.00 92.88 497 VAL A N 1
ATOM 3984 C CA . VAL A 1 497 ? 0.848 -7.816 26.616 1.00 92.88 497 VAL A CA 1
ATOM 3985 C C . VAL A 1 497 ? 1.338 -7.436 28.010 1.00 92.88 497 VAL A C 1
ATOM 3987 O O . VAL A 1 497 ? 0.548 -7.275 28.938 1.00 92.88 497 VAL A O 1
ATOM 3990 N N . CYS A 1 498 ? 2.652 -7.293 28.153 1.00 90.88 498 CYS A N 1
ATOM 3991 C CA . CYS A 1 498 ? 3.291 -6.961 29.420 1.00 90.88 498 CYS A CA 1
ATOM 3992 C C . CYS A 1 498 ? 2.977 -5.520 29.890 1.00 90.88 498 CYS A C 1
ATOM 3994 O O . CYS A 1 498 ? 2.738 -4.638 29.056 1.00 90.88 498 CYS A O 1
ATOM 3996 N N . PRO A 1 499 ? 3.023 -5.247 31.213 1.00 90.62 499 PRO A N 1
ATOM 3997 C CA . PRO A 1 499 ? 2.863 -3.900 31.762 1.00 90.62 499 PRO A CA 1
ATOM 3998 C C . PRO A 1 499 ? 3.820 -2.886 31.124 1.00 90.62 499 PRO A C 1
ATOM 4000 O O . PRO A 1 499 ? 4.975 -3.211 30.826 1.00 90.62 499 PRO A O 1
ATOM 4003 N N . ALA A 1 500 ? 3.355 -1.649 30.934 1.00 88.50 500 ALA A N 1
ATOM 4004 C CA . ALA A 1 500 ? 4.085 -0.605 30.211 1.00 88.50 500 ALA A CA 1
ATOM 4005 C C . ALA A 1 500 ? 5.427 -0.233 30.870 1.00 88.50 500 ALA A C 1
ATOM 4007 O O . ALA A 1 500 ? 6.352 0.191 30.188 1.00 88.50 500 ALA A O 1
ATOM 4008 N N . GLU A 1 501 ? 5.558 -0.460 32.174 1.00 88.44 501 GLU A N 1
ATOM 4009 C CA . GLU A 1 501 ? 6.761 -0.251 32.983 1.00 88.44 501 GLU A CA 1
ATOM 4010 C C . GLU A 1 501 ? 7.824 -1.336 32.731 1.00 88.44 501 GLU A C 1
ATOM 4012 O O . GLU A 1 501 ? 9.008 -1.126 32.986 1.00 88.44 501 GLU A O 1
ATOM 4017 N N . SER A 1 502 ? 7.405 -2.505 32.232 1.00 87.12 502 SER A N 1
ATOM 4018 C CA . SER A 1 502 ? 8.260 -3.680 32.009 1.00 87.12 502 SER A CA 1
ATOM 4019 C C . SER A 1 502 ? 8.755 -3.831 30.566 1.00 87.12 502 SER A C 1
ATOM 4021 O O . SER A 1 502 ? 9.717 -4.560 30.327 1.00 87.12 502 SER A O 1
ATOM 4023 N N . ALA A 1 503 ? 8.131 -3.132 29.613 1.00 90.12 503 ALA A N 1
ATOM 4024 C CA . ALA A 1 503 ? 8.471 -3.169 28.190 1.00 90.12 503 ALA A CA 1
ATOM 4025 C C . ALA A 1 503 ? 9.739 -2.388 27.764 1.00 90.12 503 ALA A C 1
ATOM 4027 O O . ALA A 1 503 ? 10.404 -2.849 26.833 1.00 90.12 503 ALA A O 1
ATOM 4028 N N . PRO A 1 504 ? 10.127 -1.247 28.377 1.00 93.88 504 PRO A N 1
ATOM 4029 C CA . PRO A 1 504 ? 11.280 -0.471 27.928 1.00 93.88 504 PRO A CA 1
ATOM 4030 C C . PRO A 1 504 ? 12.599 -1.234 28.045 1.00 93.88 504 PRO A C 1
ATOM 4032 O O . PRO A 1 504 ? 12.818 -2.006 28.982 1.00 93.88 504 PRO A O 1
ATOM 4035 N N . CYS A 1 505 ? 13.498 -0.982 27.107 1.00 92.06 505 CYS A N 1
ATOM 4036 C CA . CYS A 1 505 ? 14.913 -1.312 27.188 1.00 92.06 505 CYS A CA 1
ATOM 4037 C C . CYS A 1 505 ? 15.731 -0.034 27.419 1.00 92.06 505 CYS A C 1
ATOM 4039 O O . CYS A 1 505 ? 15.245 1.078 27.200 1.00 92.06 505 CYS A O 1
ATOM 4041 N N . SER A 1 506 ? 16.986 -0.182 27.847 1.00 87.44 506 SER A N 1
ATOM 4042 C CA . SER A 1 506 ? 17.961 0.911 27.761 1.00 87.44 506 SER A CA 1
ATOM 4043 C C . SER A 1 506 ? 18.117 1.376 26.310 1.00 87.44 506 SER A C 1
ATOM 4045 O O . SER A 1 506 ? 17.821 0.620 25.385 1.00 87.44 506 SER A O 1
ATOM 4047 N N . GLU A 1 507 ? 18.618 2.594 26.097 1.00 91.88 507 GLU A N 1
ATOM 4048 C CA . GLU A 1 507 ? 18.992 3.036 24.751 1.00 91.88 507 GLU A CA 1
ATOM 4049 C C . GLU A 1 507 ? 20.024 2.068 24.155 1.00 91.88 507 GLU A C 1
ATOM 4051 O O . GLU A 1 507 ? 21.070 1.808 24.756 1.00 91.88 507 GLU A O 1
ATOM 4056 N N . LEU A 1 508 ? 19.689 1.478 23.008 1.00 94.00 508 LEU A N 1
ATOM 4057 C CA . LEU A 1 508 ? 20.464 0.404 22.407 1.00 94.00 508 LEU A CA 1
ATOM 4058 C C . LEU A 1 508 ? 21.518 0.970 21.444 1.00 94.00 508 LEU A C 1
ATOM 4060 O O . LEU A 1 508 ? 21.175 1.795 20.589 1.00 94.00 508 LEU A O 1
ATOM 4064 N N . PRO A 1 509 ? 22.784 0.520 21.533 1.00 94.62 509 PRO A N 1
ATOM 4065 C CA . PRO A 1 509 ? 23.852 0.961 20.644 1.00 94.62 509 PRO A CA 1
ATOM 4066 C C . PRO A 1 509 ? 23.630 0.473 19.202 1.00 94.62 509 PRO A C 1
ATOM 4068 O O . PRO A 1 509 ? 22.982 -0.556 18.985 1.00 94.62 509 PRO A O 1
ATOM 4071 N N . PRO A 1 510 ? 24.200 1.166 18.203 1.00 93.00 510 PRO A N 1
ATOM 4072 C CA . PRO A 1 510 ? 24.090 0.764 16.809 1.00 93.00 510 PRO A CA 1
ATOM 4073 C C . PRO A 1 510 ? 25.024 -0.420 16.514 1.00 93.00 510 PRO A C 1
ATOM 4075 O O . PRO A 1 510 ? 26.107 -0.532 17.090 1.00 93.00 510 PRO A O 1
ATOM 4078 N N . ILE A 1 511 ? 24.636 -1.292 15.581 1.00 89.38 511 ILE A N 1
ATOM 4079 C CA . ILE A 1 511 ? 25.443 -2.456 15.157 1.00 89.38 511 ILE A CA 1
ATOM 4080 C C . ILE A 1 511 ? 26.718 -2.006 14.420 1.00 89.38 511 ILE A C 1
ATOM 4082 O O . ILE A 1 511 ? 27.760 -2.655 14.485 1.00 89.38 511 ILE A O 1
ATOM 4086 N N . SER A 1 512 ? 26.642 -0.882 13.706 1.00 86.94 512 SER A N 1
ATOM 4087 C CA . SER A 1 512 ? 27.767 -0.238 13.024 1.00 86.94 512 SER A CA 1
ATOM 4088 C C . SER A 1 512 ? 27.572 1.288 12.923 1.00 86.94 512 SER A C 1
ATOM 4090 O O . SER A 1 512 ? 26.445 1.768 13.074 1.00 86.94 512 SER A O 1
ATOM 4092 N N . PRO A 1 513 ? 28.621 2.073 12.594 1.00 87.31 513 PRO A N 1
ATOM 4093 C CA . PRO A 1 513 ? 28.536 3.537 12.489 1.00 87.31 513 PRO A CA 1
ATOM 4094 C C . PRO A 1 513 ? 27.553 4.090 11.439 1.00 87.31 513 PRO A C 1
ATOM 4096 O O . PRO A 1 513 ? 27.359 5.300 11.377 1.00 87.31 513 PRO A O 1
ATOM 4099 N N . THR A 1 514 ? 26.960 3.240 10.593 1.00 84.88 514 THR A N 1
ATOM 4100 C CA . THR A 1 514 ? 25.964 3.617 9.572 1.00 84.88 514 THR A CA 1
ATOM 4101 C C . THR A 1 514 ? 24.549 3.108 9.882 1.00 84.88 514 THR A C 1
ATOM 4103 O O . THR A 1 514 ? 23.657 3.222 9.041 1.00 84.88 514 THR A O 1
ATOM 4106 N N . THR A 1 515 ? 24.331 2.555 11.078 1.00 89.06 515 THR A N 1
ATOM 4107 C CA . THR A 1 515 ? 23.031 2.051 11.563 1.00 89.06 515 THR A CA 1
ATOM 4108 C C . THR A 1 515 ? 22.510 2.905 12.726 1.00 89.06 515 THR A C 1
ATOM 4110 O O . THR A 1 515 ? 23.318 3.535 13.410 1.00 89.06 515 THR A O 1
ATOM 4113 N N . PRO A 1 516 ? 21.185 2.979 12.950 1.00 91.88 516 PRO A N 1
ATOM 4114 C CA . PRO A 1 516 ? 20.616 3.761 14.045 1.00 91.88 516 PRO A CA 1
ATOM 4115 C C . PRO A 1 516 ? 20.894 3.140 15.421 1.00 91.88 516 PRO A C 1
ATOM 4117 O O . PRO A 1 516 ? 21.016 1.924 15.559 1.00 91.88 516 PRO A O 1
ATOM 4120 N N . SER A 1 517 ? 20.926 3.999 16.436 1.00 93.00 517 SER A N 1
ATOM 4121 C CA . SER A 1 517 ? 20.720 3.663 17.848 1.00 93.00 517 SER A CA 1
ATOM 4122 C C . SER A 1 517 ? 19.337 4.145 18.291 1.00 93.00 517 SER A C 1
ATOM 4124 O O . SER A 1 517 ? 18.699 4.935 17.588 1.00 93.00 517 SER A O 1
ATOM 4126 N N . GLY A 1 518 ? 18.877 3.728 19.470 1.00 91.69 518 GLY A N 1
ATOM 4127 C CA . GLY A 1 518 ? 17.687 4.336 20.065 1.00 91.69 518 GLY A CA 1
ATOM 4128 C C . GLY A 1 518 ? 17.043 3.539 21.190 1.00 91.69 518 GLY A C 1
ATOM 4129 O O . GLY A 1 518 ? 17.449 2.423 21.516 1.00 91.69 518 GLY A O 1
ATOM 4130 N N . GLN A 1 519 ? 16.007 4.131 21.783 1.00 91.00 519 GLN A N 1
ATOM 4131 C CA . GLN A 1 519 ? 15.119 3.433 22.710 1.00 91.00 519 GLN A CA 1
ATOM 4132 C C . GLN A 1 519 ? 14.356 2.321 21.983 1.00 91.00 519 GLN A C 1
ATOM 4134 O O . GLN A 1 519 ? 14.030 2.434 20.799 1.00 91.00 519 GLN A O 1
ATOM 4139 N N . PHE A 1 520 ? 14.070 1.246 22.709 1.00 93.75 520 PHE A N 1
ATOM 4140 C CA . PHE A 1 520 ? 13.408 0.056 22.192 1.00 93.75 520 PHE A CA 1
ATOM 4141 C C . PHE A 1 520 ? 12.449 -0.483 23.255 1.00 93.75 520 PHE A C 1
ATOM 4143 O O . PHE A 1 520 ? 12.750 -0.413 24.447 1.00 93.75 520 PHE A O 1
ATOM 4150 N N . PHE A 1 521 ? 11.298 -1.007 22.838 1.00 94.81 521 PHE A N 1
ATOM 4151 C CA . PHE A 1 521 ? 10.236 -1.443 23.743 1.00 94.81 521 PHE A CA 1
ATOM 4152 C C . PHE A 1 521 ? 9.679 -2.786 23.264 1.00 94.81 521 PHE A C 1
ATOM 4154 O O . PHE A 1 521 ? 9.323 -2.930 22.095 1.00 94.81 521 PHE A O 1
ATOM 4161 N N . THR A 1 522 ? 9.640 -3.785 24.148 1.00 94.25 522 THR A N 1
ATOM 4162 C CA . THR A 1 522 ? 9.192 -5.144 23.813 1.00 94.25 522 THR A CA 1
ATOM 4163 C C . THR A 1 522 ? 8.777 -5.944 25.049 1.00 94.25 522 THR A C 1
ATOM 4165 O O . THR A 1 522 ? 9.378 -5.831 26.121 1.00 94.25 522 THR A O 1
ATOM 4168 N N . CYS A 1 523 ? 7.785 -6.816 24.857 1.00 91.69 523 CYS A N 1
ATOM 4169 C CA . CYS A 1 523 ? 7.341 -7.810 25.832 1.00 91.69 523 CYS A CA 1
ATOM 4170 C C . CYS A 1 523 ? 7.947 -9.211 25.619 1.00 91.69 523 CYS A C 1
ATOM 4172 O O . CYS A 1 523 ? 7.473 -10.167 26.230 1.00 91.69 523 CYS A O 1
ATOM 4174 N N . ARG A 1 524 ? 8.989 -9.350 24.779 1.00 90.50 524 ARG A N 1
ATOM 4175 C CA . ARG A 1 524 ? 9.695 -10.619 24.518 1.00 90.50 524 ARG A CA 1
ATOM 4176 C C . ARG A 1 524 ? 10.066 -11.340 25.832 1.00 90.50 524 ARG A C 1
ATOM 4178 O O . ARG A 1 524 ? 10.865 -10.806 26.606 1.00 90.50 524 ARG A O 1
ATOM 4185 N N . PRO A 1 525 ? 9.538 -12.544 26.118 1.00 84.19 525 PRO A N 1
ATOM 4186 C CA . PRO A 1 525 ? 9.856 -13.266 27.345 1.00 84.19 525 PRO A CA 1
ATOM 4187 C C . PRO A 1 525 ? 11.341 -13.639 27.424 1.00 84.19 525 PRO A C 1
ATOM 4189 O O . PRO A 1 525 ? 11.881 -14.271 26.521 1.00 84.19 525 PRO A O 1
ATOM 4192 N N . SER A 1 526 ? 11.995 -13.331 28.546 1.00 74.56 526 SER A N 1
ATOM 4193 C CA . SER A 1 526 ? 13.384 -13.749 28.814 1.00 74.56 526 SER A CA 1
ATOM 4194 C C . SER A 1 526 ? 13.462 -15.173 29.399 1.00 74.56 526 SER A C 1
ATOM 4196 O O . SER A 1 526 ? 14.279 -15.452 30.272 1.00 74.56 526 SER A O 1
ATOM 4198 N N . THR A 1 527 ? 12.544 -16.059 29.001 1.00 66.88 527 THR A N 1
ATOM 4199 C CA . THR A 1 527 ? 12.302 -17.363 29.649 1.00 66.88 527 THR A CA 1
ATOM 4200 C C . THR A 1 527 ? 13.132 -18.512 29.079 1.00 66.88 527 THR A C 1
ATOM 4202 O O . THR A 1 527 ? 13.181 -19.576 29.694 1.00 66.88 527 THR A O 1
ATOM 4205 N N . GLN A 1 528 ? 13.794 -18.324 27.934 1.00 66.44 528 GLN A N 1
ATOM 4206 C CA . GLN A 1 528 ? 14.682 -19.327 27.341 1.00 66.44 528 GLN A CA 1
ATOM 4207 C C . GLN A 1 528 ? 16.161 -19.017 27.643 1.00 66.44 528 GLN A C 1
ATOM 4209 O O . GLN A 1 528 ? 16.564 -17.853 27.577 1.00 66.44 528 GLN A O 1
ATOM 4214 N N . PRO A 1 529 ? 17.004 -20.026 27.948 1.00 65.50 529 PRO A N 1
ATOM 4215 C CA . PRO A 1 529 ? 18.435 -19.819 28.169 1.00 65.50 529 PRO A CA 1
ATOM 4216 C C . PRO A 1 529 ? 19.116 -19.145 26.970 1.00 65.50 529 PRO A C 1
ATOM 4218 O O . PRO A 1 529 ? 19.009 -19.621 25.844 1.00 65.50 529 PRO A O 1
ATOM 4221 N N . GLY A 1 530 ? 19.822 -18.039 27.219 1.00 67.12 530 GLY A N 1
ATOM 4222 C CA . GLY A 1 530 ? 20.476 -17.233 26.179 1.00 67.12 530 GLY A CA 1
ATOM 4223 C C . GLY A 1 530 ? 19.562 -16.235 25.453 1.00 67.12 530 GLY A C 1
ATOM 4224 O O . GLY A 1 530 ? 20.071 -15.395 24.720 1.00 67.12 530 GLY A O 1
ATOM 4225 N N . VAL A 1 531 ? 18.243 -16.266 25.680 1.00 73.25 531 VAL A N 1
ATOM 4226 C CA . VAL A 1 531 ? 17.296 -15.306 25.092 1.00 73.25 531 VAL A CA 1
ATOM 4227 C C . VAL A 1 531 ? 17.036 -14.166 26.075 1.00 73.25 531 VAL A C 1
ATOM 4229 O O . VAL A 1 531 ? 16.340 -14.313 27.084 1.00 73.25 531 VAL A O 1
ATOM 4232 N N . HIS A 1 532 ? 17.595 -12.999 25.766 1.00 81.69 532 HIS A N 1
ATOM 4233 C CA . HIS A 1 532 ? 17.353 -11.768 26.513 1.00 81.69 532 HIS A CA 1
ATOM 4234 C C . HIS A 1 532 ? 16.083 -11.058 26.007 1.00 81.69 532 HIS A C 1
ATOM 4236 O O . HIS A 1 532 ? 15.868 -10.950 24.795 1.00 81.69 532 HIS A O 1
ATOM 4242 N N . ARG A 1 533 ? 15.255 -10.535 26.933 1.00 88.25 533 ARG A N 1
ATOM 4243 C CA . ARG A 1 533 ? 14.100 -9.666 26.605 1.00 88.25 533 ARG A CA 1
ATOM 4244 C C . ARG A 1 533 ? 14.528 -8.487 25.734 1.00 88.25 533 ARG A C 1
ATOM 4246 O O . ARG A 1 533 ? 13.954 -8.252 24.677 1.00 88.25 533 ARG A O 1
ATOM 4253 N N . CYS A 1 534 ? 15.534 -7.755 26.206 1.00 91.56 534 CYS A N 1
ATOM 4254 C CA . CYS A 1 534 ? 16.159 -6.671 25.465 1.00 91.56 534 CYS A CA 1
ATOM 4255 C C . CYS A 1 534 ? 17.338 -7.221 24.658 1.00 91.56 534 CYS A C 1
ATOM 4257 O O . CYS A 1 534 ? 18.180 -7.901 25.251 1.00 91.56 534 CYS A O 1
ATOM 4259 N N . PRO A 1 535 ? 17.428 -6.925 23.353 1.00 92.44 535 PRO A N 1
ATOM 4260 C CA . PRO A 1 535 ? 18.618 -7.235 22.574 1.00 92.44 535 PRO A CA 1
ATOM 4261 C C . PRO A 1 535 ? 19.788 -6.325 22.983 1.00 92.44 535 PRO A C 1
ATOM 4263 O O . PRO A 1 535 ? 19.596 -5.309 23.652 1.00 92.44 535 PRO A O 1
ATOM 4266 N N . GLN A 1 536 ? 21.014 -6.701 22.614 1.00 91.12 536 GLN A N 1
ATOM 4267 C CA . GLN A 1 536 ? 22.231 -5.992 23.034 1.00 91.12 536 GLN A CA 1
ATOM 4268 C C . GLN A 1 536 ? 22.548 -4.769 22.155 1.00 91.12 536 GLN A C 1
ATOM 4270 O O . GLN A 1 536 ? 23.147 -3.803 22.626 1.00 91.12 536 GLN A O 1
ATOM 4275 N N . TYR A 1 537 ? 22.130 -4.811 20.894 1.00 93.81 537 TYR A N 1
ATOM 4276 C CA . TYR A 1 537 ? 22.223 -3.741 19.908 1.00 93.81 537 TYR A CA 1
ATOM 4277 C C . TYR A 1 537 ? 20.832 -3.424 19.361 1.00 93.81 537 TYR A C 1
ATOM 4279 O O . TYR A 1 537 ? 19.930 -4.259 19.418 1.00 93.81 537 TYR A O 1
ATOM 4287 N N . TYR A 1 538 ? 20.658 -2.228 18.800 1.00 95.38 538 TYR A N 1
ATOM 4288 C CA . TYR A 1 538 ? 19.413 -1.849 18.141 1.00 95.38 538 TYR A CA 1
ATOM 4289 C C . TYR A 1 538 ? 19.183 -2.761 16.918 1.00 95.38 538 TYR A C 1
ATOM 4291 O O . TYR A 1 538 ? 20.028 -2.749 16.019 1.00 95.38 538 TYR A O 1
ATOM 4299 N N . PRO A 1 539 ? 18.096 -3.561 16.856 1.00 95.50 539 PRO A N 1
ATOM 4300 C CA . PRO A 1 539 ? 17.860 -4.486 15.746 1.00 95.50 539 PRO A CA 1
ATOM 4301 C C . PRO A 1 539 ? 17.863 -3.768 14.395 1.00 95.50 539 PRO A C 1
ATOM 4303 O O . PRO A 1 539 ? 17.302 -2.679 14.282 1.00 95.50 539 PRO A O 1
ATOM 4306 N N . TRP A 1 540 ? 18.483 -4.340 13.361 1.00 95.56 540 TRP A N 1
ATOM 4307 C CA . TRP A 1 540 ? 18.559 -3.684 12.050 1.00 95.56 540 TRP A CA 1
ATOM 4308 C C . TRP A 1 540 ? 18.816 -4.645 10.884 1.00 95.56 540 TRP A C 1
ATOM 4310 O O . TRP A 1 540 ? 19.052 -5.840 11.053 1.00 95.56 540 TRP A O 1
ATOM 4320 N N . ILE A 1 541 ? 18.826 -4.091 9.671 1.00 92.75 541 ILE A N 1
ATOM 4321 C CA . ILE A 1 541 ? 19.264 -4.770 8.450 1.00 92.75 541 ILE A CA 1
ATOM 4322 C C . ILE A 1 541 ? 20.694 -5.293 8.656 1.00 92.75 541 ILE A C 1
ATOM 4324 O O . ILE A 1 541 ? 21.612 -4.516 8.921 1.00 92.75 541 ILE A O 1
ATOM 4328 N N . GLY A 1 542 ? 20.872 -6.611 8.535 1.00 88.88 542 GLY A N 1
ATOM 4329 C CA . GLY A 1 542 ? 22.143 -7.311 8.763 1.00 88.88 542 GLY A CA 1
ATOM 4330 C C . GLY A 1 542 ? 22.348 -7.866 10.181 1.00 88.88 542 GLY A C 1
ATOM 4331 O O . GLY A 1 542 ? 23.224 -8.704 10.363 1.00 88.88 542 GLY A O 1
ATOM 4332 N N . ASN A 1 543 ? 21.538 -7.468 11.168 1.00 91.75 543 ASN A N 1
ATOM 4333 C CA . ASN A 1 543 ? 21.448 -8.117 12.482 1.00 91.75 543 ASN A CA 1
ATOM 4334 C C . ASN A 1 543 ? 20.050 -7.860 13.068 1.00 91.75 543 ASN A C 1
ATOM 4336 O O . ASN A 1 543 ? 19.823 -6.922 13.836 1.00 91.75 543 ASN A O 1
ATOM 4340 N N . TRP A 1 544 ? 19.096 -8.685 12.643 1.00 92.75 544 TRP A N 1
ATOM 4341 C CA . TRP A 1 544 ? 17.672 -8.515 12.932 1.00 92.75 544 TRP A CA 1
ATOM 4342 C C . TRP A 1 544 ? 17.291 -8.910 14.370 1.00 92.75 544 TRP A C 1
ATOM 4344 O O . TRP A 1 544 ? 16.240 -8.494 14.845 1.00 92.75 544 TRP A O 1
ATOM 4354 N N . MET A 1 545 ? 18.131 -9.682 15.072 1.00 91.31 545 MET A N 1
ATOM 4355 C CA . MET A 1 545 ? 17.943 -9.980 16.499 1.00 91.31 545 MET A CA 1
ATOM 4356 C C . MET A 1 545 ? 18.568 -8.915 17.406 1.00 91.31 545 MET A C 1
ATOM 4358 O O . MET A 1 545 ? 18.115 -8.754 18.530 1.00 91.31 545 MET A O 1
ATOM 4362 N N . GLY A 1 546 ? 19.578 -8.173 16.937 1.00 90.50 546 GLY A N 1
ATOM 4363 C CA . GLY A 1 546 ? 20.342 -7.241 17.774 1.00 90.50 546 GLY A CA 1
ATOM 4364 C C . GLY A 1 546 ? 21.311 -7.941 18.742 1.00 90.50 546 GLY A C 1
ATOM 4365 O O . GLY A 1 546 ? 21.684 -7.371 19.767 1.00 90.50 546 GLY A O 1
ATOM 4366 N N . ASP A 1 547 ? 21.724 -9.173 18.437 1.00 86.06 547 ASP A N 1
ATOM 4367 C CA . ASP A 1 547 ? 22.651 -9.957 19.264 1.00 86.06 547 ASP A CA 1
ATOM 4368 C C . ASP A 1 547 ? 24.120 -9.593 18.990 1.00 86.06 547 ASP A C 1
ATOM 4370 O O . ASP A 1 547 ? 24.467 -9.122 17.907 1.00 86.06 547 ASP A O 1
ATOM 4374 N N . ALA A 1 548 ? 25.020 -9.857 19.943 1.00 76.94 548 ALA A N 1
ATOM 4375 C CA . ALA A 1 548 ? 26.460 -9.638 19.751 1.00 76.94 548 ALA A CA 1
ATOM 4376 C C . ALA A 1 548 ? 27.138 -10.661 18.819 1.00 76.94 548 ALA A C 1
ATOM 4378 O O . ALA A 1 548 ? 28.183 -10.372 18.237 1.00 76.94 548 ALA A O 1
ATOM 4379 N N . ASN A 1 549 ? 26.556 -11.854 18.667 1.00 63.75 549 ASN A N 1
ATOM 4380 C CA . ASN A 1 549 ? 27.106 -12.923 17.835 1.00 63.75 549 ASN A CA 1
ATOM 4381 C C . ASN A 1 549 ? 26.555 -12.813 16.404 1.00 63.75 549 ASN A C 1
ATOM 4383 O O . ASN A 1 549 ? 25.541 -13.420 16.070 1.00 63.75 549 ASN A O 1
ATOM 4387 N N . THR A 1 550 ? 27.249 -12.068 15.542 1.00 53.34 550 THR A N 1
ATOM 4388 C CA . THR A 1 550 ? 26.848 -11.712 14.160 1.00 53.34 550 THR A CA 1
ATOM 4389 C C . THR A 1 550 ? 26.838 -12.871 13.141 1.00 53.34 550 THR A C 1
ATOM 4391 O O . THR A 1 550 ? 26.931 -12.653 11.932 1.00 53.34 550 THR A O 1
ATOM 4394 N N . ASN A 1 551 ? 26.699 -14.118 13.599 1.00 45.31 551 ASN A N 1
ATOM 4395 C CA . ASN A 1 551 ? 26.732 -15.310 12.749 1.00 45.31 551 ASN A CA 1
ATOM 4396 C C . ASN A 1 551 ? 25.378 -15.648 12.090 1.00 45.31 551 ASN A C 1
ATOM 4398 O O . ASN A 1 551 ? 25.389 -16.321 11.063 1.00 45.31 551 ASN A O 1
ATOM 4402 N N . ASP A 1 552 ? 24.232 -15.160 12.592 1.00 47.50 552 ASP A N 1
ATOM 4403 C CA . ASP A 1 552 ? 22.935 -15.264 11.883 1.00 47.50 552 ASP A CA 1
ATOM 4404 C C . ASP A 1 552 ? 22.741 -14.110 10.880 1.00 47.50 552 ASP A C 1
ATOM 4406 O O . ASP A 1 552 ? 21.832 -13.284 10.977 1.00 47.50 552 ASP A O 1
ATOM 4410 N N . THR A 1 553 ? 23.659 -14.014 9.918 1.00 43.38 553 THR A N 1
ATOM 4411 C CA . THR A 1 553 ? 23.652 -12.981 8.865 1.00 43.38 553 THR A CA 1
ATOM 4412 C C . THR A 1 553 ? 22.951 -13.422 7.576 1.00 43.38 553 THR A C 1
ATOM 4414 O O . THR A 1 553 ? 22.737 -12.598 6.685 1.00 43.38 553 THR A O 1
ATOM 4417 N N . THR A 1 554 ? 22.551 -14.692 7.449 1.00 43.66 554 THR A N 1
ATOM 4418 C CA . THR A 1 554 ? 21.898 -15.217 6.238 1.00 43.66 554 THR A CA 1
ATOM 4419 C C . THR A 1 554 ? 20.378 -15.234 6.356 1.00 43.66 554 THR A C 1
ATOM 4421 O O . THR A 1 554 ? 19.803 -16.166 6.914 1.00 43.66 554 THR A O 1
ATOM 4424 N N . ILE A 1 555 ? 19.709 -14.255 5.739 1.00 50.25 555 ILE A N 1
ATOM 4425 C CA . ILE A 1 555 ? 18.293 -14.398 5.366 1.00 50.25 555 ILE A CA 1
ATOM 4426 C C . ILE A 1 555 ? 18.215 -15.462 4.253 1.00 50.25 555 ILE A C 1
ATOM 4428 O O . ILE A 1 555 ? 18.795 -15.240 3.186 1.00 50.25 555 ILE A O 1
ATOM 4432 N N . PRO A 1 556 ? 17.537 -16.610 4.451 1.00 38.69 556 PRO A N 1
ATOM 4433 C CA . PRO A 1 556 ? 17.390 -17.604 3.395 1.00 38.69 556 PRO A CA 1
ATOM 4434 C C . PRO A 1 556 ? 16.490 -17.059 2.282 1.00 38.69 556 PRO A C 1
ATOM 4436 O O . PRO A 1 556 ? 15.409 -16.541 2.556 1.00 38.69 556 PRO A O 1
ATOM 4439 N N . LEU A 1 557 ? 16.912 -17.200 1.025 1.00 39.16 557 LEU A N 1
ATOM 4440 C CA . LEU A 1 557 ? 16.043 -16.929 -0.121 1.00 39.16 557 LEU A CA 1
ATOM 4441 C C . LEU A 1 557 ? 14.923 -17.977 -0.150 1.00 39.16 557 LEU A C 1
ATOM 4443 O O . LEU A 1 557 ? 15.198 -19.175 -0.237 1.00 39.16 557 LEU A O 1
ATOM 4447 N N . GLY A 1 558 ? 13.669 -17.527 -0.067 1.00 40.06 558 GLY A N 1
ATOM 4448 C CA . GLY A 1 558 ? 12.510 -18.416 -0.069 1.00 40.06 558 GLY A CA 1
ATOM 4449 C C . GLY A 1 558 ? 12.410 -19.231 -1.362 1.00 40.06 558 GLY A C 1
ATOM 4450 O O . GLY A 1 558 ? 12.629 -18.729 -2.467 1.00 40.06 558 GLY A O 1
ATOM 4451 N N . THR A 1 559 ? 12.098 -20.520 -1.230 1.00 32.34 559 THR A N 1
ATOM 4452 C CA . THR A 1 559 ? 11.978 -21.431 -2.372 1.00 32.34 559 THR A CA 1
ATOM 4453 C C . THR A 1 559 ? 10.730 -21.098 -3.184 1.00 32.34 559 THR A C 1
ATOM 4455 O O . THR A 1 559 ? 9.620 -21.192 -2.667 1.00 32.34 559 THR A O 1
ATOM 4458 N N . GLY A 1 560 ? 10.915 -20.749 -4.460 1.00 32.16 560 GLY A N 1
ATOM 4459 C CA . GLY A 1 560 ? 9.889 -20.203 -5.361 1.00 32.16 560 GLY A CA 1
ATOM 4460 C C . GLY A 1 560 ? 8.780 -21.158 -5.829 1.00 32.16 560 GLY A C 1
ATOM 4461 O O . GLY A 1 560 ? 8.422 -21.145 -7.005 1.00 32.16 560 GLY A O 1
ATOM 4462 N N . SER A 1 561 ? 8.227 -21.986 -4.944 1.00 30.98 561 SER A N 1
ATOM 4463 C CA . SER A 1 561 ? 6.974 -22.713 -5.173 1.00 30.98 561 SER A CA 1
ATOM 4464 C C . SER A 1 561 ? 5.774 -21.766 -5.083 1.00 30.98 561 SER A C 1
ATOM 4466 O O . SER A 1 561 ? 5.711 -20.942 -4.174 1.00 30.98 561 SER A O 1
ATOM 4468 N N . ALA A 1 562 ? 4.797 -21.901 -5.984 1.00 30.53 562 ALA A N 1
ATOM 4469 C CA . ALA A 1 562 ? 3.572 -21.101 -5.924 1.00 30.53 562 ALA A CA 1
ATOM 4470 C C . ALA A 1 562 ? 2.794 -21.370 -4.614 1.00 30.53 562 ALA A C 1
ATOM 4472 O O . ALA A 1 562 ? 2.652 -22.535 -4.232 1.00 30.53 562 ALA A O 1
ATOM 4473 N N . PRO A 1 563 ? 2.271 -20.333 -3.932 1.00 34.62 563 PRO A N 1
ATOM 4474 C CA . PRO A 1 563 ? 1.605 -20.506 -2.647 1.00 34.62 563 PRO A CA 1
ATOM 4475 C C . PRO A 1 563 ? 0.274 -21.245 -2.809 1.00 34.62 563 PRO A C 1
ATOM 4477 O O . PRO A 1 563 ? -0.649 -20.770 -3.474 1.00 34.62 563 PRO A O 1
ATOM 4480 N N . ALA A 1 564 ? 0.143 -22.389 -2.138 1.00 28.03 564 ALA A N 1
ATOM 4481 C CA . ALA A 1 564 ? -1.172 -22.930 -1.819 1.00 28.03 564 ALA A CA 1
ATOM 4482 C C . ALA A 1 564 ? -1.868 -21.988 -0.814 1.00 28.03 564 ALA A C 1
ATOM 4484 O O . ALA A 1 564 ? -1.195 -21.435 0.061 1.00 28.03 564 ALA A O 1
ATOM 4485 N N . PRO A 1 565 ? -3.196 -21.792 -0.890 1.00 29.81 565 PRO A N 1
ATOM 4486 C CA . PRO A 1 565 ? -3.904 -21.001 0.105 1.00 29.81 565 PRO A CA 1
ATOM 4487 C C . PRO A 1 565 ? -3.816 -21.690 1.471 1.00 29.81 565 PRO A C 1
ATOM 4489 O O . PRO A 1 565 ? -4.451 -22.721 1.694 1.00 29.81 565 PRO A O 1
ATOM 4492 N N . VAL A 1 566 ? -3.051 -21.102 2.395 1.00 28.59 566 VAL A N 1
ATOM 4493 C CA . VAL A 1 566 ? -3.052 -21.509 3.803 1.00 28.59 566 VAL A CA 1
ATOM 4494 C C . VAL A 1 566 ? -4.438 -21.213 4.366 1.00 28.59 566 VAL A C 1
ATOM 4496 O O . VAL A 1 566 ? -4.775 -20.072 4.681 1.00 28.59 566 VAL A O 1
ATOM 4499 N N . VAL A 1 567 ? -5.260 -22.255 4.472 1.00 26.03 567 VAL A N 1
ATOM 4500 C CA . VAL A 1 567 ? -6.501 -22.202 5.239 1.00 26.03 567 VAL A CA 1
ATOM 4501 C C . VAL A 1 567 ? -6.100 -22.080 6.701 1.00 26.03 567 VAL A C 1
ATOM 4503 O O . VAL A 1 567 ? -5.710 -23.068 7.323 1.00 26.03 567 VAL A O 1
ATOM 4506 N N . ILE A 1 568 ? -6.201 -20.869 7.253 1.00 31.38 568 ILE A N 1
ATOM 4507 C CA . ILE A 1 568 ? -6.189 -20.680 8.703 1.00 31.38 568 ILE A CA 1
ATOM 4508 C C . ILE A 1 568 ? -7.360 -21.502 9.239 1.00 31.38 568 ILE A C 1
ATOM 4510 O O . ILE A 1 568 ? -8.523 -21.152 9.020 1.00 31.38 568 ILE A O 1
ATOM 4514 N N . GLN A 1 569 ? -7.064 -22.617 9.909 1.00 25.22 569 GLN A N 1
ATOM 4515 C CA . GLN A 1 569 ? -8.083 -23.379 10.614 1.00 25.22 569 GLN A CA 1
ATOM 4516 C C . GLN A 1 569 ? -8.576 -22.534 11.786 1.00 25.22 569 GLN A C 1
ATOM 4518 O O . GLN A 1 569 ? -8.011 -22.568 12.878 1.00 25.22 569 GLN A O 1
ATOM 4523 N N . GLN A 1 570 ? -9.661 -21.792 11.562 1.00 30.45 570 GLN A N 1
ATOM 4524 C CA . GLN A 1 570 ? -10.521 -21.355 12.651 1.00 30.45 570 GLN A CA 1
ATOM 4525 C C . GLN A 1 570 ? -10.891 -22.612 13.443 1.00 30.45 570 GLN A C 1
ATOM 4527 O O . GLN A 1 570 ? -11.591 -23.486 12.926 1.00 30.45 570 GLN A O 1
ATOM 4532 N N . GLN A 1 571 ? -10.400 -22.733 14.678 1.00 24.73 571 GLN A N 1
ATOM 4533 C CA . GLN A 1 571 ? -10.826 -23.807 15.566 1.00 24.73 571 GLN A CA 1
ATOM 4534 C C . GLN A 1 571 ? -12.274 -23.538 15.973 1.00 24.73 571 GLN A C 1
ATOM 4536 O O . GLN A 1 571 ? -12.554 -22.861 16.962 1.00 24.73 571 GLN A O 1
ATOM 4541 N N . ILE A 1 572 ? -13.205 -24.061 15.173 1.00 24.80 572 ILE A N 1
ATOM 4542 C CA . ILE A 1 572 ? -14.627 -24.094 15.494 1.00 24.80 572 ILE A CA 1
ATOM 4543 C C . ILE A 1 572 ? -14.791 -25.057 16.670 1.00 24.80 572 ILE A C 1
ATOM 4545 O O . ILE A 1 572 ? -15.030 -26.251 16.491 1.00 24.80 572 ILE A O 1
ATOM 4549 N N . VAL A 1 573 ? -14.650 -24.530 17.887 1.00 24.16 573 VAL A N 1
ATOM 4550 C CA . VAL A 1 573 ? -15.089 -25.219 19.099 1.00 24.16 573 VAL A CA 1
ATOM 4551 C C . VAL A 1 573 ? -16.597 -25.447 18.944 1.00 24.16 573 VAL A C 1
ATOM 4553 O O . VAL A 1 573 ? -17.342 -24.470 18.817 1.00 24.16 573 VAL A O 1
ATOM 4556 N N . PRO A 1 574 ? -17.079 -26.702 18.897 1.00 23.50 574 PRO A N 1
ATOM 4557 C CA . PRO A 1 574 ? -18.496 -26.960 18.705 1.00 23.50 574 PRO A CA 1
ATOM 4558 C C . PRO A 1 574 ? -19.263 -26.457 19.928 1.00 23.50 574 PRO A C 1
ATOM 4560 O O . PRO A 1 574 ? -19.079 -26.954 21.040 1.00 23.50 574 PRO A O 1
ATOM 4563 N N . ILE A 1 575 ? -20.131 -25.465 19.718 1.00 27.34 575 ILE A N 1
ATOM 4564 C CA . ILE A 1 575 ? -21.007 -24.934 20.765 1.00 27.34 575 ILE A CA 1
ATOM 4565 C C . ILE A 1 575 ? -21.873 -26.086 21.281 1.00 27.34 575 ILE A C 1
ATOM 4567 O O . ILE A 1 575 ? -22.675 -26.654 20.535 1.00 27.34 575 ILE A O 1
ATOM 4571 N N . ALA A 1 576 ? -21.706 -26.435 22.558 1.00 27.11 576 ALA A N 1
ATOM 4572 C CA . ALA A 1 576 ? -22.520 -27.453 23.204 1.00 27.11 576 ALA A CA 1
ATOM 4573 C C . ALA A 1 576 ? -24.001 -27.050 23.124 1.00 27.11 576 ALA A C 1
ATOM 4575 O O . ALA A 1 576 ? -24.372 -25.932 23.487 1.00 27.11 576 ALA A O 1
ATOM 4576 N N . ALA A 1 577 ? -24.845 -27.955 22.622 1.00 27.31 577 ALA A N 1
ATOM 4577 C CA . ALA A 1 577 ? -26.260 -27.667 22.429 1.00 27.31 577 ALA A CA 1
ATOM 4578 C C . ALA A 1 577 ? -26.935 -27.300 23.768 1.00 27.31 577 ALA A C 1
ATOM 4580 O O . ALA A 1 577 ? -26.667 -27.957 24.779 1.00 27.31 577 ALA A O 1
ATOM 4581 N N . PRO A 1 578 ? -27.829 -26.291 23.796 1.00 27.16 578 PRO A N 1
ATOM 4582 C CA . PRO A 1 578 ? -28.512 -25.902 25.023 1.00 27.16 578 PRO A CA 1
ATOM 4583 C C . PRO A 1 578 ? -29.345 -27.074 25.574 1.00 27.16 578 PRO A C 1
ATOM 4585 O O . PRO A 1 578 ? -29.918 -27.844 24.791 1.00 27.16 578 PRO A O 1
ATOM 4588 N N . PRO A 1 579 ? -29.438 -27.229 26.908 1.00 26.97 579 PRO A N 1
ATOM 4589 C CA . PRO A 1 579 ? -30.148 -28.347 27.514 1.00 26.97 579 PRO A CA 1
ATOM 4590 C C . PRO A 1 579 ? -31.621 -28.341 27.095 1.00 26.97 579 PRO A C 1
ATOM 4592 O O . PRO A 1 579 ? -32.325 -27.341 27.244 1.00 26.97 579 PRO A O 1
ATOM 4595 N N . ARG A 1 580 ? -32.099 -29.477 26.569 1.00 28.89 580 ARG A N 1
ATOM 4596 C CA . ARG A 1 580 ? -33.504 -29.642 26.171 1.00 28.89 580 ARG A CA 1
ATOM 4597 C C . ARG A 1 580 ? -34.426 -29.386 27.362 1.00 28.89 580 ARG A C 1
ATOM 4599 O O . ARG A 1 580 ? -34.267 -29.997 28.417 1.00 28.89 580 ARG A O 1
ATOM 4606 N N . SER A 1 581 ? -35.442 -28.556 27.153 1.00 29.50 581 SER A N 1
ATOM 4607 C CA . SER A 1 581 ? -36.516 -28.336 28.117 1.00 29.50 581 SER A CA 1
ATOM 4608 C C . SER A 1 581 ? -37.289 -29.636 28.370 1.00 29.50 581 SER A C 1
ATOM 4610 O O . SER A 1 581 ? -38.021 -30.135 27.512 1.00 29.50 581 SER A O 1
ATOM 4612 N N . LEU A 1 582 ? -37.131 -30.197 29.572 1.00 29.28 582 LEU A N 1
ATOM 4613 C CA . LEU A 1 582 ? -37.889 -31.362 30.028 1.00 29.28 582 LEU A CA 1
ATOM 4614 C C . LEU A 1 582 ? -39.338 -30.960 30.315 1.00 29.28 582 LEU A C 1
ATOM 4616 O O . LEU A 1 582 ? -39.704 -30.583 31.429 1.00 29.28 582 LEU A O 1
ATOM 4620 N N . ASN A 1 583 ? -40.170 -31.027 29.276 1.00 29.14 583 ASN A N 1
ATOM 4621 C CA . ASN A 1 583 ? -41.586 -30.715 29.383 1.00 29.14 583 ASN A CA 1
ATOM 4622 C C . ASN A 1 583 ? -42.302 -31.743 30.276 1.00 29.14 583 ASN A C 1
ATOM 4624 O O . ASN A 1 583 ? -42.289 -32.950 30.030 1.00 29.14 583 ASN A O 1
ATOM 4628 N N . ARG A 1 584 ? -42.922 -31.233 31.339 1.00 30.97 584 ARG A N 1
ATOM 4629 C CA . ARG A 1 584 ? -43.516 -31.987 32.448 1.00 30.97 584 ARG A CA 1
ATOM 4630 C C . ARG A 1 584 ? -44.706 -32.839 31.982 1.00 30.97 584 ARG A C 1
ATOM 4632 O O . ARG A 1 584 ? -45.721 -32.292 31.558 1.00 30.97 584 ARG A O 1
ATOM 4639 N N . ARG A 1 585 ? -44.647 -34.163 32.169 1.00 28.86 585 ARG A N 1
ATOM 4640 C CA . ARG A 1 585 ? -45.836 -35.037 32.191 1.00 28.86 585 ARG A CA 1
ATOM 4641 C C . ARG A 1 585 ? -45.966 -35.713 33.552 1.00 28.86 585 ARG A C 1
ATOM 4643 O O . ARG A 1 585 ? -45.040 -36.374 34.004 1.00 28.86 585 ARG A O 1
ATOM 4650 N N . LEU A 1 586 ? -47.127 -35.545 34.184 1.00 30.02 586 LEU A N 1
ATOM 4651 C CA . LEU A 1 586 ? -47.542 -36.370 35.314 1.00 30.02 586 LEU A CA 1
ATOM 4652 C C . LEU A 1 586 ? -48.154 -37.665 34.771 1.00 30.02 586 LEU A C 1
ATOM 4654 O O . LEU A 1 586 ? -49.076 -37.601 33.961 1.00 30.02 586 LEU A O 1
ATOM 4658 N N . THR A 1 587 ? -47.727 -38.805 35.304 1.00 29.72 587 THR A N 1
ATOM 4659 C CA . THR A 1 587 ? -48.545 -40.023 35.399 1.00 29.72 587 THR A CA 1
ATOM 4660 C C . THR A 1 587 ? -48.276 -40.684 36.746 1.00 29.72 587 THR A C 1
ATOM 4662 O O . THR A 1 587 ? -47.131 -40.799 37.174 1.00 29.72 587 THR A O 1
ATOM 4665 N N . THR A 1 588 ? -49.345 -41.067 37.434 1.00 26.50 588 THR A N 1
ATOM 4666 C CA . THR A 1 588 ? -49.350 -41.618 38.796 1.00 26.50 588 THR A CA 1
ATOM 4667 C C . THR A 1 588 ? -49.242 -43.140 38.811 1.00 26.50 588 THR A C 1
ATOM 4669 O O . THR A 1 588 ? -49.969 -43.759 38.039 1.00 26.50 588 THR A O 1
ATOM 4672 N N . SER A 1 589 ? -48.531 -43.721 39.791 1.00 27.03 589 SER A N 1
ATOM 4673 C CA . SER A 1 589 ? -49.080 -44.795 40.656 1.00 27.03 589 SER A CA 1
ATOM 4674 C C . SER A 1 589 ? -48.099 -45.314 41.732 1.00 27.03 589 SER A C 1
ATOM 4676 O O . SER A 1 589 ? -46.918 -45.491 41.464 1.00 27.03 589 SER A O 1
ATOM 4678 N N . THR A 1 590 ? -48.654 -45.617 42.917 1.00 28.31 590 THR A N 1
ATOM 4679 C CA . THR A 1 590 ? -48.270 -46.690 43.877 1.00 28.31 590 THR A CA 1
ATOM 4680 C C . THR A 1 590 ? -46.822 -46.835 44.396 1.00 28.31 590 THR A C 1
ATOM 4682 O O . THR A 1 590 ? -45.971 -47.390 43.715 1.00 28.31 590 THR A O 1
ATOM 4685 N N . THR A 1 591 ? -46.636 -46.462 45.678 1.00 28.22 591 THR A N 1
ATOM 4686 C CA . THR A 1 591 ? -46.140 -47.292 46.824 1.00 28.22 591 THR A CA 1
ATOM 4687 C C . THR A 1 591 ? -45.020 -48.330 46.593 1.00 28.22 591 THR A C 1
ATOM 4689 O O . THR A 1 591 ? -45.148 -49.174 45.718 1.00 28.22 591 THR A O 1
ATOM 4692 N N . THR A 1 592 ? -43.985 -48.440 47.443 1.00 28.78 592 THR A N 1
ATOM 4693 C CA . THR A 1 592 ? -44.068 -48.589 48.924 1.00 28.78 592 THR A CA 1
ATOM 4694 C C . THR A 1 592 ? -42.919 -47.960 49.747 1.00 28.78 592 THR A C 1
ATOM 4696 O O . THR A 1 592 ? -41.855 -47.639 49.234 1.00 28.78 592 THR A O 1
ATOM 4699 N N . THR A 1 593 ? -43.169 -47.848 51.062 1.00 29.31 593 THR A N 1
ATOM 4700 C CA . THR A 1 593 ? -42.248 -47.678 52.220 1.00 29.31 593 THR A CA 1
ATOM 4701 C C . THR A 1 593 ? -40.901 -48.429 52.115 1.00 29.31 593 THR A C 1
ATOM 4703 O O . THR A 1 593 ? -40.867 -49.478 51.482 1.00 29.31 593 THR A O 1
ATOM 4706 N N . THR A 1 594 ? -39.789 -48.011 52.753 1.00 30.53 594 THR A N 1
ATOM 4707 C CA . THR A 1 594 ? -39.625 -47.740 54.213 1.00 30.53 594 THR A CA 1
ATOM 4708 C C . THR A 1 594 ? -38.470 -46.790 54.624 1.00 30.53 594 THR A C 1
ATOM 4710 O O . THR A 1 594 ? -37.388 -46.888 54.066 1.00 30.53 594 THR A O 1
ATOM 4713 N N . ALA A 1 595 ? -38.701 -46.028 55.710 1.00 30.03 595 ALA A N 1
ATOM 4714 C CA . ALA A 1 595 ? -37.796 -45.613 56.816 1.00 30.03 595 ALA A CA 1
ATOM 4715 C C . ALA A 1 595 ? -36.402 -44.949 56.588 1.00 30.03 595 ALA A C 1
ATOM 4717 O O . ALA A 1 595 ? -35.560 -45.431 55.843 1.00 30.03 595 ALA A O 1
ATOM 4718 N N . ALA A 1 596 ? -36.135 -43.899 57.387 1.00 30.00 596 ALA A N 1
ATOM 4719 C CA . ALA A 1 596 ? -34.805 -43.335 57.707 1.00 30.00 596 ALA A CA 1
ATOM 4720 C C . ALA A 1 596 ? -34.298 -43.861 59.085 1.00 30.00 596 ALA A C 1
ATOM 4722 O O . ALA A 1 596 ? -35.052 -44.595 59.732 1.00 30.00 596 ALA A O 1
ATOM 4723 N N . PRO A 1 597 ? -33.050 -43.573 59.530 1.00 40.62 597 PRO A N 1
ATOM 4724 C CA . PRO A 1 597 ? -32.626 -42.261 60.082 1.00 40.62 597 PRO A CA 1
ATOM 4725 C C . PRO A 1 597 ? -31.306 -41.740 59.441 1.00 40.62 597 PRO A C 1
ATOM 4727 O O . PRO A 1 597 ? -30.718 -42.452 58.636 1.00 40.62 597 PRO A O 1
ATOM 4730 N N . VAL A 1 598 ? -30.788 -40.508 59.602 1.00 33.72 598 VAL A N 1
ATOM 4731 C CA . VAL A 1 598 ? -30.827 -39.432 60.635 1.00 33.72 598 VAL A CA 1
ATOM 4732 C C . VAL A 1 598 ? -29.828 -39.588 61.805 1.00 33.72 598 VAL A C 1
ATOM 4734 O O . VAL A 1 598 ? -30.149 -40.183 62.827 1.00 33.72 598 VAL A O 1
ATOM 4737 N N . ALA A 1 599 ? -28.646 -38.979 61.637 1.00 32.19 599 ALA A N 1
ATOM 4738 C CA . ALA A 1 599 ? -27.737 -38.384 62.639 1.00 32.19 599 ALA A CA 1
ATOM 4739 C C . ALA A 1 599 ? -26.727 -37.527 61.829 1.00 32.19 599 ALA A C 1
ATOM 4741 O O . ALA A 1 599 ? -26.186 -38.027 60.847 1.00 32.19 599 ALA A O 1
ATOM 4742 N N . GLU A 1 600 ? -26.640 -36.200 61.961 1.00 31.83 600 GLU A N 1
ATOM 4743 C CA . GLU A 1 600 ? -26.085 -35.399 63.075 1.00 31.83 600 GLU A CA 1
ATOM 4744 C C . GLU A 1 600 ? -24.562 -35.527 63.268 1.00 31.83 600 GLU A C 1
ATOM 4746 O O . GLU A 1 600 ? -24.088 -36.361 64.039 1.00 31.83 600 GLU A O 1
ATOM 4751 N N . ALA A 1 601 ? -23.828 -34.635 62.588 1.00 37.94 601 ALA A N 1
ATOM 4752 C CA . ALA A 1 601 ? -22.610 -33.950 63.043 1.00 37.94 601 ALA A CA 1
ATOM 4753 C C . ALA A 1 601 ? -22.414 -32.676 62.195 1.00 37.94 601 ALA A C 1
ATOM 4755 O O . ALA A 1 601 ? -22.573 -32.790 60.957 1.00 37.94 601 ALA A O 1
#

InterPro domains:
  IPR002172 Low-density lipoprotein (LDL) receptor class A repeat [PF00057] (121-155)
  IPR002172 Low-density lipoprotein (LDL) receptor class A repeat [PS50068] (120-156)
  IPR002172 Low-density lipoprotein (LDL) receptor class A repeat [SM00192] (120-157)
  IPR002172 Low-density lipoprotein (LDL) receptor class A repeat [cd00112] (121-155)
  IPR002557 Chitin binding domain [PF01607] (62-100)
  IPR002557 Chitin binding domain [PS50940] (39-107)
  IPR011330 Glycoside hydrolase/deacetylase, beta/alpha-barrel [SSF88713] (163-475)
  IPR023415 Low-density lipoprotein (LDL) receptor class A, conserved site [PS01209] (133-155)
  IPR036055 LDL receptor-like superfamily [G3DSA:4.10.400.10] (117-165)
  IPR036055 LDL receptor-like superfamily [SSF57424] (120-155)
  IPR036508 Chitin binding domain superfamily [SSF57625] (62-106)
  IPR052740 Carbohydrate Esterase 4 [PTHR45985] (123-555)

pLDDT: mean 81.09, std 22.36, range [23.5, 98.88]

Radius of gyration: 33.8 Å; Cα contacts (8 Å, |Δi|>4): 1089; chains: 1; bounding box: 92×131×106 Å

Nearest PDB structures (foldseek):
  5znt-assembly1_A  TM=9.247E-01  e=1.205E-40  Bombyx mori
  5z34-assembly1_A  TM=8.809E-01  e=4.202E-32  Bombyx mori
  3qbu-assembly1_B  TM=5.782E-01  e=1.105E-06  Helicobacter pylori G27
  6ooi-assembly1_B  TM=3.782E-01  e=4.098E+00  Schistosoma mansoni

Organism: Hypsibius exemplaris (NCBI:txid2072580)

Sequence (601 aa):
MWRPALLVSVTLLQLTTVFSSEEAVKPRQRSKRQISTRGVPCLRDVGFYRRPIRDFDIVDPVTQCTEFFQCINGIVLASDCGKQRRFDVWSQQCNYKKDVNKTNCDIISRVGRPALDKAGCPTGQLGCFSKDCISSDKFCDGNNDCADGSDEAYCSINEDPNAAEKCDEKNCVLPNCFCSSSGAKVPGDLDPKSVPQMIMISFDDAVNSNVQPIYDALFTPERKNPNGCPIRGSFYLAHQWTDYRLVQQLYRDGHDVMLHSTSHKKPESYWDTGDITRTYTNEFITNRKIVKEFAQFPDENYFQGMRVPWLKLGGNRQFQFMRANNILFDHTMSAPPSSVKYWPYTLDYRMPHKCYSSNDQSCPTRRFPGSWAFVINQINGSIEEGPSKGQYFCAMMESCPSRDYDSMLTLLRNNFKDHYNGNRAPLGLFFHARWFIDEGHFPALQSFIEEVLANHTDVYFVTAYQALNWIRNPVAVNGNNRISAFDCPQRTDVPEVCPAESAPCSELPPISPTTPSGQFFTCRPSTQPGVHRCPQYYPWIGNWMGDANTNDTTIPLGTGSAPAPVVIQQQIVPIAAPPRSLNRRLTTSTTTTTAAPVAEA

Mean predicted aligned error: 13.94 Å

Foldseek 3Di:
DDDDDDDDDDDDDDDDDDDDDDDDDDDDDDDDPADDPPPAFADPQLAKWFGDDDPPNDDPLLQRQQKIWHHDPRDIDIDGLDDQWGQFQPVRDTHGPVVQDPVRSVGTTQQHAFCFVVLVDDPQWGGGPVSDTDGLVQQCPLDQPDPRSNSNRQPDLVRNPQFFAQDDPVPQDFPQFDDDLQLQQAQPNDDLLFFQQEAAEEEEEADDPLCVVLCCVQQDQPLDALVSATFEHEYAYEQPPHALLVVLVNVQQPYQYAHAWHDLDDDLVCAQSPALPVRVCLTGVLRLLLSCQFNVPPDSLSRQEHEYRPLAHNAQRNLVSCLQRNRQEYASFEADADLRFGAKGAQQGDDSGDRPPPPPHHHYGHGRGRRIYPYQHWQFLADCDDPRHDTATHSAPVSHDDDAQVSQLVSLVVLSCSLSVHSSHYHYHYDYPVQPVRPNNSVSVNVSSVVCRVPDNSYGNAYPQLVSVCSRVPDTPDPVDDSPSRDRDNPVVRDDRDDPVPFKDPFFAAPDPVGDIGIYGGPRDPPDVPDDSDARHDARRQRSRNHPPSPPRDDDRRDNDGDDPPDPPPPPPPDDDDDDDPDDDDDDDDDDDDDDDDDDD

Solvent-accessible surface area (backbone atoms only — not comparable to full-atom values): 34980 Å² total; per-residue (Å²): 133,86,86,84,86,90,86,91,82,90,80,89,81,89,86,81,90,82,89,86,81,88,82,92,79,83,84,79,83,74,81,75,88,77,75,78,57,80,92,56,79,61,56,62,86,28,56,49,25,36,75,76,87,52,99,86,65,85,62,66,61,88,71,53,28,22,45,35,32,35,38,55,99,80,43,64,48,70,50,70,44,44,95,75,27,21,44,34,50,84,84,68,41,66,42,47,59,88,78,49,49,68,72,56,48,73,49,41,49,38,57,38,67,44,39,32,77,80,51,70,43,60,94,70,34,26,8,21,51,90,52,54,68,43,54,49,82,48,43,47,53,79,54,74,82,36,98,74,34,17,37,52,65,47,54,44,78,88,58,31,90,62,38,30,52,73,46,50,65,86,79,36,47,71,66,58,29,40,59,35,79,68,23,45,65,46,59,86,74,52,60,41,91,32,49,54,31,37,33,32,42,36,40,45,49,51,55,30,83,88,50,45,65,59,51,60,74,66,60,39,84,80,52,41,27,73,86,69,34,52,44,28,39,27,36,30,37,22,48,67,74,33,28,21,44,56,53,31,42,47,40,48,75,42,30,45,57,27,36,18,26,35,72,64,66,80,60,66,65,54,39,41,74,31,46,49,58,85,32,50,43,40,23,39,52,34,29,47,51,35,50,30,56,35,26,50,48,86,56,75,81,67,44,36,37,35,36,46,57,94,52,35,40,24,22,45,31,47,56,52,43,27,54,29,65,68,33,45,30,40,55,37,53,50,43,62,81,63,87,69,52,51,38,64,32,27,28,57,24,36,74,50,63,64,71,50,69,89,74,78,57,34,57,64,28,51,59,39,73,57,34,33,40,43,49,35,59,38,43,69,46,52,34,92,63,74,95,76,48,43,88,39,70,13,78,37,60,67,66,30,77,87,56,54,32,69,63,40,32,49,41,52,56,48,53,46,48,52,27,65,76,47,54,26,31,65,44,71,48,34,38,49,78,72,47,63,71,46,80,30,42,51,59,21,51,52,52,50,52,52,53,46,57,74,76,38,80,53,44,36,48,31,22,65,66,33,48,47,48,29,58,36,59,57,70,62,64,46,102,85,57,82,61,72,46,70,54,72,60,82,42,85,80,41,72,85,71,62,58,79,88,70,23,64,43,70,73,18,48,42,82,45,101,90,48,66,59,42,70,43,33,26,53,34,72,57,82,50,92,93,43,62,47,59,54,71,23,31,60,38,76,78,36,47,72,7,61,88,72,76,80,79,55,78,81,77,81,51,73,76,60,82,82,72,84,80,75,77,77,75,81,77,74,78,78,77,78,78,83,79,82,82,79,88,77,92,82,88,81,83,88,81,89,82,86,86,86,92,81,92,132

Secondary structure (DSSP, 8-state):
-------------------------------------TT-----SS-EEPPPP-TT--S-HHHHTTEEEEEETTEEEEEE--TTEEEETTTTEEEETTTS-HHHHH--SSPPPP-BGGG-PPTTEEE-TT--EEEGGGTTSSS--STT-TTTTT-STTT-TTPPPP--TTT--TTT----TTS-SPGGG--GGGS-EEEEEEEEE--STTTHHHHHTTS-TT-B-TTSPBP--EEEE-STT-BHHHHHHHHHTT-EEEE--SS--SSTHHHHS--IIIIIIIIIIHHHHHHHHHTT-S-GGG--EE--GGG--BHHHHHHHHHHTT--EE--PBPPP-SSPPPPEEETS--SS---GGG--B---S-EEEEEE--BPPEE--B-SSTT-B--EESSGGGSPP--HHHHHHHHHHHHHHHHTTT-PPEEEEE-GGGGGSTTHHHHHHHHHHHHHHH-SSEEE--HHHHHHHHHS-----TT---GGGS----TTSPPPPPTTTSB-PPBPPSSTTS--B--B------STT--SS-SS--BTTBSS--S-TT---PPPPP-PPPP--------PPPPPPPP---------------------